Protein AF-A0AA38XQB1-F1 (afdb_monomer_lite)

InterPro domains:
  IPR000358 Ribonucleotide reductase small subunit family [PF00268] (31-305)
  IPR000358 Ribonucleotide reductase small subunit family [PTHR23409] (29-338)
  IPR009078 Ferritin-like superfamily [SSF47240] (22-338)
  IPR012336 Thioredoxin-like fold [PF13098] (471-567)
  IPR012348 Ribonucleotide reductase-like [G3DSA:1.10.620.20] (11-335)
  IPR013766 Thioredoxin domain [PS51352] (447-569)
  IPR029039 Flavoprotein-like superfamily [G3DSA:3.40.50.360] (336-466)
  IPR029039 Flavoprotein-like superfamily [SSF52218] (341-466)
  IPR033909 Ribonucleotide reductase small subunit [cd01049] (31-317)
  IPR036249 Thioredoxin-like superfamily [SSF52833] (456-569)

Organism: NCBI:txid1002370

Foldseek 3Di:
DFAFFDFDDCADPVWDCAWPAFFPTTHRLDDDLVRYPDVVLVVLLVLLVVLDDALVVFDCQQQLVVLVVDDPLLVQLLLQLLLQQLVLLVCLLVLLVLLLRGTRGNSLNSSSVSLSVVSVRSNVNSVVNDVSRDDPVSVVVSNVCCVDPPLNCLLCVQQVVLSVVCVVGVGLLSSLSNLLSLLLCLQFVSVLSLVSLLVQVVVVHSVSVNLSSLSSNSSSVSSNLSSLVSSCRSCVVPVVSVDPVSVVSSLVSLVSNLVSSLVVCCVRVPPPPPDDSVLSSLQSLCSSQVSCVSNVHHRNDPPRPDNSCVSSVVSSPVSSVPPPDPCVVPPPCPFVCPLVVLLVVLCVVQQDDDFDDDLVPPVDDGPDQQQQDQEAEAEFAADDQLDTDPSSVVVVVVSVVVVGAHLAYAYEYEFAPPVHPSRFNSNRVVVCVVNVHPADYHTHHDGDDPPPCSVVSSVRSCVVQAPQEPVSVQVVLQSAQKEKEWEAEPPDPQSVLQSVLSSVLNPDPLCRRHRYHYYYCVRHHPVSCVVVVNPDPGKIFMHGNSHTDDIRHTHDHNVRVSVVSVVVD

Secondary structure (DSSP, 8-state):
---BPPPPPS--TTS-SS-S-SSS----S---TTS-S-HHHHHHHHHHHHT---GGGS--HHHHHHTTT--HHHHHHHHHHHHHHHHHHHHHHHHHHHHHTT---HHHHHHHHHHHHHHHHHHHHHHHHHHHHS-HHHHHHHHHHHHH-HHHHHHHHHHHHHHHHHHH--BHHHHHHHHHHHHHIIIIIHHHHHHHHHHHHHTT--HHHHHHHHHHHHHHHHHHHHHHHHHHHHHHH-GGG--HHHHHHHHHHHHHHHHHHHHHHHHHHTT-TT--HHHHHHHHHHHHHHHHHHTTPPPS-TT--S-S-THHHHHHHHHHS----TTHHHHHHHHTHHHHHHHHHHHHHTT-------TT-TTS--SS-TTT-S-EEEEEEPBTTTBPPHHHHHHHHHHHHTT---S-EEEEEEE-GGG-GGGSSHHHHHHHHHHT--SPPEEEESS--THHHHHHHHHHHHHHHEE-SHHHHHHHHHH-SEEEEEEE-TT-HHHHHHHHHHHHHHTSGGGTT-EEEEEEHHHH-HHHHHHTT--SSSEEEEEETTEEEEEEES---HHHHHHHHHTT-

pLDDT: mean 84.91, std 14.15, range [28.88, 98.25]

Sequence (569 aa):
MATPLDRIKILEPRHPNRSTGIINGRTSGILNWNDIPYPSFYRAYKELSTNFWIPDEVDMKLDARQYGELNAREKNAYDSIIGLLATLDSPQTRFIYNVAEYITDPAAHANAAIIGQQEVIHNESYSYVLASITDLPNQNRIFEIARTHPTIIKRNAPIMGAYDDFMREKTAETLLKSLIQSSILEGINFYSGFAYFYNMVRQNRMNGTGKIISFINRDELAHTKFISELIRAIIGENPELQTNELTAYVHQSFEHAIELETQWSAEVLDGIDGIDVDEMVRYVKYRANKMAGMLGIERLYSDTTDNVMPWIKAYADNFTETKTDFFEMRNASYKKTNLGRHIAERCRAAGHAVHWQEADDLRQGPPLAVDEADLVLLGCWTDNAGRTPSEMKAWVAGIADRGQRPRQVAVFGTGETQWGQEYYCGAVHRLIRYFHSGYPPLEIEQMPHGRRHAAAINRWTDAIIDATTPEQFQQLLADHPRVLVDFHKDQCPGCRMLDMSLQRVASGTAGQGTTLLRVQLEVVGEAFFRELGLRQTPTLSLFLDGDERMRMPGFQSPQQIEAAIAEFL

Structure (mmCIF, N/CA/C/O backbone):
data_AF-A0AA38XQB1-F1
#
_entry.id   AF-A0AA38XQB1-F1
#
loop_
_atom_site.group_PDB
_atom_site.id
_atom_site.type_symbol
_atom_site.label_atom_id
_atom_site.label_alt_id
_atom_site.label_comp_id
_atom_site.label_asym_id
_atom_site.label_entity_id
_atom_site.label_seq_id
_atom_site.pdbx_PDB_ins_code
_atom_site.Cartn_x
_atom_site.Cartn_y
_atom_site.Cartn_z
_atom_site.occupancy
_atom_site.B_iso_or_equiv
_atom_site.auth_seq_id
_atom_site.auth_comp_id
_atom_site.auth_asym_id
_atom_site.auth_atom_id
_atom_site.pdbx_PDB_model_num
ATOM 1 N N . MET A 1 1 ? -5.769 34.178 7.067 1.00 60.72 1 MET A N 1
ATOM 2 C CA . MET A 1 1 ? -4.412 34.111 7.654 1.00 60.72 1 MET A CA 1
ATOM 3 C C . MET A 1 1 ? -4.089 32.641 7.785 1.00 60.72 1 MET A C 1
ATOM 5 O O . MET A 1 1 ? -4.995 31.921 8.177 1.00 60.72 1 MET A O 1
ATOM 9 N N . ALA A 1 2 ? -2.885 32.219 7.401 1.00 81.50 2 ALA A N 1
ATOM 10 C CA . ALA A 1 2 ? -2.498 30.813 7.473 1.00 81.50 2 ALA A CA 1
ATOM 11 C C . ALA A 1 2 ? -2.478 30.325 8.930 1.00 81.50 2 ALA A C 1
ATOM 13 O O . ALA A 1 2 ? -2.102 31.092 9.822 1.00 81.50 2 ALA A O 1
ATOM 14 N N . THR A 1 3 ? -2.895 29.085 9.168 1.00 90.44 3 THR A N 1
ATOM 15 C CA . THR A 1 3 ? -3.033 28.515 10.517 1.00 90.44 3 THR A CA 1
ATOM 16 C C . THR A 1 3 ? -1.708 27.887 10.953 1.00 90.44 3 THR A C 1
ATOM 18 O O . THR A 1 3 ? -1.365 26.829 10.428 1.00 90.44 3 THR A O 1
ATOM 21 N N . PRO A 1 4 ? -0.929 28.491 11.872 1.00 96.06 4 PRO A N 1
ATOM 22 C CA . PRO A 1 4 ? 0.362 27.938 12.281 1.00 96.06 4 PRO A CA 1
ATOM 23 C C . PRO A 1 4 ? 0.192 26.591 12.994 1.00 96.06 4 PRO A C 1
ATOM 25 O O . PRO A 1 4 ? -0.791 26.385 13.707 1.00 96.06 4 PRO A O 1
ATOM 28 N N . LEU A 1 5 ? 1.154 25.687 12.808 1.00 97.56 5 LEU A N 1
ATOM 29 C CA . LEU A 1 5 ? 1.188 24.379 13.457 1.00 97.56 5 LEU A CA 1
ATOM 30 C C . LEU A 1 5 ? 2.198 24.353 14.601 1.00 97.56 5 LEU A C 1
ATOM 32 O O . LEU A 1 5 ? 3.364 24.726 14.436 1.00 97.56 5 LEU A O 1
ATOM 36 N N . ASP A 1 6 ? 1.760 23.828 15.737 1.00 94.12 6 ASP A N 1
ATOM 37 C CA . ASP A 1 6 ? 2.610 23.577 16.887 1.00 94.12 6 ASP A CA 1
ATOM 38 C C . ASP A 1 6 ? 3.325 22.235 16.729 1.00 94.12 6 ASP A C 1
ATOM 40 O O . ASP A 1 6 ? 2.715 21.190 16.497 1.00 94.12 6 ASP A O 1
ATOM 44 N N . ARG A 1 7 ? 4.651 22.258 16.880 1.00 95.31 7 ARG A N 1
ATOM 45 C CA . ARG A 1 7 ? 5.448 21.030 16.905 1.00 95.31 7 ARG A CA 1
ATOM 46 C C . ARG A 1 7 ? 5.117 20.241 18.169 1.00 95.31 7 ARG A C 1
ATOM 48 O O . ARG A 1 7 ? 5.139 20.799 19.270 1.00 95.31 7 ARG A O 1
ATOM 55 N N . ILE A 1 8 ? 4.867 18.944 18.028 1.00 93.50 8 ILE A N 1
ATOM 56 C CA . ILE A 1 8 ? 4.515 18.085 19.158 1.00 93.50 8 ILE A CA 1
ATOM 57 C C . ILE A 1 8 ? 5.676 17.960 20.149 1.00 93.50 8 ILE A C 1
ATOM 59 O O . ILE A 1 8 ? 6.853 17.947 19.778 1.00 93.50 8 ILE A O 1
ATOM 63 N N . LYS A 1 9 ? 5.349 17.813 21.435 1.00 93.00 9 LYS A N 1
ATOM 64 C CA . LYS A 1 9 ? 6.322 17.394 22.450 1.00 93.00 9 LYS A CA 1
ATOM 65 C C . LYS A 1 9 ? 6.319 15.876 22.564 1.00 93.00 9 LYS A C 1
ATOM 67 O O . LYS A 1 9 ? 5.289 15.239 22.384 1.00 93.00 9 LYS A O 1
ATOM 72 N N . ILE A 1 10 ? 7.464 15.312 22.941 1.00 91.19 10 ILE A N 1
ATOM 73 C CA . ILE A 1 10 ? 7.632 13.858 23.089 1.00 91.19 10 ILE A CA 1
ATOM 74 C C . ILE A 1 10 ? 6.641 13.260 24.100 1.00 91.19 10 ILE A C 1
ATOM 76 O O . ILE A 1 10 ? 6.121 12.171 23.882 1.00 91.19 10 ILE A O 1
ATOM 80 N N . LEU A 1 11 ? 6.387 13.955 25.213 1.00 94.12 11 LEU A N 1
ATOM 81 C CA . LEU A 1 11 ? 5.460 13.508 26.250 1.00 94.12 11 LEU A CA 1
ATOM 82 C C . LEU A 1 11 ? 4.880 14.713 27.002 1.00 94.12 11 LEU A C 1
ATOM 84 O O . LEU A 1 11 ? 5.635 15.549 27.502 1.00 94.12 11 LEU A O 1
ATOM 88 N N . GLU A 1 12 ? 3.556 14.771 27.151 1.00 95.56 12 GLU A N 1
ATOM 89 C CA . GLU A 1 12 ? 2.840 15.803 27.921 1.00 95.56 12 GLU A CA 1
ATOM 90 C C . GLU A 1 12 ? 1.880 15.163 28.943 1.00 95.56 12 GLU A C 1
ATOM 92 O O . GLU A 1 12 ? 0.668 15.140 28.742 1.00 95.56 12 GLU A O 1
ATOM 97 N N . PRO A 1 13 ? 2.368 14.666 30.094 1.00 93.94 13 PRO A N 1
ATOM 98 C CA . PRO A 1 13 ? 1.581 13.816 31.003 1.00 93.94 13 PRO A CA 1
ATOM 99 C C . PRO A 1 13 ? 0.296 14.435 31.582 1.00 93.94 13 PRO A C 1
ATOM 101 O O . PRO A 1 13 ? -0.503 13.735 32.195 1.00 93.94 13 PRO A O 1
ATOM 104 N N . ARG A 1 14 ? 0.114 15.755 31.452 1.00 96.88 14 ARG A N 1
ATOM 105 C CA . ARG A 1 14 ? -1.084 16.479 31.912 1.00 96.88 14 ARG A CA 1
ATOM 106 C C . ARG A 1 14 ? -2.189 16.559 30.852 1.00 96.88 14 ARG A C 1
ATOM 108 O O . ARG A 1 14 ? -3.282 17.028 31.161 1.00 96.88 14 ARG A O 1
ATOM 115 N N . HIS A 1 15 ? -1.911 16.161 29.616 1.00 97.12 15 HIS A N 1
ATOM 116 C CA . HIS A 1 15 ? -2.884 16.064 28.530 1.00 97.12 15 HIS A CA 1
ATOM 117 C C . HIS A 1 15 ? -3.531 14.669 28.490 1.00 97.12 15 HIS A C 1
ATOM 119 O O . HIS A 1 15 ? -3.004 13.735 29.094 1.00 97.12 15 HIS A O 1
ATOM 125 N N . PRO A 1 16 ? -4.699 14.506 27.840 1.00 97.06 16 PRO A N 1
ATOM 126 C CA . PRO A 1 16 ? -5.331 13.194 27.692 1.00 97.06 16 PRO A CA 1
ATOM 127 C C . PRO A 1 16 ? -4.526 12.271 26.761 1.00 97.06 16 PRO A C 1
ATOM 129 O O . PRO A 1 16 ? -3.862 12.743 25.845 1.00 97.06 16 PRO A O 1
ATOM 132 N N . ASN A 1 17 ? -4.615 10.949 26.959 1.00 95.50 17 ASN A N 1
ATOM 133 C CA . ASN A 1 17 ? -4.025 9.972 26.025 1.00 95.50 17 ASN A CA 1
ATOM 134 C C . ASN A 1 17 ? -4.752 9.994 24.675 1.00 95.50 17 ASN A C 1
ATOM 136 O O . ASN A 1 17 ? -4.124 10.117 23.624 1.00 95.50 17 ASN A O 1
ATOM 140 N N . ARG A 1 18 ? -6.088 9.934 24.720 1.00 97.19 18 ARG A N 1
ATOM 141 C CA . ARG A 1 18 ? -6.949 10.143 23.558 1.00 97.19 18 ARG A CA 1
ATOM 142 C C . ARG A 1 18 ? -6.749 11.570 23.050 1.00 97.19 18 ARG A C 1
ATOM 144 O O . ARG A 1 18 ? -7.061 12.518 23.772 1.00 97.19 18 ARG A O 1
ATOM 151 N N . SER A 1 19 ? -6.221 11.711 21.834 1.00 97.06 19 SER A N 1
ATOM 152 C CA . SER A 1 19 ? -5.968 13.026 21.245 1.00 97.06 19 SER A CA 1
ATOM 153 C C . SER A 1 19 ? -7.257 13.838 21.093 1.00 97.06 19 SER A C 1
ATOM 155 O O . SER A 1 19 ? -8.337 13.282 20.880 1.00 97.06 19 SER A O 1
ATOM 157 N N . THR A 1 20 ? -7.147 15.161 21.219 1.00 97.44 20 THR A N 1
ATOM 158 C CA . THR A 1 20 ? -8.258 16.087 20.964 1.00 97.44 20 THR A CA 1
ATOM 159 C C . THR A 1 20 ? -8.283 16.640 19.539 1.00 97.44 20 THR A C 1
ATOM 161 O O . THR A 1 20 ? -9.162 17.447 19.258 1.00 97.44 20 THR A O 1
ATOM 164 N N . GLY A 1 21 ? -7.320 16.278 18.686 1.00 96.75 21 GLY A N 1
ATOM 165 C CA . GLY A 1 21 ? -7.259 16.704 17.286 1.00 96.75 21 GLY A CA 1
ATOM 166 C C . GLY A 1 21 ? -6.000 16.212 16.565 1.00 96.75 21 GLY A C 1
ATOM 167 O O . GLY A 1 21 ? -4.973 15.946 17.199 1.00 96.75 21 GLY A O 1
ATOM 168 N N . ILE A 1 22 ? -6.069 16.097 15.241 1.00 97.56 22 ILE A N 1
ATOM 169 C CA . ILE A 1 22 ? -4.967 15.681 14.365 1.00 97.56 22 ILE A CA 1
ATOM 170 C C . ILE A 1 22 ? -3.879 16.746 14.283 1.00 97.56 22 ILE A C 1
ATOM 172 O O . ILE A 1 22 ? -2.702 16.399 14.288 1.00 97.56 22 ILE A O 1
ATOM 176 N N . ILE A 1 23 ? -4.257 18.021 14.225 1.00 97.31 23 ILE A N 1
ATOM 177 C CA . ILE A 1 23 ? -3.338 19.164 14.243 1.00 97.31 23 ILE A CA 1
ATOM 178 C C . ILE A 1 23 ? -3.689 20.095 15.399 1.00 97.31 23 ILE A C 1
ATOM 180 O O . ILE A 1 23 ? -4.864 20.260 15.723 1.00 97.31 23 ILE A O 1
ATOM 184 N N . ASN A 1 24 ? -2.676 20.695 16.035 1.00 96.75 24 ASN A N 1
ATOM 185 C CA . ASN A 1 24 ? -2.829 21.619 17.172 1.00 96.75 24 ASN A CA 1
ATOM 186 C C . ASN A 1 24 ? -3.721 21.090 18.321 1.00 96.75 24 ASN A C 1
ATOM 188 O O . ASN A 1 24 ? -4.270 21.854 19.120 1.00 96.75 24 ASN A O 1
ATOM 192 N N . GLY A 1 25 ? -3.877 19.768 18.415 1.00 96.00 25 GLY A N 1
ATOM 193 C CA . GLY A 1 25 ? -4.601 19.093 19.478 1.00 96.00 25 GLY A CA 1
ATOM 194 C C . GLY A 1 25 ? -3.770 18.961 20.752 1.00 96.00 25 GLY A C 1
ATOM 195 O O . GLY A 1 25 ? -2.577 19.253 20.805 1.00 96.00 25 GLY A O 1
ATOM 196 N N . ARG A 1 26 ? -4.408 18.465 21.813 1.00 96.31 26 ARG A N 1
ATOM 197 C CA . ARG A 1 26 ? -3.747 18.105 23.070 1.00 96.31 26 ARG A CA 1
ATOM 198 C C . ARG A 1 26 ? -3.688 16.591 23.181 1.00 96.31 26 ARG A C 1
ATOM 200 O O . ARG A 1 26 ? -4.723 15.929 23.166 1.00 96.31 26 ARG A O 1
ATOM 207 N N . THR A 1 27 ? -2.489 16.057 23.356 1.00 96.19 27 THR A N 1
ATOM 208 C CA . THR A 1 27 ? -2.255 14.637 23.629 1.00 96.19 27 THR A CA 1
ATOM 209 C C . THR A 1 27 ? -1.131 14.484 24.642 1.00 96.19 27 THR A C 1
ATOM 211 O O . THR A 1 27 ? -0.230 15.319 24.703 1.00 96.19 27 THR A O 1
ATOM 214 N N . SER A 1 28 ? -1.174 13.424 25.446 1.00 96.44 28 SER A N 1
ATOM 215 C CA . SER A 1 28 ? -0.064 13.056 26.321 1.00 96.44 28 SER A CA 1
ATOM 216 C C . SER A 1 28 ? 1.128 12.478 25.564 1.00 96.44 28 SER A C 1
ATOM 218 O O . SER A 1 28 ? 2.218 12.437 26.130 1.00 96.44 28 SER A O 1
ATOM 220 N N . GLY A 1 29 ? 0.926 12.016 24.323 1.00 93.31 29 GLY A N 1
ATOM 221 C CA . GLY A 1 29 ? 1.886 11.217 23.556 1.00 93.31 29 GLY A CA 1
ATOM 222 C C . GLY A 1 29 ? 1.827 9.712 23.861 1.00 93.31 29 GLY A C 1
ATOM 223 O O . GLY A 1 29 ? 2.447 8.918 23.159 1.00 93.31 29 GLY A O 1
ATOM 224 N N . ILE A 1 30 ? 1.063 9.282 24.874 1.00 95.88 30 ILE A N 1
ATOM 225 C CA . ILE A 1 30 ? 0.890 7.860 25.201 1.00 95.88 30 ILE A CA 1
ATOM 226 C C . ILE A 1 30 ? -0.166 7.249 24.276 1.00 95.88 30 ILE A C 1
ATOM 228 O O . ILE A 1 30 ? -1.345 7.599 24.346 1.00 95.88 30 ILE A O 1
ATOM 232 N N . LEU A 1 31 ? 0.241 6.274 23.461 1.00 96.81 31 LEU A N 1
ATOM 233 C CA . LEU A 1 31 ? -0.657 5.553 22.564 1.00 96.81 31 LEU A CA 1
ATOM 234 C C . LEU A 1 31 ? -1.338 4.366 23.259 1.00 96.81 31 LEU A C 1
ATOM 236 O O . LEU A 1 31 ? -0.720 3.329 23.499 1.00 96.81 31 LEU A O 1
ATOM 240 N N . ASN A 1 32 ? -2.641 4.490 23.518 1.00 95.75 32 ASN A N 1
ATOM 241 C CA . ASN A 1 32 ? -3.513 3.361 23.841 1.00 95.75 32 ASN A CA 1
ATOM 242 C C . ASN A 1 32 ? -4.419 3.061 22.641 1.00 95.75 32 ASN A C 1
ATOM 244 O O . ASN A 1 32 ? -5.425 3.735 22.454 1.00 95.75 32 ASN A O 1
ATOM 248 N N . TRP A 1 33 ? -4.100 2.023 21.862 1.00 95.56 33 TRP A N 1
ATOM 249 C CA . TRP A 1 33 ? -4.871 1.632 20.670 1.00 95.56 33 TRP A CA 1
ATOM 250 C C . TRP A 1 33 ? -6.363 1.364 20.929 1.00 95.56 33 TRP A C 1
ATOM 252 O O . TRP A 1 33 ? -7.167 1.486 20.011 1.00 95.56 33 TRP A O 1
ATOM 262 N N . ASN A 1 34 ? -6.749 1.030 22.167 1.00 93.75 34 ASN A N 1
ATOM 263 C CA . ASN A 1 34 ? -8.151 0.800 22.534 1.00 93.75 34 ASN A CA 1
ATOM 264 C C . ASN A 1 34 ? -8.931 2.096 22.818 1.00 93.75 34 ASN A C 1
ATOM 266 O O . ASN A 1 34 ? -10.134 2.036 23.060 1.00 93.75 34 ASN A O 1
ATOM 270 N N . ASP A 1 35 ? -8.263 3.251 22.831 1.00 94.12 35 ASP A N 1
ATOM 271 C CA . ASP A 1 35 ? -8.862 4.556 23.109 1.00 94.12 35 ASP A CA 1
ATOM 272 C C . ASP A 1 35 ? -8.272 5.641 22.193 1.00 94.12 35 ASP A C 1
ATOM 274 O O . ASP A 1 35 ? -7.555 6.544 22.627 1.00 94.12 35 ASP A O 1
ATOM 278 N N . ILE A 1 36 ? -8.573 5.531 20.896 1.00 96.25 36 ILE A N 1
ATOM 279 C CA . ILE A 1 36 ? -8.139 6.481 19.861 1.00 96.25 36 ILE A CA 1
ATOM 280 C C . ILE A 1 36 ? -9.334 7.215 19.226 1.00 96.25 36 ILE A C 1
ATOM 282 O O . ILE A 1 36 ? -10.429 6.638 19.149 1.00 96.25 36 ILE A O 1
ATOM 286 N N . PRO A 1 37 ? -9.168 8.473 18.770 1.00 93.31 37 PRO A N 1
ATOM 287 C CA . PRO A 1 37 ? -10.223 9.238 18.098 1.00 93.31 37 PRO A CA 1
ATOM 288 C C . PRO A 1 37 ? -10.719 8.591 16.806 1.00 93.31 37 PRO A C 1
ATOM 290 O O . PRO A 1 37 ? -11.928 8.526 16.588 1.00 93.31 37 PRO A O 1
ATOM 293 N N . TYR A 1 38 ? -9.790 8.047 16.015 1.00 94.50 38 TYR A N 1
ATOM 294 C CA . TYR A 1 38 ? -10.039 7.479 14.693 1.00 94.50 38 TYR A CA 1
ATOM 295 C C . TYR A 1 38 ? -9.744 5.972 14.677 1.00 94.50 38 TYR A C 1
ATOM 297 O O . TYR A 1 38 ? -8.599 5.572 14.460 1.00 94.50 38 TYR A O 1
ATOM 305 N N . PRO A 1 39 ? -10.754 5.096 14.865 1.00 92.00 39 PRO A N 1
ATOM 306 C CA . PRO A 1 39 ? -10.560 3.643 14.812 1.00 92.00 39 PRO A CA 1
ATOM 307 C C . PRO A 1 39 ? -9.959 3.145 13.491 1.00 92.00 39 PRO A C 1
ATOM 309 O O . PRO A 1 39 ? -9.303 2.103 13.460 1.00 92.00 39 PRO A O 1
ATOM 312 N N . SER A 1 40 ? -10.156 3.886 12.394 1.00 90.69 40 SER A N 1
ATOM 313 C CA . SER A 1 40 ? -9.581 3.551 11.092 1.00 90.69 40 SER A CA 1
ATOM 314 C C . SER A 1 40 ? -8.052 3.589 11.085 1.00 90.69 40 SER A C 1
ATOM 316 O O . SER A 1 40 ? -7.449 2.750 10.422 1.00 90.69 40 SER A O 1
ATOM 318 N N . PHE A 1 41 ? -7.413 4.420 11.914 1.00 96.38 41 PHE A N 1
ATOM 319 C CA . PHE A 1 41 ? -5.953 4.440 12.041 1.00 96.38 41 PHE A CA 1
ATOM 320 C C . PHE A 1 41 ? -5.395 3.161 12.664 1.00 96.38 41 PHE A C 1
ATOM 322 O O . PHE A 1 41 ? -4.273 2.772 12.348 1.00 96.38 41 PHE A O 1
ATOM 329 N N . TYR A 1 42 ? -6.163 2.459 13.506 1.00 94.62 42 TYR A N 1
ATOM 330 C CA . TYR A 1 42 ? -5.756 1.125 13.949 1.00 94.62 42 TYR A CA 1
ATOM 331 C C . TYR A 1 42 ? -5.833 0.112 12.804 1.00 94.62 42 TYR A C 1
ATOM 333 O O . TYR A 1 42 ? -4.960 -0.744 12.688 1.00 94.62 42 TYR A O 1
ATOM 341 N N . ARG A 1 43 ? -6.836 0.222 11.923 1.00 87.44 43 ARG A N 1
ATOM 342 C CA . ARG A 1 43 ? -6.938 -0.637 10.731 1.00 87.44 43 ARG A CA 1
ATOM 343 C C . ARG A 1 43 ? -5.772 -0.396 9.775 1.00 87.44 43 ARG A C 1
ATOM 345 O O . ARG A 1 43 ? -5.124 -1.367 9.401 1.00 87.44 43 ARG A O 1
ATOM 352 N N . ALA A 1 44 ? -5.463 0.866 9.473 1.00 90.56 44 ALA A N 1
ATOM 353 C CA . ALA A 1 44 ? -4.295 1.241 8.677 1.00 90.56 44 ALA A CA 1
ATOM 354 C C . ALA A 1 44 ? -3.003 0.684 9.297 1.00 90.56 44 ALA A C 1
ATOM 356 O O . ALA A 1 44 ? -2.236 0.011 8.617 1.00 90.56 44 ALA A O 1
ATOM 357 N N . TYR A 1 45 ? -2.836 0.818 10.618 1.00 95.12 45 TYR A N 1
ATOM 358 C CA . TYR A 1 45 ? -1.673 0.281 11.326 1.00 95.12 45 TYR A CA 1
ATOM 359 C C . TYR A 1 45 ? -1.548 -1.232 11.136 1.00 95.12 45 TYR A C 1
ATOM 361 O O . TYR A 1 45 ? -0.452 -1.744 10.900 1.00 95.12 45 TYR A O 1
ATOM 369 N N . LYS A 1 46 ? -2.667 -1.962 11.239 1.00 91.69 46 LYS A N 1
ATOM 370 C CA . LYS A 1 46 ? -2.690 -3.409 11.020 1.00 91.69 46 LYS A CA 1
ATOM 371 C C . LYS A 1 46 ? -2.340 -3.759 9.577 1.00 91.69 46 LYS A C 1
ATOM 373 O O . LYS A 1 46 ? -1.512 -4.646 9.419 1.00 91.69 46 LYS A O 1
ATOM 378 N N . GLU A 1 47 ? -2.922 -3.079 8.589 1.00 87.38 47 GLU A N 1
ATOM 379 C CA . GLU A 1 47 ? -2.655 -3.288 7.156 1.00 87.38 47 GLU A CA 1
ATOM 380 C C . GLU A 1 47 ? -1.169 -3.060 6.837 1.00 87.38 47 GLU A C 1
ATOM 382 O O . GLU A 1 47 ? -0.492 -3.995 6.406 1.00 87.38 47 GLU A O 1
ATOM 387 N N . LEU A 1 48 ? -0.632 -1.884 7.178 1.00 90.88 48 LEU A N 1
ATOM 388 C CA . LEU A 1 48 ? 0.776 -1.520 6.975 1.00 90.88 48 LEU A CA 1
ATOM 389 C C . LEU A 1 48 ? 1.724 -2.509 7.671 1.00 90.88 48 LEU A C 1
ATOM 391 O O . LEU A 1 48 ? 2.631 -3.057 7.054 1.00 90.88 48 LEU A O 1
ATOM 395 N N . SER A 1 49 ? 1.467 -2.837 8.944 1.00 88.38 49 SER A N 1
ATOM 396 C CA . SER A 1 49 ? 2.304 -3.792 9.690 1.00 88.38 49 SER A CA 1
ATOM 397 C C . SER A 1 49 ? 2.288 -5.188 9.073 1.00 88.38 49 SER A C 1
ATOM 399 O O . SER A 1 49 ? 3.290 -5.901 9.108 1.00 88.38 49 SER A O 1
ATOM 401 N N . THR A 1 50 ? 1.137 -5.628 8.556 1.00 85.75 50 THR A N 1
ATOM 402 C CA . THR A 1 50 ? 1.035 -6.947 7.927 1.00 85.75 50 THR A CA 1
ATOM 403 C C . THR A 1 50 ? 1.691 -7.002 6.565 1.00 85.75 50 THR A C 1
ATOM 405 O O . THR A 1 50 ? 1.916 -8.104 6.084 1.00 85.75 50 THR A O 1
ATOM 408 N N . ASN A 1 51 ? 2.030 -5.868 5.963 1.00 87.06 51 ASN A N 1
ATOM 409 C CA . ASN A 1 51 ? 2.650 -5.825 4.652 1.00 87.06 51 ASN A CA 1
ATOM 410 C C . ASN A 1 51 ? 4.171 -6.016 4.679 1.00 87.06 51 ASN A C 1
ATOM 412 O O . ASN A 1 51 ? 4.756 -6.161 3.618 1.00 87.06 51 ASN A O 1
ATOM 416 N N . PHE A 1 52 ? 4.812 -6.105 5.847 1.00 89.69 52 PHE A N 1
ATOM 417 C CA . PHE A 1 52 ? 6.267 -6.261 5.949 1.00 89.69 52 PHE A CA 1
ATOM 418 C C . PHE A 1 52 ? 6.858 -7.304 4.976 1.00 89.69 52 PHE A C 1
ATOM 420 O O . PHE A 1 52 ? 6.301 -8.395 4.806 1.00 89.69 52 PHE A O 1
ATOM 427 N N . TRP A 1 53 ? 7.982 -6.944 4.353 1.00 92.38 53 TRP A N 1
ATOM 428 C CA . TRP A 1 53 ? 8.749 -7.751 3.405 1.00 92.38 53 TRP A CA 1
ATOM 429 C C . TRP A 1 53 ? 10.222 -7.316 3.417 1.00 92.38 53 TRP A C 1
ATOM 431 O O . TRP A 1 53 ? 10.539 -6.219 3.879 1.00 92.38 53 TRP A O 1
ATOM 441 N N . ILE A 1 54 ? 11.116 -8.182 2.930 1.00 89.81 54 ILE A N 1
ATOM 442 C CA . ILE A 1 54 ? 12.557 -7.912 2.812 1.00 89.81 54 ILE A CA 1
ATOM 443 C C . ILE A 1 54 ? 12.971 -8.137 1.348 1.00 89.81 54 ILE A C 1
ATOM 445 O O . ILE A 1 54 ? 12.660 -9.205 0.809 1.00 89.81 54 ILE A O 1
ATOM 449 N N . PRO A 1 55 ? 13.657 -7.186 0.685 1.00 91.50 55 PRO A N 1
ATOM 450 C CA . PRO A 1 55 ? 14.001 -7.314 -0.733 1.00 91.50 55 PRO A CA 1
ATOM 451 C C . PRO A 1 55 ? 14.873 -8.529 -1.058 1.00 91.50 55 PRO A C 1
ATOM 453 O O . PRO A 1 55 ? 14.613 -9.205 -2.055 1.00 91.50 55 PRO A O 1
ATOM 456 N N . ASP A 1 56 ? 15.833 -8.866 -0.189 1.00 89.75 56 ASP A N 1
ATOM 457 C CA . ASP A 1 56 ? 16.766 -9.990 -0.361 1.00 89.75 56 ASP A CA 1
ATOM 458 C C . ASP A 1 56 ? 16.096 -11.363 -0.538 1.00 89.75 56 ASP A C 1
ATOM 460 O O . ASP A 1 56 ? 16.731 -12.305 -1.021 1.00 89.75 56 ASP A O 1
ATOM 464 N N . GLU A 1 57 ? 14.828 -11.507 -0.144 1.00 88.69 57 GLU A N 1
ATOM 465 C CA . GLU A 1 57 ? 14.070 -12.758 -0.273 1.00 88.69 57 GLU A CA 1
ATOM 466 C C . GLU A 1 57 ? 13.602 -13.039 -1.712 1.00 88.69 57 GLU A C 1
ATOM 468 O O . GLU A 1 57 ? 13.118 -14.137 -2.012 1.00 88.69 57 GLU A O 1
ATOM 473 N N . VAL A 1 58 ? 13.729 -12.071 -2.623 1.00 90.06 58 VAL A N 1
ATOM 474 C CA . VAL A 1 58 ? 13.329 -12.218 -4.026 1.00 90.06 58 VAL A CA 1
ATOM 475 C C . VAL A 1 58 ? 14.516 -12.673 -4.879 1.00 90.06 58 VAL A C 1
ATOM 477 O O . VAL A 1 58 ? 15.491 -11.954 -5.032 1.00 90.06 58 VAL A O 1
ATOM 480 N N . ASP A 1 59 ? 14.438 -13.859 -5.495 1.00 91.25 59 ASP A N 1
ATOM 481 C CA . ASP A 1 59 ? 15.520 -14.362 -6.358 1.00 91.25 59 ASP A CA 1
ATOM 482 C C . ASP A 1 59 ? 15.646 -13.557 -7.667 1.00 91.25 59 ASP A C 1
ATOM 484 O O . ASP A 1 59 ? 14.778 -13.615 -8.540 1.00 91.25 59 ASP A O 1
ATOM 488 N N . MET A 1 60 ? 16.778 -12.866 -7.822 1.00 96.19 60 MET A N 1
ATOM 489 C CA . MET A 1 60 ? 17.100 -12.027 -8.981 1.00 96.19 60 MET A CA 1
ATOM 490 C C . MET A 1 60 ? 17.957 -12.724 -10.054 1.00 96.19 60 MET A C 1
ATOM 492 O O . MET A 1 60 ? 18.340 -12.097 -11.044 1.00 96.19 60 MET A O 1
ATOM 496 N N . LYS A 1 61 ? 18.288 -14.019 -9.915 1.00 94.12 61 LYS A N 1
ATOM 497 C CA . LYS A 1 61 ? 19.192 -14.721 -10.858 1.00 94.12 61 LYS A CA 1
ATOM 498 C C . LYS A 1 61 ? 18.687 -14.746 -12.297 1.00 94.12 61 LYS A C 1
ATOM 500 O O . LYS A 1 61 ? 19.492 -14.723 -13.232 1.00 94.12 61 LYS A O 1
ATOM 505 N N . LEU A 1 62 ? 17.375 -14.881 -12.490 1.00 94.69 62 LEU A N 1
ATOM 506 C CA . LEU A 1 62 ? 16.786 -14.888 -13.827 1.00 94.69 62 LEU A CA 1
ATOM 507 C C . LEU A 1 62 ? 16.834 -13.485 -14.440 1.00 94.69 62 LEU A C 1
ATOM 509 O O . LEU A 1 62 ? 17.306 -13.333 -15.565 1.00 94.69 62 LEU A O 1
ATOM 513 N N . ASP A 1 63 ? 16.440 -12.477 -13.668 1.00 98.00 63 ASP A N 1
ATOM 514 C CA . ASP A 1 63 ? 16.471 -11.065 -14.045 1.00 98.00 63 ASP A CA 1
ATOM 515 C C . ASP A 1 63 ? 17.878 -10.609 -14.445 1.00 98.00 63 ASP A C 1
ATOM 517 O O . ASP A 1 63 ? 18.039 -9.967 -15.478 1.00 98.00 63 ASP A O 1
ATOM 521 N N . ALA A 1 64 ? 18.915 -11.015 -13.706 1.00 96.62 64 ALA A N 1
ATOM 522 C CA . ALA A 1 64 ? 20.307 -10.696 -14.032 1.00 96.62 64 ALA A CA 1
ATOM 523 C C . ALA A 1 64 ? 20.718 -11.169 -15.437 1.00 96.62 64 ALA A C 1
ATOM 525 O O . ALA A 1 64 ? 21.466 -10.493 -16.143 1.00 96.62 64 ALA A O 1
ATOM 526 N N . ARG A 1 65 ? 20.199 -12.324 -15.873 1.00 96.50 65 ARG A N 1
ATOM 527 C CA . ARG A 1 65 ? 20.412 -12.845 -17.230 1.00 96.50 65 ARG A CA 1
ATOM 528 C C . ARG A 1 65 ? 19.575 -12.080 -18.253 1.00 96.50 65 ARG A C 1
ATOM 530 O O . ARG A 1 65 ? 20.115 -11.594 -19.243 1.00 96.50 65 ARG A O 1
ATOM 537 N N . GLN A 1 66 ? 18.274 -11.953 -17.993 1.00 97.81 66 GLN A N 1
ATOM 538 C CA . GLN A 1 66 ? 17.309 -11.337 -18.908 1.00 97.81 66 GLN A CA 1
ATOM 539 C C . GLN A 1 66 ? 17.579 -9.843 -19.133 1.00 97.81 66 GLN A C 1
ATOM 541 O O . GLN A 1 66 ? 17.325 -9.331 -20.221 1.00 97.81 66 GLN A O 1
ATOM 546 N N . TYR A 1 67 ? 18.166 -9.143 -18.158 1.00 98.06 67 TYR A N 1
ATOM 547 C CA . TYR A 1 67 ? 18.562 -7.739 -18.289 1.00 98.06 67 TYR A CA 1
ATOM 548 C C . TYR A 1 67 ? 19.603 -7.514 -19.402 1.00 98.06 67 TYR A C 1
ATOM 550 O O . TYR A 1 67 ? 19.636 -6.446 -20.024 1.00 98.06 67 TYR A O 1
ATOM 558 N N . GLY A 1 68 ? 20.451 -8.512 -19.680 1.00 95.12 68 GLY A N 1
ATOM 559 C CA . GLY A 1 68 ? 21.394 -8.499 -20.804 1.00 95.12 68 GLY A CA 1
ATOM 560 C C . GLY A 1 68 ? 20.737 -8.735 -22.168 1.00 95.12 68 GLY A C 1
ATOM 561 O O . GLY A 1 68 ? 21.319 -8.385 -23.191 1.00 95.12 68 GLY A O 1
ATOM 562 N N . GLU A 1 69 ? 19.527 -9.292 -22.182 1.00 96.19 69 GLU A N 1
ATOM 563 C CA . GLU A 1 69 ? 18.753 -9.626 -23.384 1.00 96.19 69 GLU A CA 1
ATOM 564 C C . GLU A 1 69 ? 17.771 -8.509 -23.777 1.00 96.19 69 GLU A C 1
ATOM 566 O O . GLU A 1 69 ? 17.152 -8.576 -24.838 1.00 96.19 69 GLU A O 1
ATOM 571 N N . LEU A 1 70 ? 17.613 -7.480 -22.933 1.00 97.00 70 LEU A N 1
ATOM 572 C CA . LEU A 1 70 ? 16.790 -6.309 -23.235 1.00 97.00 70 LEU A CA 1
ATOM 573 C C . LEU A 1 70 ? 17.329 -5.576 -24.463 1.00 97.00 70 LEU A C 1
ATOM 575 O O . LEU A 1 70 ? 18.520 -5.257 -24.545 1.00 97.00 70 LEU A O 1
ATOM 579 N N . ASN A 1 71 ? 16.436 -5.245 -25.395 1.00 96.38 71 ASN A N 1
ATOM 580 C CA . ASN A 1 71 ? 16.803 -4.377 -26.508 1.00 96.38 71 ASN A CA 1
ATOM 581 C C . ASN A 1 71 ? 17.067 -2.941 -26.012 1.00 96.38 71 ASN A C 1
ATOM 583 O O . ASN A 1 71 ? 16.742 -2.584 -24.881 1.00 96.38 71 ASN A O 1
ATOM 587 N N . ALA A 1 72 ? 17.653 -2.087 -26.856 1.00 96.44 72 ALA A N 1
ATOM 588 C CA . ALA A 1 72 ? 18.049 -0.738 -26.444 1.00 96.44 72 ALA A CA 1
ATOM 589 C C . ALA A 1 72 ? 16.883 0.115 -25.904 1.00 96.44 72 ALA A C 1
ATOM 591 O O . ALA A 1 72 ? 17.085 0.893 -24.973 1.00 96.44 72 ALA A O 1
ATOM 592 N N . ARG A 1 73 ? 15.674 -0.040 -26.459 1.00 95.75 73 ARG A N 1
ATOM 593 C CA . ARG A 1 73 ? 14.484 0.712 -26.039 1.00 95.75 73 ARG A CA 1
ATOM 594 C C . ARG A 1 73 ? 13.925 0.181 -24.719 1.00 95.75 73 ARG A C 1
ATOM 596 O O . ARG A 1 73 ? 13.706 0.970 -23.810 1.00 95.75 73 ARG A O 1
ATOM 603 N N . GLU A 1 74 ? 13.807 -1.137 -24.567 1.00 97.00 74 GLU A N 1
ATOM 604 C CA . GLU A 1 74 ? 13.435 -1.777 -23.293 1.00 97.00 74 GLU A CA 1
ATOM 605 C C . GLU A 1 74 ? 14.429 -1.438 -22.180 1.00 97.00 74 GLU A C 1
ATOM 607 O O . GLU A 1 74 ? 14.043 -1.108 -21.063 1.00 97.00 74 GLU A O 1
ATOM 612 N N . LYS A 1 75 ? 15.731 -1.481 -22.474 1.00 96.38 75 LYS A N 1
ATOM 613 C CA . LYS A 1 75 ? 16.765 -1.169 -21.489 1.00 96.38 75 LYS A CA 1
ATOM 614 C C . LYS A 1 75 ? 16.724 0.301 -21.084 1.00 96.38 75 LYS A C 1
ATOM 616 O O . LYS A 1 75 ? 16.835 0.602 -19.902 1.00 96.38 75 LYS A O 1
ATOM 621 N N . ASN A 1 76 ? 16.502 1.207 -22.037 1.00 95.75 76 ASN A N 1
ATOM 622 C CA . ASN A 1 76 ? 16.314 2.621 -21.731 1.00 95.75 76 ASN A CA 1
ATOM 623 C C . ASN A 1 76 ? 15.069 2.862 -20.866 1.00 95.75 76 ASN A C 1
ATOM 625 O O . ASN A 1 76 ? 15.172 3.590 -19.882 1.00 95.75 76 ASN A O 1
ATOM 629 N N . ALA A 1 77 ? 13.938 2.225 -21.179 1.00 96.12 77 ALA A N 1
ATOM 630 C CA . ALA A 1 77 ? 12.728 2.337 -20.372 1.00 96.12 77 ALA A CA 1
ATOM 631 C C . ALA A 1 77 ? 12.936 1.775 -18.959 1.00 96.12 77 ALA A C 1
ATOM 633 O O . ALA A 1 77 ? 12.626 2.441 -17.975 1.00 96.12 77 ALA A O 1
ATOM 634 N N . TYR A 1 78 ? 13.545 0.591 -18.854 1.00 97.00 78 TYR A N 1
ATOM 635 C CA . TYR A 1 78 ? 13.868 -0.044 -17.579 1.00 97.00 78 TYR A CA 1
ATOM 636 C C . TYR A 1 78 ? 14.729 0.867 -16.701 1.00 97.00 78 TYR A C 1
ATOM 638 O O . TYR A 1 78 ? 14.359 1.151 -15.565 1.00 97.00 78 TYR A O 1
ATOM 646 N N . ASP A 1 79 ? 15.856 1.340 -17.235 1.00 96.69 79 ASP A N 1
ATOM 647 C CA . ASP A 1 79 ? 16.824 2.166 -16.512 1.00 96.69 79 ASP A CA 1
ATOM 648 C C . ASP A 1 79 ? 16.212 3.505 -16.080 1.00 96.69 79 ASP A C 1
ATOM 650 O O . ASP A 1 79 ? 16.362 3.929 -14.935 1.00 96.69 79 ASP A O 1
ATOM 654 N N . SER A 1 80 ? 15.484 4.159 -16.984 1.00 95.50 80 SER A N 1
ATOM 655 C CA . SER A 1 80 ? 14.833 5.442 -16.718 1.00 95.50 80 SER A CA 1
ATOM 656 C C . SER A 1 80 ? 13.752 5.327 -15.643 1.00 95.50 80 SER A C 1
ATOM 658 O O . SER A 1 80 ? 13.679 6.169 -14.748 1.00 95.50 80 SER A O 1
ATOM 660 N N . ILE A 1 81 ? 12.925 4.280 -15.700 1.00 95.50 81 ILE A N 1
ATOM 661 C CA . ILE A 1 81 ? 11.811 4.089 -14.768 1.00 95.50 81 ILE A CA 1
ATOM 662 C C . ILE A 1 81 ? 12.318 3.627 -13.401 1.00 95.50 81 ILE A C 1
ATOM 664 O O . ILE A 1 81 ? 11.915 4.204 -12.396 1.00 95.50 81 ILE A O 1
ATOM 668 N N . ILE A 1 82 ? 13.221 2.642 -13.328 1.00 95.44 82 ILE A N 1
ATOM 669 C CA . ILE A 1 82 ? 13.731 2.168 -12.029 1.00 95.44 82 ILE A CA 1
ATOM 670 C C . ILE A 1 82 ? 14.504 3.275 -11.298 1.00 95.44 82 ILE A C 1
ATOM 672 O O . ILE A 1 82 ? 14.356 3.436 -10.088 1.00 95.44 82 ILE A O 1
ATOM 676 N N . GLY A 1 83 ? 15.273 4.089 -12.032 1.00 93.31 83 GLY A N 1
ATOM 677 C CA . GLY A 1 83 ? 15.959 5.246 -11.465 1.00 93.31 83 GLY A CA 1
ATOM 678 C C . GLY A 1 83 ? 14.979 6.311 -10.964 1.00 93.31 83 GLY A C 1
ATOM 679 O O . GLY A 1 83 ? 15.179 6.870 -9.882 1.00 93.31 83 GLY A O 1
ATOM 680 N N . LEU A 1 84 ? 13.915 6.587 -11.731 1.00 92.00 84 LEU A N 1
ATOM 681 C CA . LEU A 1 84 ? 12.855 7.516 -11.332 1.00 92.00 84 LEU A CA 1
ATOM 682 C C . LEU A 1 84 ? 12.208 7.090 -10.012 1.00 92.00 84 LEU A C 1
ATOM 684 O O . LEU A 1 84 ? 12.108 7.915 -9.107 1.00 92.00 84 LEU A O 1
ATOM 688 N N . LEU A 1 85 ? 11.793 5.825 -9.904 1.00 92.25 85 LEU A N 1
ATOM 689 C CA . LEU A 1 85 ? 11.150 5.296 -8.700 1.00 92.25 85 LEU A CA 1
ATOM 690 C C . LEU A 1 85 ? 12.057 5.461 -7.470 1.00 92.25 85 LEU A C 1
ATOM 692 O O . LEU A 1 85 ? 11.643 6.051 -6.475 1.00 92.25 85 LEU A O 1
ATOM 696 N N . ALA A 1 86 ? 13.337 5.096 -7.591 1.00 88.12 86 ALA A N 1
ATOM 697 C CA . ALA A 1 86 ? 14.305 5.272 -6.509 1.00 88.12 86 ALA A CA 1
ATOM 698 C C . ALA A 1 86 ? 14.493 6.738 -6.079 1.00 88.12 86 ALA A C 1
ATOM 700 O O . ALA A 1 86 ? 14.685 7.036 -4.900 1.00 88.12 86 ALA A O 1
ATOM 701 N N . THR A 1 87 ? 14.414 7.671 -7.030 1.00 85.00 87 THR A N 1
ATOM 702 C CA . THR A 1 87 ? 14.530 9.111 -6.748 1.00 85.00 87 THR A CA 1
ATOM 703 C C . THR A 1 87 ? 13.298 9.669 -6.040 1.00 85.00 87 THR A C 1
ATOM 705 O O . THR A 1 87 ? 13.418 10.634 -5.286 1.00 85.00 87 THR A O 1
ATOM 708 N N . LEU A 1 88 ? 12.123 9.087 -6.279 1.00 87.44 88 LEU A N 1
ATOM 709 C CA . LEU A 1 88 ? 10.862 9.513 -5.678 1.00 87.44 88 LEU A CA 1
ATOM 710 C C . LEU A 1 88 ? 10.687 8.985 -4.248 1.00 87.44 88 LEU A C 1
ATOM 712 O O . LEU A 1 88 ? 10.251 9.763 -3.409 1.00 87.44 88 LEU A O 1
ATOM 716 N N . ASP A 1 89 ? 11.093 7.747 -3.944 1.00 89.56 89 ASP A N 1
ATOM 717 C CA . ASP A 1 89 ? 10.979 7.177 -2.583 1.00 89.56 89 ASP A CA 1
ATOM 718 C C . ASP A 1 89 ? 11.988 7.776 -1.588 1.00 89.56 89 ASP A C 1
ATOM 720 O O . ASP A 1 89 ? 11.693 7.980 -0.408 1.00 89.56 89 ASP A O 1
ATOM 724 N N . SER A 1 90 ? 13.182 8.145 -2.065 1.00 86.94 90 SER A N 1
ATOM 725 C CA . SER A 1 90 ? 14.233 8.773 -1.247 1.00 86.94 90 SER A CA 1
ATOM 726 C C . SER A 1 90 ? 13.742 9.951 -0.368 1.00 86.94 90 SER A C 1
ATOM 728 O O . SER A 1 90 ? 14.016 9.958 0.839 1.00 86.94 90 SER A O 1
ATOM 730 N N . PRO A 1 91 ? 13.034 10.972 -0.899 1.00 92.44 91 PRO A N 1
ATOM 731 C CA . PRO A 1 91 ? 12.503 12.068 -0.088 1.00 92.44 91 PRO A CA 1
ATOM 732 C C . PRO A 1 91 ? 11.291 11.689 0.778 1.00 92.44 91 PRO A C 1
ATOM 734 O O . PRO A 1 91 ? 11.085 12.366 1.791 1.00 92.44 91 PRO A O 1
ATOM 737 N N . GLN A 1 92 ? 10.528 10.635 0.452 1.00 94.88 92 GLN A N 1
ATOM 738 C CA . GLN A 1 92 ? 9.299 10.265 1.176 1.00 94.88 92 GLN A CA 1
ATOM 739 C C . GLN A 1 92 ? 9.577 9.938 2.642 1.00 94.88 92 GLN A C 1
ATOM 741 O O . GLN A 1 92 ? 8.901 10.465 3.527 1.00 94.88 92 GLN A O 1
ATOM 746 N N . THR A 1 93 ? 10.656 9.192 2.913 1.00 93.69 93 THR A N 1
ATOM 747 C CA . THR A 1 93 ? 11.108 8.889 4.284 1.00 93.69 93 THR A CA 1
ATOM 748 C C . THR A 1 93 ? 11.261 10.171 5.107 1.00 93.69 93 THR A C 1
ATOM 750 O O . THR A 1 93 ? 10.730 10.306 6.208 1.00 93.69 93 THR A O 1
ATOM 753 N N . ARG A 1 94 ? 11.980 11.164 4.569 1.00 94.19 94 ARG A N 1
ATOM 754 C CA . ARG A 1 94 ? 12.202 12.434 5.268 1.00 94.19 94 ARG A CA 1
ATOM 755 C C . ARG A 1 94 ? 10.907 13.234 5.383 1.00 94.19 94 ARG A C 1
ATOM 757 O O . ARG A 1 94 ? 10.671 13.850 6.421 1.00 94.19 94 ARG A O 1
ATOM 764 N N . PHE A 1 95 ? 10.095 13.267 4.334 1.00 96.44 95 PHE A N 1
ATOM 765 C CA . PHE A 1 95 ? 8.846 14.015 4.308 1.00 96.44 95 PHE A CA 1
ATOM 766 C C . PHE A 1 95 ? 7.871 13.528 5.387 1.00 96.44 95 PHE A C 1
ATOM 768 O O . PHE A 1 95 ? 7.453 14.334 6.223 1.00 96.44 95 PHE A O 1
ATOM 775 N N . ILE A 1 96 ? 7.589 12.222 5.443 1.00 96.81 96 ILE A N 1
ATOM 776 C CA . ILE A 1 96 ? 6.609 11.665 6.384 1.00 96.81 96 ILE A CA 1
ATOM 777 C C . ILE A 1 96 ? 7.037 11.849 7.845 1.00 96.81 96 ILE A C 1
ATOM 779 O O . ILE A 1 96 ? 6.201 12.152 8.698 1.00 96.81 96 ILE A O 1
ATOM 783 N N . TYR A 1 97 ? 8.342 11.786 8.143 1.00 95.19 97 TYR A N 1
ATOM 784 C CA . TYR A 1 97 ? 8.843 12.117 9.479 1.00 95.19 97 TYR A CA 1
ATOM 785 C C . TYR A 1 97 ? 8.623 13.587 9.835 1.00 95.19 97 TYR A C 1
ATOM 787 O O . TYR A 1 97 ? 8.190 13.872 10.949 1.00 95.19 97 TYR A O 1
ATOM 795 N N . ASN A 1 98 ? 8.861 14.523 8.909 1.00 95.81 98 ASN A N 1
ATOM 796 C CA . ASN A 1 98 ? 8.597 15.939 9.178 1.00 95.81 98 ASN A CA 1
ATOM 797 C C . ASN A 1 98 ? 7.102 16.226 9.352 1.00 95.81 98 ASN A C 1
ATOM 799 O O . ASN A 1 98 ? 6.748 17.068 10.172 1.00 95.81 98 ASN A O 1
ATOM 803 N N . VAL A 1 99 ? 6.226 15.535 8.617 1.00 96.94 99 VAL A N 1
ATOM 804 C CA . VAL A 1 99 ? 4.775 15.588 8.847 1.00 96.94 99 VAL A CA 1
ATOM 805 C C . VAL A 1 99 ? 4.449 15.114 10.264 1.00 96.94 99 VAL A C 1
ATOM 807 O O . VAL A 1 99 ? 3.760 15.818 11.000 1.00 96.94 99 VAL A O 1
ATOM 810 N N . ALA A 1 100 ? 4.988 13.963 10.678 1.00 96.12 100 ALA A N 1
ATOM 811 C CA . ALA A 1 100 ? 4.705 13.349 11.975 1.00 96.12 100 ALA A CA 1
ATOM 812 C C . ALA A 1 100 ? 5.063 14.237 13.182 1.00 96.12 100 ALA A C 1
ATOM 814 O O . ALA A 1 100 ? 4.471 14.076 14.250 1.00 96.12 100 ALA A O 1
ATOM 815 N N . GLU A 1 101 ? 5.982 15.198 13.029 1.00 96.12 101 GLU A N 1
ATOM 816 C CA . GLU A 1 101 ? 6.323 16.170 14.078 1.00 96.12 101 GLU A CA 1
ATOM 817 C C . GLU A 1 101 ? 5.218 17.199 14.372 1.00 96.12 101 GLU A C 1
ATOM 819 O O . GLU A 1 101 ? 5.288 17.893 15.388 1.00 96.12 101 GLU A O 1
ATOM 824 N N . TYR A 1 102 ? 4.214 17.318 13.502 1.00 97.25 102 TYR A N 1
ATOM 825 C CA . TYR A 1 102 ? 3.112 18.281 13.620 1.00 97.25 102 TYR A CA 1
ATOM 826 C C . TYR A 1 102 ? 1.735 17.604 13.689 1.00 97.25 102 TYR A C 1
ATOM 828 O O . TYR A 1 102 ? 0.710 18.284 13.706 1.00 97.25 102 TYR A O 1
ATOM 836 N N . ILE A 1 103 ? 1.706 16.269 13.766 1.00 96.00 103 ILE A N 1
ATOM 837 C CA . ILE A 1 103 ? 0.488 15.489 13.984 1.00 96.00 103 ILE A CA 1
ATOM 838 C C . ILE A 1 103 ? 0.335 15.187 15.476 1.00 96.00 103 ILE A C 1
ATOM 840 O O . ILE A 1 103 ? 1.111 14.433 16.062 1.00 96.00 103 ILE A O 1
ATOM 844 N N . THR A 1 104 ? -0.697 15.756 16.095 1.00 96.19 104 THR A N 1
ATOM 845 C CA . THR A 1 104 ? -1.011 15.638 17.527 1.00 96.19 104 THR A CA 1
ATOM 846 C C . THR A 1 104 ? -1.833 14.394 17.876 1.00 96.19 104 THR A C 1
ATOM 848 O O . THR A 1 104 ? -2.331 14.284 18.995 1.00 96.19 104 THR A O 1
ATOM 851 N N . ASP A 1 105 ? -1.981 13.435 16.960 1.00 97.31 105 ASP A N 1
ATOM 852 C CA . ASP A 1 105 ? -2.596 12.133 17.226 1.00 97.31 105 ASP A CA 1
ATOM 853 C C . ASP A 1 105 ? -1.534 11.013 17.252 1.00 97.31 105 ASP A C 1
ATOM 855 O O . ASP A 1 105 ? -0.871 10.762 16.240 1.00 97.31 105 ASP A O 1
ATOM 859 N N . PRO A 1 106 ? -1.356 10.306 18.386 1.00 96.31 106 PRO A N 1
ATOM 860 C CA . PRO A 1 106 ? -0.311 9.294 18.508 1.00 96.31 106 PRO A CA 1
ATOM 861 C C . PRO A 1 106 ? -0.559 8.049 17.637 1.00 96.31 106 PRO A C 1
ATOM 863 O O . PRO A 1 106 ? 0.397 7.356 17.292 1.00 96.31 106 PRO A O 1
ATOM 866 N N . ALA A 1 107 ? -1.806 7.754 17.249 1.00 97.44 107 ALA A N 1
ATOM 867 C CA . ALA A 1 107 ? -2.111 6.652 16.337 1.00 97.44 107 ALA A CA 1
ATOM 868 C C . ALA A 1 107 ? -1.741 7.016 14.894 1.00 97.44 107 ALA A C 1
ATOM 870 O O . ALA A 1 107 ? -1.154 6.194 14.188 1.00 97.44 107 ALA A O 1
ATOM 871 N N . ALA A 1 108 ? -2.018 8.249 14.464 1.00 97.50 108 ALA A N 1
ATOM 872 C CA . ALA A 1 108 ? -1.548 8.757 13.176 1.00 97.50 108 ALA A CA 1
ATOM 873 C C . ALA A 1 108 ? -0.010 8.805 13.116 1.00 97.50 108 ALA A C 1
ATOM 875 O O . ALA A 1 108 ? 0.577 8.365 12.129 1.00 97.50 108 ALA A O 1
ATOM 876 N N . HIS A 1 109 ? 0.648 9.233 14.199 1.00 95.50 109 HIS A N 1
ATOM 877 C CA . HIS A 1 109 ? 2.109 9.199 14.309 1.00 95.50 109 HIS A CA 1
ATOM 878 C C . HIS A 1 109 ? 2.665 7.771 14.170 1.00 95.50 109 HIS A C 1
ATOM 880 O O . HIS A 1 109 ? 3.642 7.549 13.458 1.00 95.50 109 HIS A O 1
ATOM 886 N N . ALA A 1 110 ? 2.038 6.778 14.811 1.00 96.81 110 ALA A N 1
ATOM 887 C CA . ALA A 1 110 ? 2.465 5.382 14.698 1.00 96.81 110 ALA A CA 1
ATOM 888 C C . ALA A 1 110 ? 2.339 4.832 13.266 1.00 96.81 110 ALA A C 1
ATOM 890 O O . ALA A 1 110 ? 3.206 4.080 12.829 1.00 96.81 110 ALA A O 1
ATOM 891 N N . ASN A 1 111 ? 1.299 5.223 12.524 1.00 98.25 111 ASN A N 1
ATOM 892 C CA . ASN A 1 111 ? 1.169 4.886 11.103 1.00 98.25 111 ASN A CA 1
ATOM 893 C C . ASN A 1 111 ? 2.267 5.555 10.265 1.00 98.25 111 ASN A C 1
ATOM 895 O O . ASN A 1 111 ? 2.938 4.874 9.497 1.00 98.25 111 ASN A O 1
ATOM 899 N N . ALA A 1 112 ? 2.514 6.853 10.474 1.00 97.62 112 ALA A N 1
ATOM 900 C CA . ALA A 1 112 ? 3.584 7.592 9.802 1.00 97.62 112 ALA A CA 1
ATOM 901 C C . ALA A 1 112 ? 4.975 6.973 10.042 1.00 97.62 112 ALA A C 1
ATOM 903 O O . ALA A 1 112 ? 5.804 6.944 9.136 1.00 97.62 112 ALA A O 1
ATOM 904 N N . ALA A 1 113 ? 5.223 6.427 11.237 1.00 96.62 113 ALA A N 1
ATOM 905 C CA . ALA A 1 113 ? 6.469 5.730 11.548 1.00 96.62 113 ALA A CA 1
ATOM 906 C C . ALA A 1 113 ? 6.647 4.426 10.749 1.00 96.62 113 ALA A C 1
ATOM 908 O O . ALA A 1 113 ? 7.767 4.127 10.337 1.00 96.62 113 ALA A O 1
ATOM 909 N N . ILE A 1 114 ? 5.567 3.666 10.524 1.00 97.75 114 ILE A N 1
ATOM 910 C CA . ILE A 1 114 ? 5.610 2.449 9.697 1.00 97.75 114 ILE A CA 1
ATOM 911 C C . ILE A 1 114 ? 5.775 2.812 8.227 1.00 97.75 114 ILE A C 1
ATOM 913 O O . ILE A 1 114 ? 6.626 2.222 7.575 1.00 97.75 114 ILE A O 1
ATOM 917 N N . ILE A 1 115 ? 5.041 3.815 7.735 1.00 97.69 115 ILE A N 1
ATOM 918 C CA . ILE A 1 115 ? 5.214 4.320 6.366 1.00 97.69 115 ILE A CA 1
ATOM 919 C C . ILE A 1 115 ? 6.674 4.725 6.161 1.00 97.69 115 ILE A C 1
ATOM 921 O O . ILE A 1 115 ? 7.331 4.204 5.274 1.00 97.69 115 ILE A O 1
ATOM 925 N N . GLY A 1 116 ? 7.247 5.533 7.062 1.00 97.56 116 GLY A N 1
ATOM 926 C CA . GLY A 1 116 ? 8.662 5.907 6.990 1.00 97.56 116 GLY A CA 1
ATOM 927 C C . GLY A 1 116 ? 9.624 4.712 6.979 1.00 97.56 116 GLY A C 1
ATOM 928 O O . GLY A 1 116 ? 10.651 4.772 6.313 1.00 97.56 116 GLY A O 1
ATOM 929 N N . GLN A 1 117 ? 9.299 3.612 7.666 1.00 97.31 117 GLN A N 1
ATOM 930 C CA . GLN A 1 117 ? 10.065 2.366 7.566 1.00 97.31 117 GLN A CA 1
ATOM 931 C C . GLN A 1 117 ? 9.901 1.693 6.194 1.00 97.31 117 GLN A C 1
ATOM 933 O O . GLN A 1 117 ? 10.890 1.217 5.640 1.00 97.31 117 GLN A O 1
ATOM 938 N N . GLN A 1 118 ? 8.682 1.626 5.659 1.00 97.56 118 GLN A N 1
ATOM 939 C CA . GLN A 1 118 ? 8.407 1.025 4.353 1.00 97.56 118 GLN A CA 1
ATOM 940 C C . GLN A 1 118 ? 9.105 1.796 3.232 1.00 97.56 118 GLN A C 1
ATOM 942 O O . GLN A 1 118 ? 9.765 1.169 2.414 1.00 97.56 118 GLN A O 1
ATOM 947 N N . GLU A 1 119 ? 9.123 3.130 3.279 1.00 96.62 119 GLU A N 1
ATOM 948 C CA . GLU A 1 119 ? 9.867 3.947 2.308 1.00 96.62 119 GLU A CA 1
ATOM 949 C C . GLU A 1 119 ? 11.380 3.677 2.329 1.00 96.62 119 GLU A C 1
ATOM 951 O O . GLU A 1 119 ? 12.050 3.690 1.293 1.00 96.62 119 GLU A O 1
ATOM 956 N N . VAL A 1 120 ? 11.945 3.369 3.503 1.00 96.25 120 VAL A N 1
ATOM 957 C CA . VAL A 1 120 ? 13.349 2.940 3.607 1.00 96.25 120 VAL A CA 1
ATOM 958 C C . VAL A 1 120 ? 13.557 1.589 2.919 1.00 96.25 120 VAL A C 1
ATOM 960 O O . VAL A 1 120 ? 14.553 1.421 2.212 1.00 96.25 120 VAL A O 1
ATOM 963 N N . ILE A 1 121 ? 12.626 0.647 3.097 1.00 97.31 121 ILE A N 1
ATOM 964 C CA . ILE A 1 121 ? 12.657 -0.667 2.436 1.00 97.31 121 ILE A CA 1
ATOM 965 C C . ILE A 1 121 ? 12.505 -0.506 0.919 1.00 97.31 121 ILE A C 1
ATOM 967 O O . ILE A 1 121 ? 13.254 -1.124 0.166 1.00 97.31 121 ILE A O 1
ATOM 971 N N . HIS A 1 122 ? 11.604 0.362 0.452 1.00 96.62 122 HIS A N 1
ATOM 972 C CA . HIS A 1 122 ? 11.434 0.668 -0.970 1.00 96.62 122 HIS A CA 1
ATOM 973 C C . HIS A 1 122 ? 12.756 1.158 -1.566 1.00 96.62 122 HIS A C 1
ATOM 975 O O . HIS A 1 122 ? 13.260 0.583 -2.534 1.00 96.62 122 HIS A O 1
ATOM 981 N N . ASN A 1 123 ? 13.382 2.147 -0.926 1.00 93.88 123 ASN A N 1
ATOM 982 C CA . ASN A 1 123 ? 14.645 2.712 -1.385 1.00 93.88 123 ASN A CA 1
ATOM 983 C C . ASN A 1 123 ? 15.798 1.685 -1.413 1.00 93.88 123 ASN A C 1
ATOM 985 O O . ASN A 1 123 ? 16.596 1.652 -2.357 1.00 93.88 123 ASN A O 1
ATOM 989 N N . GLU A 1 124 ? 15.888 0.828 -0.394 1.00 95.88 124 GLU A N 1
ATOM 990 C CA . GLU A 1 124 ? 16.860 -0.270 -0.345 1.00 95.88 124 GLU A CA 1
ATOM 991 C C . GLU A 1 124 ? 16.604 -1.303 -1.453 1.00 95.88 124 GLU A C 1
ATOM 993 O O . GLU A 1 124 ? 17.542 -1.707 -2.146 1.00 95.88 124 GLU A O 1
ATOM 998 N N . SER A 1 125 ? 15.338 -1.616 -1.735 1.00 97.50 125 SER A N 1
ATOM 999 C CA . SER A 1 125 ? 14.957 -2.590 -2.758 1.00 97.50 125 SER A CA 1
ATOM 1000 C C . SER A 1 125 ? 15.414 -2.210 -4.171 1.00 97.50 125 SER A C 1
ATOM 1002 O O . SER A 1 125 ? 15.850 -3.081 -4.926 1.00 97.50 125 SER A O 1
ATOM 1004 N N . TYR A 1 126 ? 15.415 -0.921 -4.539 1.00 96.19 126 TYR A N 1
ATOM 1005 C CA . TYR A 1 126 ? 15.968 -0.498 -5.832 1.00 96.19 126 TYR A CA 1
ATOM 1006 C C . TYR A 1 126 ? 17.479 -0.701 -5.904 1.00 96.19 126 TYR A C 1
ATOM 1008 O O . TYR A 1 126 ? 17.996 -1.113 -6.944 1.00 96.19 126 TYR A O 1
ATOM 1016 N N . SER A 1 127 ? 18.190 -0.455 -4.799 1.00 94.69 127 SER A N 1
ATOM 1017 C CA . SER A 1 127 ? 19.625 -0.743 -4.714 1.00 94.69 127 SER A CA 1
ATOM 1018 C C . SER A 1 127 ? 19.881 -2.242 -4.862 1.00 94.69 127 SER A C 1
ATOM 1020 O O . SER A 1 127 ? 20.759 -2.632 -5.628 1.00 94.69 127 SER A O 1
ATOM 1022 N N . TYR A 1 128 ? 19.076 -3.082 -4.207 1.00 97.12 128 TYR A N 1
ATOM 1023 C CA . TYR A 1 128 ? 19.139 -4.539 -4.321 1.00 97.12 128 TYR A CA 1
ATOM 1024 C C . TYR A 1 128 ? 18.893 -5.034 -5.758 1.00 97.12 128 TYR A C 1
ATOM 1026 O O . TYR A 1 128 ? 19.691 -5.812 -6.296 1.00 97.12 128 TYR A O 1
ATOM 1034 N N . VAL A 1 129 ? 17.838 -4.540 -6.420 1.00 97.69 129 VAL A N 1
ATOM 1035 C CA . VAL A 1 129 ? 17.529 -4.859 -7.826 1.00 97.69 129 VAL A CA 1
ATOM 1036 C C . VAL A 1 129 ? 18.703 -4.493 -8.726 1.00 97.69 129 VAL A C 1
ATOM 1038 O O . VAL A 1 129 ? 19.186 -5.330 -9.489 1.00 97.69 129 VAL A O 1
ATOM 1041 N N . LEU A 1 130 ? 19.189 -3.254 -8.628 1.00 96.75 130 LEU A N 1
ATOM 1042 C CA . LEU A 1 130 ? 20.267 -2.749 -9.472 1.00 96.75 130 LEU A CA 1
ATOM 1043 C C . LEU A 1 130 ? 21.586 -3.495 -9.227 1.00 96.75 130 LEU A C 1
ATOM 1045 O O . LEU A 1 130 ? 22.254 -3.879 -10.188 1.00 96.75 130 LEU A O 1
ATOM 1049 N N . ALA A 1 131 ? 21.928 -3.773 -7.968 1.00 96.50 131 ALA A N 1
ATOM 1050 C CA . ALA A 1 131 ? 23.107 -4.557 -7.605 1.00 96.50 131 ALA A CA 1
ATOM 1051 C C . ALA A 1 131 ? 23.056 -6.000 -8.115 1.00 96.50 131 ALA A C 1
ATOM 1053 O O . ALA A 1 131 ? 24.101 -6.591 -8.393 1.00 96.50 131 ALA A O 1
ATOM 1054 N N . SER A 1 132 ? 21.855 -6.552 -8.277 1.00 97.06 132 SER A N 1
ATOM 1055 C CA . SER A 1 132 ? 21.662 -7.918 -8.757 1.00 97.06 132 SER A CA 1
ATOM 1056 C C . SER A 1 132 ? 21.766 -8.056 -10.277 1.00 97.06 132 SER A C 1
ATOM 1058 O O . SER A 1 132 ? 22.122 -9.129 -10.762 1.00 97.06 132 SER A O 1
ATOM 1060 N N . ILE A 1 133 ? 21.463 -7.000 -11.040 1.00 96.31 133 ILE A N 1
ATOM 1061 C CA . ILE A 1 133 ? 21.364 -7.073 -12.509 1.00 96.31 133 ILE A CA 1
ATOM 1062 C C . ILE A 1 133 ? 22.508 -6.378 -13.254 1.00 96.31 133 ILE A C 1
ATOM 1064 O O . ILE A 1 133 ? 22.684 -6.619 -14.449 1.00 96.31 133 ILE A O 1
ATOM 1068 N N . THR A 1 134 ? 23.272 -5.497 -12.597 1.00 95.88 134 THR A N 1
ATOM 1069 C CA . THR A 1 134 ? 24.333 -4.728 -13.261 1.00 95.88 134 THR A CA 1
ATOM 1070 C C . THR A 1 134 ? 25.457 -4.282 -12.322 1.00 95.88 134 THR A C 1
ATOM 1072 O O . THR A 1 134 ? 25.320 -4.245 -11.102 1.00 95.88 134 THR A O 1
ATOM 1075 N N . ASP A 1 135 ? 26.598 -3.909 -12.901 1.00 95.81 135 ASP A N 1
ATOM 1076 C CA . ASP A 1 135 ? 27.764 -3.400 -12.179 1.00 95.81 135 ASP A CA 1
ATOM 1077 C C . ASP A 1 135 ? 27.595 -1.961 -11.652 1.00 95.81 135 ASP A C 1
ATOM 1079 O O . ASP A 1 135 ? 26.823 -1.157 -12.175 1.00 95.81 135 ASP A O 1
ATOM 1083 N N . LEU A 1 136 ? 28.360 -1.619 -10.610 1.00 95.81 136 LEU A N 1
ATOM 1084 C CA . LEU A 1 136 ? 28.273 -0.332 -9.909 1.00 95.81 136 LEU A CA 1
ATOM 1085 C C . LEU A 1 136 ? 28.370 0.909 -10.828 1.00 95.81 136 LEU A C 1
ATOM 1087 O O . LEU A 1 136 ? 27.597 1.847 -10.621 1.00 95.81 136 LEU A O 1
ATOM 1091 N N . PRO A 1 137 ? 29.252 0.965 -11.850 1.00 97.38 137 PRO A N 1
ATOM 1092 C CA . PRO A 1 137 ? 29.268 2.089 -12.785 1.00 97.38 137 PRO A CA 1
ATOM 1093 C C . PRO A 1 137 ? 27.927 2.299 -13.497 1.00 97.38 137 PRO A C 1
ATOM 1095 O O . PRO A 1 137 ? 27.477 3.440 -13.626 1.00 97.38 137 PRO A O 1
ATOM 1098 N N . ASN A 1 138 ? 27.264 1.220 -13.923 1.00 95.75 138 ASN A N 1
ATOM 1099 C CA . ASN A 1 138 ? 25.960 1.324 -14.563 1.00 95.75 138 ASN A CA 1
ATOM 1100 C C . ASN A 1 138 ? 24.851 1.672 -13.558 1.00 95.75 138 ASN A C 1
ATOM 1102 O O . ASN A 1 138 ? 23.982 2.472 -13.893 1.00 95.75 138 ASN A O 1
ATOM 1106 N N . GLN A 1 139 ? 24.913 1.165 -12.321 1.00 95.69 139 GLN A N 1
ATOM 1107 C CA . GLN A 1 139 ? 23.993 1.577 -11.248 1.00 95.69 139 GLN A CA 1
ATOM 1108 C C . GLN A 1 139 ? 24.058 3.097 -11.028 1.00 95.69 139 GLN A C 1
ATOM 1110 O O . GLN A 1 139 ? 23.038 3.781 -11.063 1.00 95.69 139 GLN A O 1
ATOM 1115 N N . ASN A 1 140 ? 25.268 3.653 -10.902 1.00 96.00 140 ASN A N 1
ATOM 1116 C CA . ASN A 1 140 ? 25.471 5.095 -10.733 1.00 96.00 140 ASN A CA 1
ATOM 1117 C C . ASN A 1 140 ? 24.951 5.900 -11.929 1.00 96.00 140 ASN A C 1
ATOM 1119 O O . ASN A 1 140 ? 24.367 6.964 -11.744 1.00 96.00 140 ASN A O 1
ATOM 1123 N N . ARG A 1 141 ? 25.122 5.393 -13.157 1.00 96.19 141 ARG A N 1
ATOM 1124 C CA . ARG A 1 141 ? 24.548 6.017 -14.358 1.00 96.19 141 ARG A CA 1
ATOM 1125 C C . ARG A 1 141 ? 23.018 6.055 -14.299 1.00 96.19 141 ARG A C 1
ATOM 1127 O O . ARG A 1 141 ? 22.433 7.060 -14.688 1.00 96.19 141 ARG A O 1
ATOM 1134 N N . ILE A 1 142 ? 22.380 4.983 -13.831 1.00 96.00 142 ILE A N 1
ATOM 1135 C CA . ILE A 1 142 ? 20.919 4.893 -13.696 1.00 96.00 142 ILE A CA 1
ATOM 1136 C C . ILE A 1 142 ? 20.400 5.913 -12.673 1.00 96.00 142 ILE A C 1
ATOM 1138 O O . ILE A 1 142 ? 19.485 6.675 -12.984 1.00 96.00 142 ILE A O 1
ATOM 1142 N N . PHE A 1 143 ? 21.031 6.008 -11.499 1.00 93.38 143 PHE A N 1
ATOM 1143 C CA . PHE A 1 143 ? 20.695 7.047 -10.518 1.00 93.38 143 PHE A CA 1
ATOM 1144 C C . PHE A 1 143 ? 20.927 8.464 -11.064 1.00 93.38 143 PHE A C 1
ATOM 1146 O O . PHE A 1 143 ? 20.131 9.370 -10.819 1.00 93.38 143 PHE A O 1
ATOM 1153 N N . GLU A 1 144 ? 21.983 8.664 -11.854 1.00 93.62 144 GLU A N 1
ATOM 1154 C CA . GLU A 1 144 ? 22.284 9.966 -12.452 1.00 93.62 144 GLU A CA 1
ATOM 1155 C C . GLU A 1 144 ? 21.252 10.388 -13.508 1.00 93.62 144 GLU A C 1
ATOM 1157 O O . GLU A 1 144 ? 20.909 11.572 -13.568 1.00 93.62 144 GLU A O 1
ATOM 1162 N N . ILE A 1 145 ? 20.706 9.448 -14.296 1.00 91.06 145 ILE A N 1
ATOM 1163 C CA . ILE A 1 145 ? 19.583 9.726 -15.209 1.00 91.06 145 ILE A CA 1
ATOM 1164 C C . ILE A 1 145 ? 18.437 10.334 -14.414 1.00 91.06 145 ILE A C 1
ATOM 1166 O O . ILE A 1 145 ? 17.988 11.436 -14.719 1.00 91.06 145 ILE A O 1
ATOM 1170 N N . ALA A 1 146 ? 18.008 9.657 -13.356 1.00 85.06 146 ALA A N 1
ATOM 1171 C CA . ALA A 1 146 ? 16.864 10.099 -12.577 1.00 85.06 146 ALA A CA 1
ATOM 1172 C C . ALA A 1 146 ? 17.081 11.469 -11.914 1.00 85.06 146 ALA A C 1
ATOM 1174 O O . ALA A 1 146 ? 16.159 12.281 -11.840 1.00 85.06 146 ALA A O 1
ATOM 1175 N N . ARG A 1 147 ? 18.324 11.765 -11.516 1.00 88.62 147 ARG A N 1
ATOM 1176 C CA . ARG A 1 147 ? 18.712 13.043 -10.906 1.00 88.62 147 ARG A CA 1
ATOM 1177 C C . ARG A 1 147 ? 18.789 14.210 -11.896 1.00 88.62 147 ARG A C 1
ATOM 1179 O O . ARG A 1 147 ? 18.628 15.357 -11.485 1.00 88.62 147 ARG A O 1
ATOM 1186 N N . THR A 1 148 ? 19.097 13.953 -13.168 1.00 92.88 148 THR A N 1
ATOM 1187 C CA . THR A 1 148 ? 19.447 15.009 -14.144 1.00 92.88 148 THR A CA 1
ATOM 1188 C C . THR A 1 148 ? 18.501 15.126 -15.334 1.00 92.88 148 THR A C 1
ATOM 1190 O O . THR A 1 148 ? 18.572 16.114 -16.067 1.00 92.88 148 THR A O 1
ATOM 1193 N N . HIS A 1 149 ? 17.597 14.166 -15.528 1.00 93.12 149 HIS A N 1
ATOM 1194 C CA . HIS A 1 149 ? 16.701 14.159 -16.676 1.00 93.12 149 HIS A CA 1
ATOM 1195 C C . HIS A 1 149 ? 15.707 15.338 -16.623 1.00 93.12 149 HIS A C 1
ATOM 1197 O O . HIS A 1 149 ? 14.922 15.431 -15.673 1.00 93.12 149 HIS A O 1
ATOM 1203 N N . PRO A 1 150 ? 15.656 16.215 -17.647 1.00 93.94 150 PRO A N 1
ATOM 1204 C CA . PRO A 1 150 ? 14.826 17.423 -17.619 1.00 93.94 150 PRO A CA 1
ATOM 1205 C C . PRO A 1 150 ? 13.337 17.147 -17.380 1.00 93.94 150 PRO A C 1
ATOM 1207 O O . PRO A 1 150 ? 12.710 17.823 -16.564 1.00 93.94 150 PRO A O 1
ATOM 1210 N N . THR A 1 151 ? 12.781 16.128 -18.044 1.00 92.19 151 THR A N 1
ATOM 1211 C CA . THR A 1 151 ? 11.372 15.734 -17.876 1.00 92.19 151 THR A CA 1
ATOM 1212 C C . THR A 1 151 ? 11.077 15.236 -16.462 1.00 92.19 151 THR A C 1
ATOM 1214 O O . THR A 1 151 ? 10.071 15.645 -15.890 1.00 92.19 151 THR A O 1
ATOM 1217 N N . ILE A 1 152 ? 11.968 14.439 -15.852 1.00 90.88 152 ILE A N 1
ATOM 1218 C CA . ILE A 1 152 ? 11.813 13.958 -14.468 1.00 90.88 152 ILE A CA 1
ATOM 1219 C C . ILE A 1 152 ? 11.860 15.132 -13.486 1.00 90.88 152 ILE A C 1
ATOM 1221 O O . ILE A 1 152 ? 11.001 15.243 -12.615 1.00 90.88 152 ILE A O 1
ATOM 1225 N N . ILE A 1 153 ? 12.818 16.048 -13.652 1.00 92.44 153 ILE A N 1
ATOM 1226 C CA . ILE A 1 153 ? 12.936 17.235 -12.794 1.00 92.44 153 ILE A CA 1
ATOM 1227 C C . ILE A 1 153 ? 11.667 18.086 -12.881 1.00 92.44 153 ILE A C 1
ATOM 1229 O O . ILE A 1 153 ? 11.100 18.453 -11.853 1.00 92.44 153 ILE A O 1
ATOM 1233 N N . LYS A 1 154 ? 11.195 18.374 -14.102 1.00 93.12 154 LYS A N 1
ATOM 1234 C CA . LYS A 1 154 ? 9.961 19.139 -14.327 1.00 93.12 154 LYS A CA 1
ATOM 1235 C C . LYS A 1 154 ? 8.758 18.441 -13.688 1.00 93.12 154 LYS A C 1
ATOM 1237 O O . LYS A 1 154 ? 7.977 19.098 -13.009 1.00 93.12 154 LYS A O 1
ATOM 1242 N N . ARG A 1 155 ? 8.645 17.122 -13.876 1.00 90.50 155 ARG A N 1
ATOM 1243 C CA . ARG A 1 155 ? 7.599 16.262 -13.305 1.00 90.50 155 ARG A CA 1
ATOM 1244 C C . ARG A 1 155 ? 7.558 16.300 -11.783 1.00 90.50 155 ARG A C 1
ATOM 1246 O O . ARG A 1 155 ? 6.478 16.384 -11.212 1.00 90.50 155 ARG A O 1
ATOM 1253 N N . ASN A 1 156 ? 8.719 16.272 -11.139 1.00 90.75 156 ASN A N 1
ATOM 1254 C CA . ASN A 1 156 ? 8.813 16.176 -9.684 1.00 90.75 156 ASN A CA 1
ATOM 1255 C C . ASN A 1 156 ? 8.762 17.549 -8.987 1.00 90.75 156 ASN A C 1
ATOM 1257 O O . ASN A 1 156 ? 8.518 17.617 -7.783 1.00 90.75 156 ASN A O 1
ATOM 1261 N N . ALA A 1 157 ? 8.974 18.647 -9.721 1.00 93.75 157 ALA A N 1
ATOM 1262 C CA . ALA A 1 157 ? 9.048 19.998 -9.165 1.00 93.75 157 ALA A CA 1
ATOM 1263 C C . ALA A 1 157 ? 7.809 20.438 -8.353 1.00 93.75 157 ALA A C 1
ATOM 1265 O O . ALA A 1 157 ? 8.015 21.022 -7.289 1.00 93.75 157 ALA A O 1
ATOM 1266 N N . PRO A 1 158 ? 6.550 20.160 -8.760 1.00 94.75 158 PRO A N 1
ATOM 1267 C CA . PRO A 1 158 ? 5.379 20.528 -7.956 1.00 94.75 158 PRO A CA 1
ATOM 1268 C C . PRO A 1 158 ? 5.351 19.844 -6.583 1.00 94.75 158 PRO A C 1
ATOM 1270 O O . PRO A 1 158 ? 4.997 20.472 -5.585 1.00 94.75 158 PRO A O 1
ATOM 1273 N N . ILE A 1 159 ? 5.777 18.579 -6.528 1.00 94.38 159 ILE A N 1
ATOM 1274 C CA . ILE A 1 159 ? 5.800 17.773 -5.303 1.00 94.38 159 ILE A CA 1
ATOM 1275 C C . ILE A 1 159 ? 6.884 18.300 -4.366 1.00 94.38 159 ILE A C 1
ATOM 1277 O O . ILE A 1 159 ? 6.600 18.662 -3.224 1.00 94.38 159 ILE A O 1
ATOM 1281 N N . MET A 1 160 ? 8.113 18.430 -4.878 1.00 94.88 160 MET A N 1
ATOM 1282 C CA . MET A 1 160 ? 9.238 18.955 -4.101 1.00 94.88 160 MET A CA 1
ATOM 1283 C C . MET A 1 160 ? 8.968 20.385 -3.621 1.00 94.88 160 MET A C 1
ATOM 1285 O O . MET A 1 160 ? 9.260 20.706 -2.475 1.00 94.88 160 MET A O 1
ATOM 1289 N N . GLY A 1 161 ? 8.338 21.220 -4.454 1.00 96.94 161 GLY A N 1
ATOM 1290 C CA . GLY A 1 161 ? 7.940 22.577 -4.085 1.00 96.94 161 GLY A CA 1
ATOM 1291 C C . GLY A 1 161 ? 6.973 22.608 -2.901 1.00 96.94 161 GLY A C 1
ATOM 1292 O O . GLY A 1 161 ? 7.208 23.344 -1.948 1.00 96.94 161 GLY A O 1
ATOM 1293 N N . ALA A 1 162 ? 5.932 21.768 -2.902 1.00 97.62 162 ALA A N 1
ATOM 1294 C CA . ALA A 1 162 ? 4.997 21.701 -1.777 1.00 97.62 162 ALA A CA 1
ATOM 1295 C C . ALA A 1 162 ? 5.652 21.165 -0.494 1.00 97.62 162 ALA A C 1
ATOM 1297 O O . ALA A 1 162 ? 5.324 21.619 0.605 1.00 97.62 162 ALA A O 1
ATOM 1298 N N . TYR A 1 163 ? 6.591 20.224 -0.621 1.00 97.50 163 TYR A N 1
ATOM 1299 C CA . TYR A 1 163 ? 7.356 19.719 0.519 1.00 97.50 163 TYR A CA 1
ATOM 1300 C C . TYR A 1 163 ? 8.260 20.811 1.091 1.00 97.50 163 TYR A C 1
ATOM 1302 O O . TYR A 1 163 ? 8.257 21.032 2.301 1.00 97.50 163 TYR A O 1
ATOM 1310 N N . ASP A 1 164 ? 8.985 21.531 0.235 1.00 97.56 164 ASP A N 1
ATOM 1311 C CA . ASP A 1 164 ? 9.856 22.641 0.622 1.00 97.56 164 ASP A CA 1
ATOM 1312 C C . ASP A 1 164 ? 9.073 23.802 1.244 1.00 97.56 164 ASP A C 1
ATOM 1314 O O . ASP A 1 164 ? 9.530 24.403 2.221 1.00 97.56 164 ASP A O 1
ATOM 1318 N N . ASP A 1 165 ? 7.879 24.099 0.732 1.00 97.81 165 ASP A N 1
ATOM 1319 C CA . ASP A 1 165 ? 6.996 25.113 1.302 1.00 97.81 165 ASP A CA 1
ATOM 1320 C C . ASP A 1 165 ? 6.519 24.708 2.702 1.00 97.81 165 ASP A C 1
ATOM 1322 O O . ASP A 1 165 ? 6.616 25.518 3.625 1.00 97.81 165 ASP A O 1
ATOM 1326 N N . PHE A 1 166 ? 6.125 23.446 2.919 1.00 97.94 166 PHE A N 1
ATOM 1327 C CA . PHE A 1 166 ? 5.862 22.941 4.272 1.00 97.94 166 PHE A CA 1
ATOM 1328 C C . PHE A 1 166 ? 7.129 22.950 5.141 1.00 97.94 166 PHE A C 1
ATOM 1330 O O . PHE A 1 166 ? 7.068 23.230 6.340 1.00 97.94 166 PHE A O 1
ATOM 1337 N N . MET A 1 167 ? 8.314 22.700 4.572 1.00 96.00 167 MET A N 1
ATOM 1338 C CA . MET A 1 167 ? 9.578 22.786 5.311 1.00 96.00 167 MET A CA 1
ATOM 1339 C C . MET A 1 167 ? 9.888 24.215 5.773 1.00 96.00 167 MET A C 1
ATOM 1341 O O . MET A 1 167 ? 10.390 24.390 6.888 1.00 96.00 167 MET A O 1
ATOM 1345 N N . ARG A 1 168 ? 9.542 25.222 4.970 1.00 96.81 168 ARG A N 1
ATOM 1346 C CA . ARG A 1 168 ? 9.751 26.643 5.268 1.00 96.81 168 ARG A CA 1
ATOM 1347 C C . ARG A 1 168 ? 8.702 27.200 6.225 1.00 96.81 168 ARG A C 1
ATOM 1349 O O . ARG A 1 168 ? 9.052 27.893 7.177 1.00 96.81 168 ARG A O 1
ATOM 1356 N N . GLU A 1 169 ? 7.437 26.880 5.986 1.00 97.00 169 GLU A N 1
ATOM 1357 C CA . GLU A 1 169 ? 6.291 27.433 6.699 1.00 97.00 169 GLU A CA 1
ATOM 1358 C C . GLU A 1 169 ? 5.419 26.299 7.231 1.00 97.00 169 GLU A C 1
ATOM 1360 O O . GLU A 1 169 ? 4.805 25.549 6.478 1.00 97.00 169 GLU A O 1
ATOM 1365 N N . LYS A 1 170 ? 5.369 26.163 8.556 1.00 97.25 170 LYS A N 1
ATOM 1366 C CA . LYS A 1 170 ? 4.628 25.102 9.243 1.00 97.25 170 LYS A CA 1
ATOM 1367 C C . LYS A 1 170 ? 3.204 25.562 9.512 1.00 97.25 170 LYS A C 1
ATOM 1369 O O . LYS A 1 170 ? 2.906 26.027 10.610 1.00 97.25 170 LYS A O 1
ATOM 1374 N N . THR A 1 171 ? 2.347 25.479 8.500 1.00 97.81 171 THR A N 1
ATOM 1375 C CA . THR A 1 171 ? 0.927 25.825 8.614 1.00 97.81 171 THR A CA 1
ATOM 1376 C C . THR A 1 171 ? 0.043 24.668 8.166 1.00 97.81 171 THR A C 1
ATOM 1378 O O . THR A 1 171 ? 0.493 23.751 7.478 1.00 97.81 171 THR A O 1
ATOM 1381 N N . ALA A 1 172 ? -1.224 24.686 8.571 1.00 97.38 172 ALA A N 1
ATOM 1382 C CA . ALA A 1 172 ? -2.190 23.670 8.171 1.00 97.38 172 ALA A CA 1
ATOM 1383 C C . ALA A 1 172 ? -2.373 23.637 6.642 1.00 97.38 172 ALA A C 1
ATOM 1385 O O . ALA A 1 172 ? -2.514 22.569 6.052 1.00 97.38 172 ALA A O 1
ATOM 1386 N N . GLU A 1 173 ? -2.310 24.795 5.983 1.00 96.25 173 GLU A N 1
ATOM 1387 C CA . GLU A 1 173 ? -2.439 24.924 4.532 1.00 96.25 173 GLU A CA 1
ATOM 1388 C C . GLU A 1 173 ? -1.241 24.325 3.786 1.00 96.25 173 GLU A C 1
ATOM 1390 O O . GLU A 1 173 ? -1.440 23.595 2.814 1.00 96.25 173 GLU A O 1
ATOM 1395 N N . THR A 1 174 ? -0.005 24.596 4.222 1.00 97.75 174 THR A N 1
ATOM 1396 C CA . THR A 1 174 ? 1.190 23.999 3.600 1.00 97.75 174 THR A CA 1
ATOM 1397 C C . THR A 1 174 ? 1.273 22.502 3.881 1.00 97.75 174 THR A C 1
ATOM 1399 O O . THR A 1 174 ? 1.610 21.739 2.975 1.00 97.75 174 THR A O 1
ATOM 1402 N N . LEU A 1 175 ? 0.868 22.056 5.078 1.00 98.06 175 LEU A N 1
ATOM 1403 C CA . LEU A 1 175 ? 0.721 20.636 5.395 1.00 98.06 175 LEU A CA 1
ATOM 1404 C C . LEU A 1 175 ? -0.266 19.964 4.433 1.00 98.06 175 LEU A C 1
ATOM 1406 O O . LEU A 1 175 ? 0.104 18.997 3.773 1.00 98.06 175 LEU A O 1
ATOM 1410 N N . LEU A 1 176 ? -1.486 20.490 4.294 1.00 97.12 176 LEU A N 1
ATOM 1411 C CA . LEU A 1 176 ? -2.495 19.920 3.396 1.00 97.12 176 LEU A CA 1
ATOM 1412 C C . LEU A 1 176 ? -2.009 19.875 1.946 1.00 97.12 176 LEU A C 1
ATOM 1414 O O . LEU A 1 176 ? -2.095 18.821 1.317 1.00 97.12 176 LEU A O 1
ATOM 1418 N N . LYS A 1 177 ? -1.451 20.978 1.427 1.00 97.25 177 LYS A N 1
ATOM 1419 C CA . LYS A 1 177 ? -0.886 21.026 0.067 1.00 97.25 177 LYS A CA 1
ATOM 1420 C C . LYS A 1 177 ? 0.204 19.963 -0.121 1.00 97.25 177 LYS A C 1
ATOM 1422 O O . LYS A 1 177 ? 0.196 19.267 -1.133 1.00 97.25 177 LYS A O 1
ATOM 1427 N N . SER A 1 178 ? 1.080 19.773 0.868 1.00 97.81 178 SER A N 1
ATOM 1428 C CA . SER A 1 178 ? 2.123 18.741 0.821 1.00 97.81 178 SER A CA 1
ATOM 1429 C C . SER A 1 178 ? 1.561 17.310 0.862 1.00 97.81 178 SER A C 1
ATOM 1431 O O . SER A 1 178 ? 1.969 16.479 0.058 1.00 97.81 178 SER A O 1
ATOM 1433 N N . LEU A 1 179 ? 0.557 17.024 1.700 1.00 97.38 179 LEU A N 1
ATOM 1434 C CA . LEU A 1 179 ? -0.099 15.709 1.760 1.00 97.38 179 LEU A CA 1
ATOM 1435 C C . LEU A 1 179 ? -0.874 15.379 0.473 1.00 97.38 179 LEU A C 1
ATOM 1437 O O . LEU A 1 179 ? -0.892 14.226 0.037 1.00 97.38 179 LEU A O 1
ATOM 1441 N N . ILE A 1 180 ? -1.487 16.385 -0.161 1.00 95.62 180 ILE A N 1
ATOM 1442 C CA . ILE A 1 180 ? -2.135 16.245 -1.473 1.00 95.62 180 ILE A CA 1
ATOM 1443 C C . ILE A 1 180 ? -1.098 15.872 -2.539 1.00 95.62 180 ILE A C 1
ATOM 1445 O O . ILE A 1 180 ? -1.337 14.948 -3.314 1.00 95.62 180 ILE A O 1
ATOM 1449 N N . GLN A 1 181 ? 0.060 16.540 -2.562 1.00 96.19 181 GLN A N 1
ATOM 1450 C CA . GLN A 1 181 ? 1.139 16.194 -3.493 1.00 96.19 181 GLN A CA 1
ATOM 1451 C C . GLN A 1 181 ? 1.726 14.802 -3.217 1.00 96.19 181 GLN A C 1
ATOM 1453 O O . GLN A 1 181 ? 1.960 14.066 -4.171 1.00 96.19 181 GLN A O 1
ATOM 1458 N N . SER A 1 182 ? 1.873 14.392 -1.950 1.00 94.75 182 SER A N 1
ATOM 1459 C CA . SER A 1 182 ? 2.259 13.010 -1.599 1.00 94.75 182 SER A CA 1
ATOM 1460 C C . SER A 1 182 ? 1.245 12.006 -2.137 1.00 94.75 182 SER A C 1
ATOM 1462 O O . SER A 1 182 ? 1.611 11.037 -2.786 1.00 94.75 182 SER A O 1
ATOM 1464 N N . SER A 1 183 ? -0.053 12.284 -1.980 1.00 91.50 183 SER A N 1
ATOM 1465 C CA . SER A 1 183 ? -1.110 11.413 -2.512 1.00 91.50 183 SER A CA 1
ATOM 1466 C C . SER A 1 183 ? -1.045 11.289 -4.042 1.00 91.50 183 SER A C 1
ATOM 1468 O O . SER A 1 183 ? -1.314 10.225 -4.594 1.00 91.50 183 SER A O 1
ATOM 1470 N N . ILE A 1 184 ? -0.696 12.367 -4.750 1.00 91.44 184 ILE A N 1
ATOM 1471 C CA . ILE A 1 184 ? -0.496 12.347 -6.207 1.00 91.44 184 ILE A CA 1
ATOM 1472 C C . ILE A 1 184 ? 0.740 11.514 -6.574 1.00 91.44 184 ILE A C 1
ATOM 1474 O O . ILE A 1 184 ? 0.659 10.681 -7.482 1.00 91.44 184 ILE A O 1
ATOM 1478 N N . LEU A 1 185 ? 1.847 11.696 -5.848 1.00 91.44 185 LEU A N 1
ATOM 1479 C CA . LEU A 1 185 ? 3.077 10.929 -6.031 1.00 91.44 185 LEU A CA 1
ATOM 1480 C C . LEU A 1 185 ? 2.796 9.421 -5.910 1.00 91.44 185 LEU A C 1
ATOM 1482 O O . LEU A 1 185 ? 3.033 8.658 -6.850 1.00 91.44 185 LEU A O 1
ATOM 1486 N N . GLU A 1 186 ? 2.191 9.016 -4.799 1.00 86.81 186 GLU A N 1
ATOM 1487 C CA . GLU A 1 186 ? 1.960 7.609 -4.461 1.00 86.81 186 GLU A CA 1
ATOM 1488 C C . GLU A 1 186 ? 0.860 6.978 -5.333 1.00 86.81 186 GLU A C 1
ATOM 1490 O O . GLU A 1 186 ? 0.966 5.851 -5.821 1.00 86.81 186 GLU A O 1
ATOM 1495 N N . GLY A 1 187 ? -0.211 7.732 -5.591 1.00 82.75 187 GLY A N 1
ATOM 1496 C CA . GLY A 1 187 ? -1.422 7.228 -6.235 1.00 82.75 187 GLY A CA 1
ATOM 1497 C C . GLY A 1 187 ? -1.444 7.282 -7.764 1.00 82.75 187 GLY A C 1
ATOM 1498 O O . GLY A 1 187 ? -2.252 6.567 -8.382 1.00 82.75 187 GLY A O 1
ATOM 1499 N N . ILE A 1 188 ? -0.603 8.133 -8.368 1.00 86.06 188 ILE A N 1
ATOM 1500 C CA . ILE A 1 188 ? -0.529 8.377 -9.819 1.00 86.06 188 ILE A CA 1
ATOM 1501 C C . ILE A 1 188 ? 0.893 8.169 -10.338 1.00 86.06 188 ILE A C 1
ATOM 1503 O O . ILE A 1 188 ? 1.092 7.354 -11.240 1.00 86.06 188 ILE A O 1
ATOM 1507 N N . ASN A 1 189 ? 1.873 8.891 -9.790 1.00 85.81 189 ASN A N 1
ATOM 1508 C CA . ASN A 1 189 ? 3.209 8.960 -10.379 1.00 85.81 189 ASN A CA 1
ATOM 1509 C C . ASN A 1 189 ? 3.977 7.633 -10.311 1.00 85.81 189 ASN A C 1
ATOM 1511 O O . ASN A 1 189 ? 4.759 7.341 -11.214 1.00 85.81 189 ASN A O 1
ATOM 1515 N N . PHE A 1 190 ? 3.760 6.809 -9.290 1.00 82.38 190 PHE A N 1
ATOM 1516 C CA . PHE A 1 190 ? 4.363 5.477 -9.246 1.00 82.38 190 PHE A CA 1
ATOM 1517 C C . PHE A 1 190 ? 3.692 4.460 -10.174 1.00 82.38 190 PHE A C 1
ATOM 1519 O O . PHE A 1 190 ? 4.353 3.602 -10.763 1.00 82.38 190 PHE A O 1
ATOM 1526 N N . TYR A 1 191 ? 2.381 4.584 -10.376 1.00 81.62 191 TYR A N 1
ATOM 1527 C CA . TYR A 1 191 ? 1.580 3.585 -11.083 1.00 81.62 191 TYR A CA 1
ATOM 1528 C C . TYR A 1 191 ? 1.900 3.476 -12.579 1.00 81.62 191 TYR A C 1
ATOM 1530 O O . TYR A 1 191 ? 1.710 2.405 -13.162 1.00 81.62 191 TYR A O 1
ATOM 1538 N N . SER A 1 192 ? 2.400 4.544 -13.203 1.00 78.50 192 SER A N 1
ATOM 1539 C CA . SER A 1 192 ? 2.918 4.488 -14.574 1.00 78.50 192 SER A CA 1
ATOM 1540 C C . SER A 1 192 ? 4.204 3.673 -14.678 1.00 78.50 192 SER A C 1
ATOM 1542 O O . SER A 1 192 ? 4.332 2.835 -15.570 1.00 78.50 192 SER A O 1
ATOM 1544 N N . GLY A 1 193 ? 5.119 3.841 -13.721 1.00 84.06 193 GLY A N 1
ATOM 1545 C CA . GLY A 1 193 ? 6.329 3.033 -13.620 1.00 84.06 193 GLY A CA 1
ATOM 1546 C C . GLY A 1 193 ? 6.014 1.562 -13.355 1.00 84.06 193 GLY A C 1
ATOM 1547 O O . GLY A 1 193 ? 6.592 0.676 -13.985 1.00 84.06 193 GLY A O 1
ATOM 1548 N N . PHE A 1 194 ? 5.031 1.286 -12.494 1.00 89.81 194 PHE A N 1
ATOM 1549 C CA . PHE A 1 194 ? 4.596 -0.082 -12.199 1.00 89.81 194 PHE A CA 1
ATOM 1550 C C . PHE A 1 194 ? 4.039 -0.801 -13.432 1.00 89.81 194 PHE A C 1
ATOM 1552 O O . PHE A 1 194 ? 4.347 -1.975 -13.655 1.00 89.81 194 PHE A O 1
ATOM 1559 N N . ALA A 1 195 ? 3.263 -0.099 -14.266 1.00 89.44 195 ALA A N 1
ATOM 1560 C CA . ALA A 1 195 ? 2.685 -0.663 -15.484 1.00 89.44 195 ALA A CA 1
ATOM 1561 C C . ALA A 1 195 ? 3.757 -1.232 -16.430 1.00 89.44 195 ALA A C 1
ATOM 1563 O O . ALA A 1 195 ? 3.555 -2.303 -17.008 1.00 89.44 195 ALA A O 1
ATOM 1564 N N . TYR A 1 196 ? 4.915 -0.573 -16.539 1.00 94.00 196 TYR A N 1
ATOM 1565 C CA . TYR A 1 196 ? 6.033 -1.069 -17.341 1.00 94.00 196 TYR A CA 1
ATOM 1566 C C . TYR A 1 196 ? 6.577 -2.406 -16.826 1.00 94.00 196 TYR A C 1
ATOM 1568 O O . TYR A 1 196 ? 6.700 -3.362 -17.592 1.00 94.00 196 TYR A O 1
ATOM 1576 N N . PHE A 1 197 ? 6.855 -2.525 -15.527 1.00 95.00 197 PHE A N 1
ATOM 1577 C CA . PHE A 1 197 ? 7.381 -3.778 -14.979 1.00 95.00 197 PHE A CA 1
ATOM 1578 C C . PHE A 1 197 ? 6.356 -4.911 -15.044 1.00 95.00 197 PHE A C 1
ATOM 1580 O O . PHE A 1 197 ? 6.713 -6.038 -15.379 1.00 95.00 197 PH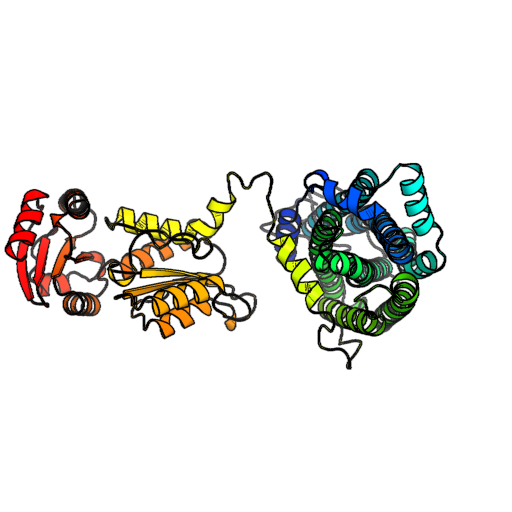E A O 1
ATOM 1587 N N . TYR A 1 198 ? 5.068 -4.631 -14.838 1.00 93.00 198 TYR A N 1
ATOM 1588 C CA . TYR A 1 198 ? 4.023 -5.639 -15.040 1.00 93.00 198 TYR A CA 1
ATOM 1589 C C . TYR A 1 198 ? 3.875 -6.057 -16.509 1.00 93.00 198 TYR A C 1
ATOM 1591 O O . TYR A 1 198 ? 3.576 -7.221 -16.782 1.00 93.00 198 TYR A O 1
ATOM 1599 N N . ASN A 1 199 ? 4.129 -5.152 -17.464 1.00 93.12 199 ASN A N 1
ATOM 1600 C CA . ASN A 1 199 ? 4.210 -5.512 -18.880 1.00 93.12 199 ASN A CA 1
ATOM 1601 C C . ASN A 1 199 ? 5.351 -6.513 -19.142 1.00 93.12 199 ASN A C 1
ATOM 1603 O O . ASN A 1 199 ? 5.169 -7.481 -19.877 1.00 93.12 199 ASN A O 1
ATOM 1607 N N . MET A 1 200 ? 6.506 -6.330 -18.504 1.00 93.94 200 MET A N 1
ATOM 1608 C CA . MET A 1 200 ? 7.613 -7.287 -18.609 1.00 93.94 200 MET A CA 1
ATOM 1609 C C . MET A 1 200 ? 7.223 -8.653 -18.024 1.00 93.94 200 MET A C 1
ATOM 1611 O O . MET A 1 200 ? 7.429 -9.686 -18.665 1.00 93.94 200 MET A O 1
ATOM 1615 N N . VAL A 1 201 ? 6.560 -8.664 -16.862 1.00 93.00 201 VAL A N 1
ATOM 1616 C CA . VAL A 1 201 ? 6.110 -9.902 -16.203 1.00 93.00 201 VAL A CA 1
ATOM 1617 C C . VAL A 1 201 ? 5.122 -10.690 -17.060 1.00 93.00 201 VAL A C 1
ATOM 1619 O O . VAL A 1 201 ? 5.244 -11.909 -17.168 1.00 93.00 201 VAL A O 1
ATOM 1622 N N . ARG A 1 202 ? 4.147 -10.040 -17.711 1.00 89.56 202 ARG A N 1
ATOM 1623 C CA . ARG A 1 202 ? 3.202 -10.763 -18.591 1.00 89.56 202 ARG A CA 1
ATOM 1624 C C . ARG A 1 202 ? 3.869 -11.368 -19.827 1.00 89.56 202 ARG A C 1
ATOM 1626 O O . ARG A 1 202 ? 3.315 -12.280 -20.431 1.00 89.56 202 ARG A O 1
ATOM 1633 N N . GLN A 1 203 ? 5.061 -10.889 -20.173 1.00 91.19 203 GLN A N 1
ATOM 1634 C CA . GLN A 1 203 ? 5.934 -11.468 -21.193 1.00 91.19 203 GLN A CA 1
ATOM 1635 C C . GLN A 1 203 ? 6.932 -12.484 -20.601 1.00 91.19 203 GLN A C 1
ATOM 1637 O O . GLN A 1 203 ? 7.833 -12.946 -21.297 1.00 91.19 203 GLN A O 1
ATOM 1642 N N . ASN A 1 204 ? 6.769 -12.850 -19.324 1.00 91.81 204 ASN A N 1
ATOM 1643 C CA . ASN A 1 204 ? 7.623 -13.755 -18.555 1.00 91.81 204 ASN A CA 1
ATOM 1644 C C . ASN A 1 204 ? 9.089 -13.284 -18.448 1.00 91.81 204 ASN A C 1
ATOM 1646 O O . ASN A 1 204 ? 10.032 -14.081 -18.523 1.00 91.81 204 ASN A O 1
ATOM 1650 N N . ARG A 1 205 ? 9.283 -11.969 -18.300 1.00 94.88 205 ARG A N 1
ATOM 1651 C CA . ARG A 1 205 ? 10.590 -11.314 -18.183 1.00 94.88 205 ARG A CA 1
ATOM 1652 C C . ARG A 1 205 ? 10.648 -10.451 -16.932 1.00 94.88 205 ARG A C 1
ATOM 1654 O O . ARG A 1 205 ? 9.664 -9.822 -16.564 1.00 94.88 205 ARG A O 1
ATOM 1661 N N . MET A 1 206 ? 11.834 -10.369 -16.336 1.00 96.31 206 MET A N 1
ATOM 1662 C CA . MET A 1 206 ? 12.114 -9.517 -15.178 1.00 96.31 206 MET A CA 1
ATOM 1663 C C . MET A 1 206 ? 11.158 -9.788 -13.999 1.00 96.31 206 MET A C 1
ATOM 1665 O O . MET A 1 206 ? 10.621 -8.867 -13.379 1.00 96.31 206 MET A O 1
ATOM 1669 N N . ASN A 1 207 ? 10.872 -11.069 -13.742 1.00 94.00 207 ASN A N 1
ATOM 1670 C CA . ASN A 1 207 ? 9.881 -11.488 -12.750 1.00 94.00 207 ASN A CA 1
ATOM 1671 C C . ASN A 1 207 ? 10.311 -11.142 -11.315 1.00 94.00 207 ASN A C 1
ATOM 1673 O O . ASN A 1 207 ? 9.445 -10.888 -10.478 1.00 94.00 207 ASN A O 1
ATOM 1677 N N . GLY A 1 208 ? 11.618 -11.116 -11.030 1.00 95.31 208 GLY A N 1
ATOM 1678 C CA . GLY A 1 208 ? 12.155 -10.695 -9.736 1.00 95.31 208 GLY A CA 1
ATOM 1679 C C . GLY A 1 208 ? 11.852 -9.222 -9.463 1.00 95.31 208 GLY A C 1
ATOM 1680 O O . GLY A 1 208 ? 11.195 -8.894 -8.472 1.00 95.31 208 GLY A O 1
ATOM 1681 N N . THR A 1 209 ? 12.208 -8.341 -10.400 1.00 96.50 209 THR A N 1
ATOM 1682 C CA . THR A 1 209 ? 11.872 -6.912 -10.335 1.00 96.50 209 THR A CA 1
ATOM 1683 C C . THR A 1 209 ? 10.363 -6.706 -10.272 1.00 96.50 209 THR A C 1
ATOM 1685 O O . THR A 1 209 ? 9.882 -5.948 -9.435 1.00 96.50 209 THR A O 1
ATOM 1688 N N . GLY A 1 210 ? 9.588 -7.409 -11.102 1.00 94.19 210 GLY A N 1
ATOM 1689 C CA . GLY A 1 210 ? 8.126 -7.331 -11.083 1.00 94.19 210 GLY A CA 1
ATOM 1690 C C . GLY A 1 210 ? 7.509 -7.704 -9.731 1.00 94.19 210 GLY A C 1
ATOM 1691 O O . GLY A 1 210 ? 6.563 -7.049 -9.287 1.00 94.19 210 GLY A O 1
ATOM 1692 N N . LYS A 1 211 ? 8.075 -8.703 -9.041 1.00 91.94 211 LYS A N 1
ATOM 1693 C CA . LYS A 1 211 ? 7.658 -9.091 -7.688 1.00 91.94 211 LYS A CA 1
ATOM 1694 C C . LYS A 1 211 ? 7.986 -8.003 -6.662 1.00 91.94 211 LYS A C 1
ATOM 1696 O O . LYS A 1 211 ? 7.102 -7.641 -5.890 1.00 91.94 211 LYS A O 1
ATOM 1701 N N . ILE A 1 212 ? 9.188 -7.426 -6.688 1.00 95.19 212 ILE A N 1
ATOM 1702 C CA . ILE A 1 212 ? 9.558 -6.299 -5.807 1.00 95.19 212 ILE A CA 1
ATOM 1703 C C . ILE A 1 212 ? 8.614 -5.109 -6.023 1.00 95.19 212 ILE A C 1
ATOM 1705 O O . ILE A 1 212 ? 8.021 -4.604 -5.073 1.00 95.19 212 ILE A O 1
ATOM 1709 N N . ILE A 1 213 ? 8.372 -4.736 -7.280 1.00 94.62 213 ILE A N 1
ATOM 1710 C CA . ILE A 1 213 ? 7.447 -3.654 -7.647 1.00 94.62 213 ILE A CA 1
ATOM 1711 C C . ILE A 1 213 ? 6.016 -3.932 -7.167 1.00 94.62 213 ILE A C 1
ATOM 1713 O O . ILE A 1 213 ? 5.290 -3.009 -6.806 1.00 94.62 213 ILE A O 1
ATOM 1717 N N . SER A 1 214 ? 5.580 -5.193 -7.126 1.00 91.44 214 SER A N 1
ATOM 1718 C CA . SER A 1 214 ? 4.270 -5.547 -6.566 1.00 91.44 214 SER A CA 1
ATOM 1719 C C . SER A 1 214 ? 4.166 -5.330 -5.055 1.00 91.44 214 SER A C 1
ATOM 1721 O O . SER A 1 214 ? 3.109 -4.914 -4.583 1.00 91.44 214 SER A O 1
ATOM 1723 N N . PHE A 1 215 ? 5.249 -5.565 -4.307 1.00 93.62 215 PHE A N 1
ATOM 1724 C CA . PHE A 1 215 ? 5.280 -5.305 -2.870 1.00 93.62 215 PHE A CA 1
ATOM 1725 C C . PHE A 1 215 ? 5.237 -3.808 -2.583 1.00 93.62 215 PHE A C 1
ATOM 1727 O O . PHE A 1 215 ? 4.413 -3.388 -1.777 1.00 93.62 215 PHE A O 1
ATOM 1734 N N . ILE A 1 216 ? 6.019 -3.020 -3.326 1.00 93.94 216 ILE A N 1
ATOM 1735 C CA . ILE A 1 216 ? 5.982 -1.554 -3.263 1.00 93.94 216 ILE A CA 1
ATOM 1736 C C . ILE A 1 216 ? 4.567 -1.058 -3.582 1.00 93.94 216 ILE A C 1
ATOM 1738 O O . ILE A 1 216 ? 3.953 -0.385 -2.770 1.00 93.94 216 ILE A O 1
ATOM 1742 N N . ASN A 1 217 ? 3.967 -1.477 -4.701 1.00 90.69 217 ASN A N 1
ATOM 1743 C CA . ASN A 1 217 ? 2.620 -1.038 -5.089 1.00 90.69 217 ASN A CA 1
ATOM 1744 C C . ASN A 1 217 ? 1.536 -1.355 -4.034 1.00 90.69 217 ASN A C 1
ATOM 1746 O O . ASN A 1 217 ? 0.625 -0.555 -3.801 1.00 90.69 217 ASN A O 1
ATOM 1750 N N . ARG A 1 218 ? 1.622 -2.517 -3.371 1.00 89.69 218 ARG A N 1
ATOM 1751 C CA . ARG A 1 218 ? 0.722 -2.865 -2.258 1.00 89.69 218 ARG A CA 1
ATOM 1752 C C . ARG A 1 218 ? 0.882 -1.888 -1.092 1.00 89.69 218 ARG A C 1
ATOM 1754 O O . ARG A 1 218 ? -0.120 -1.495 -0.492 1.00 89.69 218 ARG A O 1
ATOM 1761 N N . ASP A 1 219 ? 2.116 -1.527 -0.773 1.00 93.44 219 ASP A N 1
ATOM 1762 C CA . ASP A 1 219 ? 2.440 -0.616 0.320 1.00 93.44 219 ASP A CA 1
ATOM 1763 C C . ASP A 1 219 ? 1.967 0.806 -0.033 1.00 93.44 219 ASP A C 1
ATOM 1765 O O . ASP A 1 219 ? 1.184 1.377 0.725 1.00 93.44 219 ASP A O 1
ATOM 1769 N N . GLU A 1 220 ? 2.231 1.283 -1.255 1.00 91.19 220 GLU A N 1
ATOM 1770 C CA . GLU A 1 220 ? 1.737 2.564 -1.790 1.00 91.19 220 GLU A CA 1
ATOM 1771 C C . GLU A 1 220 ? 0.208 2.693 -1.759 1.00 91.19 220 GLU A C 1
ATOM 1773 O O . GLU A 1 220 ? -0.351 3.755 -1.469 1.00 91.19 220 GLU A O 1
ATOM 1778 N N . LEU A 1 221 ? -0.519 1.599 -2.018 1.00 87.75 221 LEU A N 1
ATOM 1779 C CA . LEU A 1 221 ? -1.976 1.594 -1.889 1.00 87.75 221 LEU A CA 1
ATOM 1780 C C . LEU A 1 221 ? -2.416 1.831 -0.435 1.00 87.75 221 LEU A C 1
ATOM 1782 O O . LEU A 1 221 ? -3.407 2.530 -0.202 1.00 87.75 221 LEU A O 1
ATOM 1786 N N . ALA A 1 222 ? -1.714 1.247 0.537 1.00 90.38 222 ALA A N 1
ATOM 1787 C CA . ALA A 1 222 ? -1.992 1.445 1.955 1.00 90.38 222 ALA A CA 1
ATOM 1788 C C . ALA A 1 222 ? -1.575 2.851 2.427 1.00 90.38 222 ALA A C 1
ATOM 1790 O O . ALA A 1 222 ? -2.341 3.483 3.163 1.00 90.38 222 ALA A O 1
ATOM 1791 N N . HIS A 1 223 ? -0.439 3.373 1.947 1.00 94.00 223 HIS A N 1
ATOM 1792 C CA . HIS A 1 223 ? 0.024 4.741 2.208 1.00 94.00 223 HIS A CA 1
ATOM 1793 C C . HIS A 1 223 ? -1.030 5.753 1.743 1.00 94.00 223 HIS A C 1
ATOM 1795 O O . HIS A 1 223 ? -1.587 6.506 2.546 1.00 94.00 223 HIS A O 1
ATOM 1801 N N . THR A 1 224 ? -1.444 5.642 0.480 1.00 89.81 224 THR A N 1
ATOM 1802 C CA . THR A 1 224 ? -2.475 6.479 -0.138 1.00 89.81 224 THR A CA 1
ATOM 1803 C C . THR A 1 224 ? -3.801 6.462 0.636 1.00 89.81 224 THR A C 1
ATOM 1805 O O . THR A 1 224 ? -4.424 7.513 0.833 1.00 89.81 224 THR A O 1
ATOM 1808 N N . LYS A 1 225 ? -4.265 5.286 1.091 1.00 88.38 225 LYS A N 1
ATOM 1809 C CA . LYS A 1 225 ? -5.484 5.169 1.918 1.00 88.38 225 LYS A CA 1
ATOM 1810 C C . LYS A 1 225 ? -5.338 5.932 3.227 1.00 88.38 225 LYS A C 1
ATOM 1812 O O . LYS A 1 225 ? -6.219 6.724 3.564 1.00 88.38 225 LYS A O 1
ATOM 1817 N N . PHE A 1 226 ? -4.243 5.701 3.946 1.00 94.88 226 PHE A N 1
ATOM 1818 C CA . PHE A 1 226 ? -3.994 6.346 5.227 1.00 94.88 226 PHE A CA 1
ATOM 1819 C C . PHE A 1 226 ? -3.847 7.865 5.080 1.00 94.88 226 PHE A C 1
ATOM 1821 O O . PHE A 1 226 ? -4.513 8.605 5.801 1.00 94.88 226 PHE A O 1
ATOM 1828 N N . ILE A 1 227 ? -3.057 8.346 4.116 1.00 95.94 227 ILE A N 1
ATOM 1829 C CA . ILE A 1 227 ? -2.874 9.783 3.868 1.00 95.94 227 ILE A CA 1
ATOM 1830 C C . ILE A 1 227 ? -4.206 10.439 3.484 1.00 95.94 227 ILE A C 1
ATOM 1832 O O . ILE A 1 227 ? -4.535 11.509 3.996 1.00 95.94 227 ILE A O 1
ATOM 1836 N N . SER A 1 228 ? -5.033 9.779 2.668 1.00 92.69 228 SER A N 1
ATOM 1837 C CA . SER A 1 228 ? -6.375 10.279 2.334 1.00 92.69 228 SER A CA 1
ATOM 1838 C C . SER A 1 228 ? -7.301 10.341 3.557 1.00 92.69 228 SER A C 1
ATOM 1840 O O . SER A 1 228 ? -8.102 11.267 3.692 1.00 92.69 228 SER A O 1
ATOM 1842 N N . GLU A 1 229 ? -7.228 9.365 4.468 1.00 94.00 229 GLU A N 1
ATOM 1843 C CA . GLU A 1 229 ? -7.934 9.424 5.754 1.00 94.00 229 GLU A CA 1
ATOM 1844 C C . GLU A 1 229 ? -7.419 10.561 6.640 1.00 94.00 229 GLU A C 1
ATOM 1846 O O . GLU A 1 229 ? -8.229 11.288 7.215 1.00 94.00 229 GLU A O 1
ATOM 1851 N N . LEU A 1 230 ? -6.102 10.759 6.701 1.00 97.44 230 LEU A N 1
ATOM 1852 C CA . LEU A 1 230 ? -5.466 11.824 7.469 1.00 97.44 230 LEU A CA 1
ATOM 1853 C C . LEU A 1 230 ? -5.893 13.209 6.966 1.00 97.44 230 LEU A C 1
ATOM 1855 O O . LEU A 1 230 ? -6.315 14.041 7.764 1.00 97.44 230 LEU A O 1
ATOM 1859 N N . ILE A 1 231 ? -5.862 13.440 5.649 1.00 96.38 231 ILE A N 1
ATOM 1860 C CA . ILE A 1 231 ? -6.325 14.688 5.021 1.00 96.38 231 ILE A CA 1
ATOM 1861 C C . ILE A 1 231 ? -7.789 14.960 5.381 1.00 96.38 231 ILE A C 1
ATOM 1863 O O . ILE A 1 231 ? -8.129 16.065 5.807 1.00 96.38 231 ILE A O 1
ATOM 1867 N N . ARG A 1 232 ? -8.665 13.954 5.249 1.00 93.19 232 ARG A N 1
ATOM 1868 C CA . ARG A 1 232 ? -10.092 14.102 5.573 1.00 93.19 232 ARG A CA 1
ATOM 1869 C C . ARG A 1 232 ? -10.328 14.365 7.058 1.00 93.19 232 ARG A C 1
ATOM 1871 O O . ARG A 1 232 ? -11.218 15.145 7.380 1.00 93.19 232 ARG A O 1
ATOM 1878 N N . ALA A 1 233 ? -9.545 13.756 7.946 1.00 95.88 233 ALA A N 1
ATOM 1879 C CA . ALA A 1 233 ? -9.611 14.026 9.379 1.00 95.88 233 ALA A CA 1
ATOM 1880 C C . ALA A 1 233 ? -9.182 15.469 9.699 1.00 95.88 233 ALA A C 1
ATOM 1882 O O . ALA A 1 233 ? -9.901 16.168 10.408 1.00 95.88 233 ALA A O 1
ATOM 1883 N N . ILE A 1 234 ? -8.083 15.953 9.101 1.00 96.81 234 ILE A N 1
ATOM 1884 C CA . ILE A 1 234 ? -7.629 17.347 9.248 1.00 96.81 234 ILE A CA 1
ATOM 1885 C C . ILE A 1 234 ? -8.719 18.319 8.787 1.00 96.81 234 ILE A C 1
ATOM 1887 O O . ILE A 1 234 ? -9.085 19.219 9.537 1.00 96.81 234 ILE A O 1
ATOM 1891 N N . ILE A 1 235 ? -9.270 18.134 7.584 1.00 93.25 235 ILE A N 1
ATOM 1892 C CA . ILE A 1 235 ? -10.321 19.016 7.050 1.00 93.25 235 ILE A CA 1
ATOM 1893 C C . ILE A 1 235 ? -11.606 18.919 7.885 1.00 93.25 235 ILE A C 1
ATOM 1895 O O . ILE A 1 235 ? -12.243 19.933 8.155 1.00 93.25 235 ILE A O 1
ATOM 1899 N N . GLY A 1 236 ? -11.986 17.716 8.320 1.00 94.56 236 GLY A N 1
ATOM 1900 C CA . GLY A 1 236 ? -13.193 17.494 9.118 1.00 94.56 236 GLY A CA 1
ATOM 1901 C C . GLY A 1 236 ? -13.147 18.165 10.493 1.00 94.56 236 GLY A C 1
ATOM 1902 O O . GLY A 1 236 ? -14.170 18.654 10.967 1.00 94.56 236 GLY A O 1
ATOM 1903 N N . GLU A 1 237 ? -11.969 18.220 11.117 1.00 95.44 237 GLU A N 1
ATOM 1904 C CA . GLU A 1 237 ? -11.751 18.938 12.379 1.00 95.44 237 GLU A CA 1
ATOM 1905 C C . GLU A 1 237 ? -11.584 20.452 12.199 1.00 95.44 237 GLU A C 1
ATOM 1907 O O . GLU A 1 237 ? -11.827 21.199 13.145 1.00 95.44 237 GLU A O 1
ATOM 1912 N N . ASN A 1 238 ? -11.201 20.901 10.999 1.00 94.94 238 ASN A N 1
ATOM 1913 C CA . ASN A 1 238 ? -10.873 22.295 10.684 1.00 94.94 238 ASN A CA 1
ATOM 1914 C C . ASN A 1 238 ? -11.608 22.747 9.399 1.00 94.94 238 ASN A C 1
ATOM 1916 O O . ASN A 1 238 ? -10.975 22.926 8.349 1.00 94.94 238 ASN A O 1
ATOM 1920 N N . PRO A 1 239 ? -12.951 22.906 9.428 1.00 92.06 239 PRO A N 1
ATOM 1921 C CA . PRO A 1 239 ? -13.750 23.185 8.229 1.00 92.06 239 PRO A CA 1
ATOM 1922 C C . PRO A 1 239 ? -13.368 24.479 7.500 1.00 92.06 239 PRO A C 1
ATOM 1924 O O . PRO A 1 239 ? -13.607 24.615 6.302 1.00 92.06 239 PRO A O 1
ATOM 1927 N N . GLU A 1 240 ? -12.754 25.437 8.192 1.00 91.56 240 GLU A N 1
ATOM 1928 C CA . GLU A 1 240 ? -12.236 26.678 7.617 1.00 91.56 240 GLU A CA 1
ATOM 1929 C C . GLU A 1 240 ? -11.098 26.464 6.610 1.00 91.56 240 GLU A C 1
ATOM 1931 O O . GLU A 1 240 ? -10.871 27.330 5.763 1.00 91.56 240 GLU A O 1
ATOM 1936 N N . LEU A 1 241 ? -10.409 25.316 6.660 1.00 91.94 241 LEU A N 1
ATOM 1937 C CA . LEU A 1 241 ? -9.390 24.943 5.676 1.00 91.94 241 LEU A CA 1
ATOM 1938 C C . LEU A 1 241 ? -10.013 24.544 4.332 1.00 91.94 241 LEU A C 1
ATOM 1940 O O . LEU A 1 241 ? -9.341 24.609 3.299 1.00 91.94 241 LEU A O 1
ATOM 1944 N N . GLN A 1 242 ? -11.300 24.177 4.314 1.00 89.88 242 GLN A N 1
ATOM 1945 C CA . GLN A 1 242 ? -12.038 23.840 3.099 1.00 89.88 242 GLN A CA 1
ATOM 1946 C C . GLN A 1 242 ? -12.420 25.104 2.319 1.00 89.88 242 GLN A C 1
ATOM 1948 O O . GLN A 1 242 ? -13.568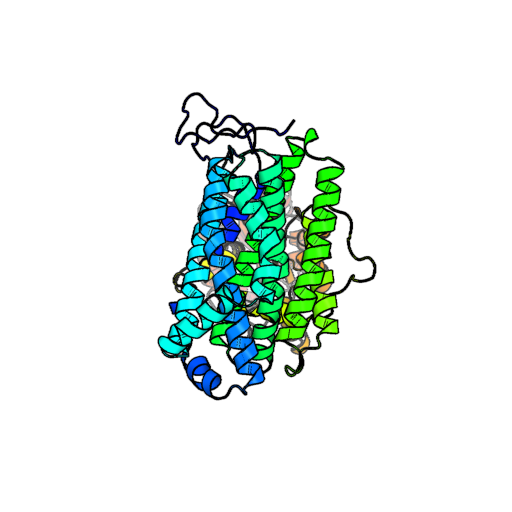 25.544 2.276 1.00 89.88 242 GLN A O 1
ATOM 1953 N N . THR A 1 243 ? -11.422 25.706 1.683 1.00 88.06 243 THR A N 1
ATOM 1954 C CA . THR A 1 243 ? -11.578 26.931 0.902 1.00 88.06 243 THR A CA 1
ATOM 1955 C C . THR A 1 243 ? -11.710 26.643 -0.594 1.00 88.06 243 THR A C 1
ATOM 1957 O O . THR A 1 243 ? -11.276 25.606 -1.107 1.00 88.06 243 THR A O 1
ATOM 1960 N N . ASN A 1 244 ? -12.255 27.613 -1.335 1.00 88.25 244 ASN A N 1
ATOM 1961 C CA . ASN A 1 244 ? -12.237 27.583 -2.801 1.00 88.25 244 ASN A CA 1
ATOM 1962 C C . ASN A 1 244 ? -10.801 27.556 -3.351 1.00 88.25 244 ASN A C 1
ATOM 1964 O O . ASN A 1 244 ? -10.564 26.954 -4.393 1.00 88.25 244 ASN A O 1
ATOM 1968 N N . GLU A 1 245 ? -9.844 28.172 -2.647 1.00 90.25 245 GLU A N 1
ATOM 1969 C CA . GLU A 1 245 ? -8.428 28.147 -3.024 1.00 90.25 245 GLU A CA 1
ATOM 1970 C C . GLU A 1 245 ? -7.844 26.737 -2.896 1.00 90.25 245 GLU A C 1
ATOM 1972 O O . GLU A 1 245 ? -7.205 26.262 -3.831 1.00 90.25 245 GLU A O 1
ATOM 1977 N N . LEU A 1 246 ? -8.100 26.041 -1.781 1.00 88.50 246 LEU A N 1
ATOM 1978 C CA . LEU A 1 246 ? -7.655 24.658 -1.606 1.00 88.50 246 LEU A CA 1
ATOM 1979 C C . LEU A 1 246 ? -8.291 23.742 -2.657 1.00 88.50 246 LEU A C 1
ATOM 1981 O O . LEU A 1 246 ? -7.602 22.921 -3.254 1.00 88.50 246 LEU A O 1
ATOM 1985 N N . THR A 1 247 ? -9.583 23.925 -2.929 1.00 88.00 247 THR A N 1
ATOM 1986 C CA . THR A 1 247 ? -10.293 23.170 -3.971 1.00 88.00 247 THR A CA 1
ATOM 1987 C C . THR A 1 247 ? -9.638 23.387 -5.338 1.00 88.00 247 THR A C 1
ATOM 1989 O O . THR A 1 247 ? -9.258 22.422 -6.000 1.00 88.00 247 THR A O 1
ATOM 1992 N N . ALA A 1 248 ? -9.422 24.645 -5.737 1.00 89.06 248 ALA A N 1
ATOM 1993 C CA . ALA A 1 248 ? -8.749 24.980 -6.990 1.00 89.06 248 ALA A CA 1
ATOM 1994 C C . ALA A 1 248 ? -7.324 24.407 -7.055 1.00 89.06 248 ALA A C 1
ATOM 1996 O O . ALA A 1 248 ? -6.941 23.844 -8.079 1.00 89.06 248 ALA A O 1
ATOM 1997 N N . TYR A 1 249 ? -6.569 24.484 -5.953 1.00 93.50 249 TYR A N 1
ATOM 1998 C CA . TYR A 1 249 ? -5.234 23.901 -5.850 1.00 93.50 249 TYR A CA 1
ATOM 1999 C C . TYR A 1 249 ? -5.253 22.392 -6.094 1.00 93.50 249 TYR A C 1
ATOM 2001 O O . TYR A 1 249 ? -4.412 21.892 -6.840 1.00 93.50 249 TYR A O 1
ATOM 2009 N N . VAL A 1 250 ? -6.205 21.660 -5.507 1.00 91.38 250 VAL A N 1
ATOM 2010 C CA . VAL A 1 250 ? -6.308 20.212 -5.714 1.00 91.38 250 VAL A CA 1
ATOM 2011 C C . VAL A 1 250 ? -6.590 19.895 -7.182 1.00 91.38 250 VAL A C 1
ATOM 2013 O O . VAL A 1 250 ? -5.852 19.114 -7.779 1.00 91.38 250 VAL A O 1
ATOM 2016 N N . HIS A 1 251 ? -7.601 20.530 -7.786 1.00 89.69 251 HIS A N 1
ATOM 2017 C CA . HIS A 1 251 ? -7.934 20.317 -9.200 1.00 89.69 251 HIS A CA 1
ATOM 2018 C C . HIS A 1 251 ? -6.743 20.608 -10.120 1.00 89.69 251 HIS A C 1
ATOM 2020 O O . HIS A 1 251 ? -6.400 19.773 -10.956 1.00 89.69 251 HIS A O 1
ATOM 2026 N N . GLN A 1 252 ? -6.074 21.746 -9.916 1.00 93.50 252 GLN A N 1
ATOM 2027 C CA . GLN A 1 252 ? -4.895 22.123 -10.692 1.00 93.50 252 GLN A CA 1
ATOM 2028 C C . GLN A 1 252 ? -3.734 21.142 -10.486 1.00 93.50 252 GLN A C 1
ATOM 2030 O O . GLN A 1 252 ? -3.033 20.811 -11.437 1.00 93.50 252 GLN A O 1
ATOM 2035 N N . SER A 1 253 ? -3.532 20.654 -9.260 1.00 94.44 253 SER A N 1
ATOM 2036 C CA . SER A 1 253 ? -2.460 19.701 -8.952 1.00 94.44 253 SER A CA 1
ATOM 2037 C C . SER A 1 253 ? -2.667 18.373 -9.675 1.00 94.44 253 SER A C 1
ATOM 2039 O O . SER A 1 253 ? -1.728 17.859 -10.278 1.00 94.44 253 SER A O 1
ATOM 2041 N N . PHE A 1 254 ? -3.896 17.845 -9.683 1.00 92.06 254 PHE A N 1
ATOM 2042 C CA . PHE A 1 254 ? -4.212 16.647 -10.457 1.00 92.06 254 PHE A CA 1
ATOM 2043 C C . PHE A 1 254 ? -4.043 16.883 -11.957 1.00 92.06 254 PHE A C 1
ATOM 2045 O O . PHE A 1 254 ? -3.370 16.092 -12.608 1.00 92.06 254 PHE A O 1
ATOM 2052 N N . GLU A 1 255 ? -4.597 17.967 -12.505 1.00 91.62 255 GLU A N 1
ATOM 2053 C CA . GLU A 1 255 ? -4.479 18.281 -13.934 1.00 91.62 255 GLU A CA 1
ATOM 2054 C C . GLU A 1 255 ? -3.013 18.354 -14.382 1.00 91.62 255 GLU A C 1
ATOM 2056 O O . GLU A 1 255 ? -2.621 17.694 -15.348 1.00 91.62 255 GLU A O 1
ATOM 2061 N N . HIS A 1 256 ? -2.190 19.079 -13.625 1.00 93.50 256 HIS A N 1
ATOM 2062 C CA . HIS A 1 256 ? -0.766 19.223 -13.899 1.00 93.50 256 HIS A CA 1
ATOM 2063 C C . HIS A 1 256 ? -0.022 17.886 -13.786 1.00 93.50 256 HIS A C 1
ATOM 2065 O O . HIS A 1 256 ? 0.827 17.573 -14.620 1.00 93.50 256 HIS A O 1
ATOM 2071 N N . ALA A 1 257 ? -0.362 17.063 -12.790 1.00 92.75 257 ALA A N 1
ATOM 2072 C CA . ALA A 1 257 ? 0.222 15.737 -12.638 1.00 92.75 257 ALA A CA 1
ATOM 2073 C C . ALA A 1 257 ? -0.093 14.834 -13.838 1.00 92.75 257 ALA A C 1
ATOM 2075 O O . ALA A 1 257 ? 0.814 14.186 -14.350 1.00 92.75 257 ALA A O 1
ATOM 2076 N N . ILE A 1 258 ? -1.335 14.830 -14.340 1.00 90.88 258 ILE A N 1
ATOM 2077 C CA . ILE A 1 258 ? -1.705 14.058 -15.539 1.00 90.88 258 ILE A CA 1
ATOM 2078 C C . ILE A 1 258 ? -0.971 14.563 -16.780 1.00 90.88 258 ILE A C 1
ATOM 2080 O O . ILE A 1 258 ? -0.514 13.750 -17.585 1.00 90.88 258 ILE A O 1
ATOM 2084 N N . GLU A 1 259 ? -0.835 15.880 -16.947 1.00 93.00 259 GLU A N 1
ATOM 2085 C CA . GLU A 1 259 ? -0.103 16.461 -18.075 1.00 93.00 259 GLU A CA 1
ATOM 2086 C C . GLU A 1 259 ? 1.365 16.004 -18.084 1.00 93.00 259 GLU A C 1
ATOM 2088 O O . GLU A 1 259 ? 1.860 15.503 -19.099 1.00 93.00 259 GLU A O 1
ATOM 2093 N N . LEU A 1 260 ? 2.055 16.127 -16.947 1.00 93.44 260 LEU A N 1
ATOM 2094 C CA . LEU A 1 260 ? 3.460 15.736 -16.828 1.00 93.44 260 LEU A CA 1
ATOM 2095 C C . LEU A 1 260 ? 3.645 14.217 -16.902 1.00 93.44 260 LEU A C 1
ATOM 2097 O O . LEU A 1 260 ? 4.618 13.753 -17.497 1.00 93.44 260 LEU A O 1
ATOM 2101 N N . GLU A 1 261 ? 2.704 13.436 -16.369 1.00 91.69 261 GLU A N 1
ATOM 2102 C CA . GLU A 1 261 ? 2.723 11.977 -16.487 1.00 91.69 261 GLU A CA 1
ATOM 2103 C C . GLU A 1 261 ? 2.531 11.514 -17.929 1.00 91.69 261 GLU A C 1
ATOM 2105 O O . GLU A 1 261 ? 3.171 10.560 -18.365 1.00 91.69 261 GLU A O 1
ATOM 2110 N N . THR A 1 262 ? 1.683 12.213 -18.683 1.00 90.81 262 THR A N 1
ATOM 2111 C CA . THR A 1 262 ? 1.467 11.958 -20.110 1.00 90.81 262 THR A CA 1
ATOM 2112 C C . THR A 1 262 ? 2.740 12.231 -20.906 1.00 90.81 262 THR A C 1
ATOM 2114 O O . THR A 1 262 ? 3.142 11.398 -21.715 1.00 90.81 262 THR A O 1
ATOM 2117 N N . GLN A 1 263 ? 3.406 13.364 -20.644 1.00 93.38 263 GLN A N 1
ATOM 2118 C CA . GLN A 1 263 ? 4.685 13.715 -21.277 1.00 93.38 263 GLN A CA 1
ATOM 2119 C C . GLN A 1 263 ? 5.752 12.653 -20.986 1.00 93.38 263 GLN A C 1
ATOM 2121 O O . GLN A 1 263 ? 6.392 12.155 -21.910 1.00 93.38 263 GLN A O 1
ATOM 2126 N N . TRP A 1 264 ? 5.898 12.265 -19.717 1.00 93.12 264 TRP A N 1
ATOM 2127 C CA . TRP A 1 264 ? 6.860 11.248 -19.303 1.00 93.12 264 TRP A CA 1
ATOM 2128 C C . TRP A 1 264 ? 6.563 9.871 -19.905 1.00 93.12 264 TRP A C 1
ATOM 2130 O O . TRP A 1 264 ? 7.455 9.240 -20.466 1.00 93.12 264 TRP A O 1
ATOM 2140 N N . SER A 1 265 ? 5.307 9.424 -19.839 1.00 92.19 265 SER A N 1
ATOM 2141 C CA . SER A 1 265 ? 4.889 8.125 -20.375 1.00 92.19 265 SER A CA 1
ATOM 2142 C C . SER A 1 265 ? 5.123 8.043 -21.881 1.00 92.19 265 SER A C 1
ATOM 2144 O O . SER A 1 265 ? 5.626 7.032 -22.360 1.00 92.19 265 SER A O 1
ATOM 2146 N N . ALA A 1 266 ? 4.819 9.107 -22.629 1.00 92.62 266 ALA A N 1
ATOM 2147 C CA . ALA A 1 266 ? 5.096 9.160 -24.061 1.00 92.62 266 ALA A CA 1
ATOM 2148 C C . ALA A 1 266 ? 6.601 9.105 -24.360 1.00 92.62 266 ALA A C 1
ATOM 2150 O O . ALA A 1 266 ? 7.017 8.430 -25.294 1.00 92.62 266 ALA A O 1
ATOM 2151 N N . GLU A 1 267 ? 7.428 9.780 -23.563 1.00 93.88 267 GLU A N 1
ATOM 2152 C CA . GLU A 1 267 ? 8.878 9.791 -23.760 1.00 93.88 267 GLU A CA 1
ATOM 2153 C C . GLU A 1 267 ? 9.523 8.421 -23.494 1.00 93.88 267 GLU A C 1
ATOM 2155 O O . GLU A 1 267 ? 10.383 7.989 -24.262 1.00 93.88 267 GLU A O 1
ATOM 2160 N N . VAL A 1 268 ? 9.102 7.726 -22.430 1.00 93.88 268 VAL A N 1
ATOM 2161 C CA . VAL A 1 268 ? 9.772 6.50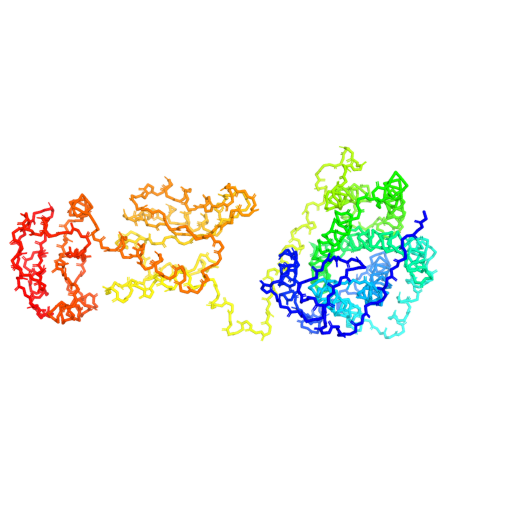1 -21.960 1.00 93.88 268 VAL A CA 1
ATOM 2162 C C . VAL A 1 268 ? 9.111 5.198 -22.427 1.00 93.88 268 VAL A C 1
ATOM 2164 O O . VAL A 1 268 ? 9.788 4.173 -22.508 1.00 93.88 268 VAL A O 1
ATOM 2167 N N . LEU A 1 269 ? 7.808 5.207 -22.739 1.00 93.94 269 LEU A N 1
ATOM 2168 C CA . LEU A 1 269 ? 7.046 4.000 -23.099 1.00 93.94 269 LEU A CA 1
ATOM 2169 C C . LEU A 1 269 ? 6.678 3.911 -24.583 1.00 93.94 269 LEU A C 1
ATOM 2171 O O . LEU A 1 269 ? 6.258 2.838 -25.019 1.00 93.94 269 LEU A O 1
ATOM 2175 N N . ASP A 1 270 ? 6.826 4.983 -25.368 1.00 93.19 270 ASP A N 1
ATOM 2176 C CA . ASP A 1 270 ? 6.526 4.924 -26.801 1.00 93.19 270 ASP A CA 1
ATOM 2177 C C . ASP A 1 270 ? 7.333 3.810 -27.489 1.00 93.19 270 ASP A C 1
ATOM 2179 O O . ASP A 1 270 ? 8.546 3.668 -27.307 1.00 93.19 270 ASP A O 1
ATOM 2183 N N . GLY A 1 271 ? 6.656 2.989 -28.291 1.00 91.81 271 GLY A N 1
ATOM 2184 C CA . GLY A 1 271 ? 7.240 1.838 -28.984 1.00 91.81 271 GLY A CA 1
ATOM 2185 C C . GLY A 1 271 ? 7.701 0.678 -28.089 1.00 91.81 271 GLY A C 1
ATOM 2186 O O . GLY A 1 271 ? 8.453 -0.171 -28.572 1.00 91.81 271 GLY A O 1
ATOM 2187 N N . ILE A 1 272 ? 7.293 0.620 -26.815 1.00 95.50 272 ILE A N 1
ATOM 2188 C CA . ILE A 1 272 ? 7.427 -0.587 -25.985 1.00 95.50 272 ILE A CA 1
ATOM 2189 C C . ILE A 1 272 ? 6.325 -1.580 -26.354 1.00 95.50 272 ILE A C 1
ATOM 2191 O O . ILE A 1 272 ? 5.141 -1.248 -26.337 1.00 95.50 272 ILE A O 1
ATOM 2195 N N . ASP A 1 273 ? 6.707 -2.824 -26.652 1.00 93.50 273 ASP A N 1
ATOM 2196 C CA . ASP A 1 273 ? 5.740 -3.838 -27.064 1.00 93.50 273 ASP A CA 1
ATOM 2197 C C . ASP A 1 273 ? 4.685 -4.099 -25.978 1.00 93.50 273 ASP A C 1
ATOM 2199 O O . ASP A 1 273 ? 4.984 -4.296 -24.792 1.00 93.50 273 ASP A O 1
ATOM 2203 N N . GLY A 1 274 ? 3.428 -4.074 -26.415 1.00 90.69 274 GLY A N 1
ATOM 2204 C CA . GLY A 1 274 ? 2.241 -4.234 -25.594 1.00 90.69 274 GLY A CA 1
ATOM 2205 C C . GLY A 1 274 ? 1.825 -3.016 -24.749 1.00 90.69 274 GLY A C 1
ATOM 2206 O O . GLY A 1 274 ? 0.793 -3.101 -24.076 1.00 90.69 274 GLY A O 1
ATOM 2207 N N . ILE A 1 275 ? 2.556 -1.900 -24.755 1.00 91.81 275 ILE A N 1
ATOM 2208 C CA . ILE A 1 275 ? 2.097 -0.662 -24.107 1.00 91.81 275 ILE A CA 1
ATOM 2209 C C . ILE A 1 275 ? 1.650 0.325 -25.179 1.00 91.81 275 ILE A C 1
ATOM 2211 O O . ILE A 1 275 ? 2.447 0.784 -25.989 1.00 91.81 275 ILE A O 1
ATOM 2215 N N . ASP A 1 276 ? 0.367 0.674 -25.149 1.00 93.06 276 ASP A N 1
ATOM 2216 C CA . ASP A 1 276 ? -0.180 1.795 -25.903 1.00 93.06 276 ASP A CA 1
ATOM 2217 C C . ASP A 1 276 ? -0.174 3.048 -25.009 1.00 93.06 276 ASP A C 1
ATOM 2219 O O . ASP A 1 276 ? -0.683 3.036 -23.883 1.00 93.06 276 ASP A O 1
ATOM 2223 N N . VAL A 1 277 ? 0.450 4.128 -25.485 1.00 91.12 277 VAL A N 1
ATOM 2224 C CA . VAL A 1 277 ? 0.605 5.368 -24.706 1.00 91.12 277 VAL A CA 1
ATOM 2225 C C . VAL A 1 277 ? -0.749 6.045 -24.464 1.00 91.12 277 VAL A C 1
ATOM 2227 O O . VAL A 1 277 ? -0.977 6.575 -23.376 1.00 91.12 277 VAL A O 1
ATOM 2230 N N . ASP A 1 278 ? -1.685 5.979 -25.410 1.00 91.06 278 ASP A N 1
ATOM 2231 C CA . ASP A 1 278 ? -3.018 6.558 -25.233 1.00 91.06 278 ASP A CA 1
ATOM 2232 C C . ASP A 1 278 ? -3.839 5.762 -24.203 1.00 91.06 278 ASP A C 1
ATOM 2234 O O . ASP A 1 278 ? -4.595 6.345 -23.416 1.00 91.06 278 ASP A O 1
ATOM 2238 N N . GLU A 1 279 ? -3.688 4.433 -24.163 1.00 91.75 279 GLU A N 1
ATOM 2239 C CA . GLU A 1 279 ? -4.216 3.586 -23.084 1.00 91.75 279 GLU A CA 1
ATOM 2240 C C . GLU A 1 279 ? -3.603 3.944 -21.731 1.00 91.75 279 GLU A C 1
ATOM 2242 O O . GLU A 1 279 ? -4.342 4.096 -20.754 1.00 91.75 279 GLU A O 1
ATOM 2247 N N . MET A 1 280 ? -2.286 4.149 -21.676 1.00 90.12 280 MET A N 1
ATOM 2248 C CA . MET A 1 280 ? -1.567 4.544 -20.463 1.00 90.12 280 MET A CA 1
ATOM 2249 C C . MET A 1 280 ? -2.091 5.876 -19.902 1.00 90.12 280 MET A C 1
ATOM 2251 O O . MET A 1 280 ? -2.363 5.990 -18.704 1.00 90.12 280 MET A O 1
ATOM 2255 N N . VAL A 1 281 ? -2.332 6.869 -20.763 1.00 90.06 281 VAL A N 1
ATOM 2256 C CA . VAL A 1 281 ? -2.913 8.166 -20.371 1.00 90.06 281 VAL A CA 1
ATOM 2257 C C . VAL A 1 281 ? -4.336 8.005 -19.831 1.00 90.06 281 VAL A C 1
ATOM 2259 O O . VAL A 1 281 ? -4.685 8.590 -18.800 1.00 90.06 281 VAL A O 1
ATOM 2262 N N . ARG A 1 282 ? -5.175 7.191 -20.485 1.00 90.94 282 ARG A N 1
ATOM 2263 C CA . ARG A 1 282 ? -6.528 6.882 -19.985 1.00 90.94 282 ARG A CA 1
ATOM 2264 C C . ARG A 1 282 ? -6.480 6.154 -18.639 1.00 90.94 282 ARG A C 1
ATOM 2266 O O . ARG A 1 282 ? -7.276 6.461 -17.753 1.00 90.94 282 ARG A O 1
ATOM 2273 N N . TYR A 1 283 ? -5.530 5.243 -18.447 1.00 88.88 283 TYR A N 1
ATOM 2274 C CA . TYR A 1 283 ? -5.317 4.565 -17.169 1.00 88.88 283 TYR A CA 1
ATOM 2275 C C . TYR A 1 283 ? -4.900 5.538 -16.055 1.00 88.88 283 TYR A C 1
ATOM 2277 O O . TYR A 1 283 ? -5.450 5.491 -14.953 1.00 88.88 283 TYR A O 1
ATOM 2285 N N . VAL A 1 284 ? -4.002 6.479 -16.347 1.00 89.50 284 VAL A N 1
ATOM 2286 C CA . VAL A 1 284 ? -3.585 7.539 -15.414 1.00 89.50 284 VAL A CA 1
ATOM 2287 C C . VAL A 1 284 ? -4.770 8.429 -15.009 1.00 89.50 284 VAL A C 1
ATOM 2289 O O . VAL A 1 284 ? -4.969 8.683 -13.820 1.00 89.50 284 VAL A O 1
ATOM 2292 N N . LYS A 1 285 ? -5.643 8.811 -15.951 1.00 90.81 285 LYS A N 1
ATOM 2293 C CA . LYS A 1 285 ? -6.898 9.532 -15.645 1.00 90.81 285 LYS A CA 1
ATOM 2294 C C . LYS A 1 285 ? -7.872 8.704 -14.798 1.00 90.81 285 LYS A C 1
ATOM 2296 O O . LYS A 1 285 ? -8.486 9.229 -13.868 1.00 90.81 285 LYS A O 1
ATOM 2301 N N . TYR A 1 286 ? -7.994 7.402 -15.071 1.00 88.38 286 TYR A N 1
ATOM 2302 C CA . TYR A 1 286 ? -8.785 6.481 -14.246 1.00 88.38 286 TYR A CA 1
ATOM 2303 C C . TYR A 1 286 ? -8.264 6.442 -12.799 1.00 88.38 286 TYR A C 1
ATOM 2305 O O . TYR A 1 286 ? -9.052 6.520 -11.851 1.00 88.38 286 TYR A O 1
ATOM 2313 N N . ARG A 1 287 ? -6.939 6.384 -12.613 1.00 87.31 287 ARG A N 1
ATOM 2314 C CA . ARG A 1 287 ? -6.295 6.455 -11.293 1.00 87.31 287 ARG A CA 1
ATOM 2315 C C . ARG A 1 287 ? -6.557 7.790 -10.603 1.00 87.31 287 ARG A C 1
ATOM 2317 O O . ARG A 1 287 ? -6.961 7.783 -9.444 1.00 87.31 287 ARG A O 1
ATOM 2324 N N . ALA A 1 288 ? -6.444 8.908 -11.316 1.00 88.94 288 ALA A N 1
ATOM 2325 C CA . ALA A 1 288 ? -6.764 10.230 -10.779 1.00 88.94 288 ALA A CA 1
ATOM 2326 C C . ALA A 1 288 ? -8.199 10.313 -10.239 1.00 88.94 288 ALA A C 1
ATOM 2328 O O . ALA A 1 288 ? -8.421 10.821 -9.144 1.00 88.94 288 ALA A O 1
ATOM 2329 N N . ASN A 1 289 ? -9.170 9.728 -10.946 1.00 87.06 289 ASN A N 1
ATOM 2330 C CA . ASN A 1 289 ? -10.552 9.644 -10.470 1.00 87.06 289 ASN A CA 1
ATOM 2331 C C . ASN A 1 289 ? -10.700 8.805 -9.191 1.00 87.06 289 ASN A C 1
ATOM 2333 O O . ASN A 1 289 ? -11.502 9.149 -8.322 1.00 87.06 289 ASN A O 1
ATOM 2337 N N . LYS A 1 290 ? -9.949 7.705 -9.060 1.00 85.56 290 LYS A N 1
ATOM 2338 C CA . LYS A 1 290 ? -9.934 6.903 -7.825 1.00 85.56 290 LYS A CA 1
ATOM 2339 C C . LYS A 1 290 ? -9.352 7.695 -6.657 1.00 85.56 290 LYS A C 1
ATOM 2341 O O . LYS A 1 290 ? -9.966 7.714 -5.594 1.00 85.56 290 LYS A O 1
ATOM 2346 N N . MET A 1 291 ? -8.239 8.386 -6.883 1.00 85.25 291 MET A N 1
ATOM 2347 C CA . MET A 1 291 ? -7.591 9.246 -5.891 1.00 85.25 291 MET A CA 1
ATOM 2348 C C . MET A 1 291 ? -8.501 10.388 -5.438 1.00 85.25 291 MET A C 1
ATOM 2350 O O . MET A 1 291 ? -8.707 10.571 -4.241 1.00 85.25 291 MET A O 1
ATOM 2354 N N . ALA A 1 292 ? -9.122 11.096 -6.384 1.00 84.25 292 ALA A N 1
ATOM 2355 C CA . ALA A 1 292 ? -10.098 12.142 -6.090 1.00 84.25 292 ALA A CA 1
ATOM 2356 C C . ALA A 1 292 ? -11.240 11.611 -5.207 1.00 84.25 292 ALA A C 1
ATOM 2358 O O . ALA A 1 292 ? -11.571 12.220 -4.193 1.00 84.25 292 ALA A O 1
ATOM 2359 N N . GLY A 1 293 ? -11.767 10.421 -5.516 1.00 83.94 293 GLY A N 1
ATOM 2360 C CA . GLY A 1 293 ? -12.793 9.774 -4.698 1.00 83.94 293 GLY A CA 1
ATOM 2361 C C . GLY A 1 293 ? -12.340 9.460 -3.266 1.00 83.94 293 GLY A C 1
ATOM 2362 O O . GLY A 1 293 ? -13.117 9.643 -2.331 1.00 83.94 293 GLY A O 1
ATOM 2363 N N . MET A 1 294 ? -11.087 9.037 -3.064 1.00 81.75 294 MET A N 1
ATOM 2364 C CA . MET A 1 294 ? -10.529 8.777 -1.724 1.00 81.75 294 MET A CA 1
ATOM 2365 C C . MET A 1 294 ? -10.384 10.056 -0.890 1.00 81.75 294 MET A C 1
ATOM 2367 O O . MET A 1 294 ? -10.580 10.021 0.327 1.00 81.75 294 MET A O 1
ATOM 2371 N N . LEU A 1 295 ? -10.121 11.185 -1.551 1.00 80.69 295 LEU A N 1
ATOM 2372 C CA . LEU A 1 295 ? -10.098 12.517 -0.945 1.00 80.69 295 LEU A CA 1
ATOM 2373 C C . LEU A 1 295 ? -11.503 13.115 -0.740 1.00 80.69 295 LEU A C 1
ATOM 2375 O O . LEU A 1 295 ? -11.631 14.161 -0.110 1.00 80.69 295 LEU A O 1
ATOM 2379 N N . GLY A 1 296 ? -12.560 12.458 -1.231 1.00 78.62 296 GLY A N 1
ATOM 2380 C CA . GLY A 1 296 ? -13.937 12.959 -1.157 1.00 78.62 296 GLY A CA 1
ATOM 2381 C C . GLY A 1 296 ? -14.258 14.055 -2.178 1.00 78.62 296 GLY A C 1
ATOM 2382 O O . GLY A 1 296 ? -15.167 14.849 -1.955 1.00 78.62 296 GLY A O 1
ATOM 2383 N N . ILE A 1 297 ? -13.512 14.109 -3.279 1.00 80.25 297 ILE A N 1
ATOM 2384 C CA . ILE A 1 297 ? -13.656 15.097 -4.352 1.00 80.25 297 ILE A CA 1
ATOM 2385 C C . ILE A 1 297 ? -14.469 14.484 -5.492 1.00 80.25 297 ILE A C 1
ATOM 2387 O O . ILE A 1 297 ? -14.382 13.283 -5.769 1.00 80.25 297 ILE A O 1
ATOM 2391 N N . GLU A 1 298 ? -15.275 15.313 -6.156 1.00 79.44 298 GLU A N 1
ATOM 2392 C CA . GLU A 1 298 ? -15.999 14.897 -7.352 1.00 79.44 298 GLU A CA 1
ATOM 2393 C C . GLU A 1 298 ? -15.046 14.404 -8.447 1.00 79.44 298 GLU A C 1
ATOM 2395 O O . GLU A 1 298 ? -13.868 14.760 -8.523 1.00 79.44 298 GLU A O 1
ATOM 2400 N N . ARG A 1 299 ? -15.575 13.540 -9.313 1.00 82.12 299 ARG A N 1
ATOM 2401 C CA . ARG A 1 299 ? -14.801 12.929 -10.391 1.00 82.12 299 ARG A CA 1
ATOM 2402 C C . ARG A 1 299 ? -14.197 14.009 -11.298 1.00 82.12 299 ARG A C 1
ATOM 2404 O O . ARG A 1 299 ? -14.926 14.841 -11.827 1.00 82.12 299 ARG A O 1
ATOM 2411 N N . LEU A 1 300 ? -12.888 13.925 -11.536 1.00 85.50 300 LEU A N 1
ATOM 2412 C CA . LEU A 1 300 ? -12.134 14.890 -12.344 1.00 85.50 300 LEU A CA 1
ATOM 2413 C C . LEU A 1 300 ? -12.361 14.700 -13.850 1.00 85.50 300 LEU A C 1
ATOM 2415 O O . LEU A 1 300 ? -12.480 15.672 -14.589 1.00 85.50 300 LEU A O 1
ATOM 2419 N N . TYR A 1 301 ? -12.445 13.445 -14.302 1.00 85.44 301 TYR A N 1
ATOM 2420 C CA . TYR A 1 301 ? -12.578 13.082 -15.717 1.00 85.44 301 TYR A CA 1
ATOM 2421 C C . TYR A 1 301 ? -13.840 12.243 -15.932 1.00 85.44 301 TYR A C 1
ATOM 2423 O O . TYR A 1 301 ? -13.891 11.071 -15.556 1.00 85.44 301 TYR A O 1
ATOM 2431 N N . SER A 1 302 ? -14.890 12.837 -16.497 1.00 81.75 302 SER A N 1
ATOM 2432 C CA . SER A 1 302 ? -16.204 12.191 -16.656 1.00 81.75 302 SER A CA 1
ATOM 2433 C C . SER A 1 302 ? -16.231 11.091 -17.723 1.00 81.75 302 SER A C 1
ATOM 2435 O O . SER A 1 302 ? -17.005 10.143 -17.598 1.00 81.75 302 SER A O 1
ATOM 2437 N N . ASP A 1 303 ? -15.360 11.191 -18.725 1.00 78.75 303 ASP A N 1
ATOM 2438 C CA . ASP A 1 303 ? -15.185 10.256 -19.842 1.00 78.75 303 ASP A CA 1
ATOM 2439 C C . ASP A 1 303 ? -14.453 8.958 -19.456 1.00 78.75 303 ASP A C 1
ATOM 2441 O O . ASP A 1 303 ? -14.465 7.988 -20.211 1.00 78.75 303 ASP A O 1
ATOM 2445 N N . THR A 1 304 ? -13.842 8.917 -18.270 1.00 74.50 304 THR A N 1
ATOM 2446 C CA . THR A 1 304 ? -12.950 7.833 -17.852 1.00 74.50 304 THR A CA 1
ATOM 2447 C C . THR A 1 304 ? -13.500 7.126 -16.612 1.00 74.50 304 THR A C 1
ATOM 2449 O O . THR A 1 304 ? -13.308 7.573 -15.478 1.00 74.50 304 THR A O 1
ATOM 2452 N N . THR A 1 305 ? -14.210 6.013 -16.815 1.00 66.00 305 THR A N 1
ATOM 2453 C CA . THR A 1 305 ? -14.887 5.278 -15.725 1.00 66.00 305 THR A CA 1
ATOM 2454 C C . THR A 1 305 ? -14.301 3.896 -15.449 1.00 66.00 305 THR A C 1
ATOM 2456 O O . THR A 1 305 ? -14.188 3.513 -14.282 1.00 66.00 305 THR A O 1
ATOM 2459 N N . ASP A 1 306 ? -13.852 3.203 -16.492 1.00 78.44 306 ASP A N 1
ATOM 2460 C CA . ASP A 1 306 ? -13.338 1.840 -16.412 1.00 78.44 306 ASP A CA 1
ATOM 2461 C C . ASP A 1 306 ? -11.807 1.784 -16.450 1.00 78.44 306 ASP A C 1
ATOM 2463 O O . ASP A 1 306 ? -11.134 2.656 -17.005 1.00 78.44 306 ASP A O 1
ATOM 2467 N N . ASN A 1 307 ? -11.246 0.719 -15.870 1.00 83.56 307 ASN A N 1
ATOM 2468 C CA . ASN A 1 307 ? -9.824 0.424 -16.007 1.00 83.56 307 ASN A CA 1
ATOM 2469 C C . ASN A 1 307 ? -9.541 -0.118 -17.418 1.00 83.56 307 ASN A C 1
ATOM 2471 O O . ASN A 1 307 ? -9.822 -1.282 -17.698 1.00 83.56 307 ASN A O 1
ATOM 2475 N N . VAL A 1 308 ? -8.942 0.713 -18.271 1.00 84.88 308 VAL A N 1
ATOM 2476 C CA . VAL A 1 308 ? -8.556 0.356 -19.649 1.00 84.88 308 VAL A CA 1
ATOM 2477 C C . VAL A 1 308 ? -7.367 -0.611 -19.731 1.00 84.88 308 VAL A C 1
ATOM 2479 O O . VAL A 1 308 ? -7.155 -1.222 -20.769 1.00 84.88 308 VAL A O 1
ATOM 2482 N N . MET A 1 309 ? -6.629 -0.809 -18.633 1.00 85.50 309 MET A N 1
ATOM 2483 C CA . MET A 1 309 ? -5.498 -1.741 -18.531 1.00 85.50 309 MET A CA 1
ATOM 2484 C C . MET A 1 309 ? -5.765 -2.778 -17.420 1.00 85.50 309 MET A C 1
ATOM 2486 O O . MET A 1 309 ? -5.075 -2.809 -16.396 1.00 85.50 309 MET A O 1
ATOM 2490 N N . PRO A 1 310 ? -6.785 -3.650 -17.571 1.00 82.12 310 PRO A N 1
ATOM 2491 C CA . PRO A 1 310 ? -7.223 -4.569 -16.513 1.00 82.12 310 PRO A CA 1
ATOM 2492 C C . PRO A 1 310 ? -6.152 -5.592 -16.115 1.00 82.12 310 PRO A C 1
ATOM 2494 O O . PRO A 1 310 ? -6.146 -6.066 -14.980 1.00 82.12 310 PRO A O 1
ATOM 2497 N N . TRP A 1 311 ? -5.214 -5.889 -17.016 1.00 77.94 311 TRP A N 1
ATOM 2498 C CA . TRP A 1 311 ? -4.101 -6.803 -16.771 1.00 77.94 311 TRP A CA 1
ATOM 2499 C C . TRP A 1 311 ? -3.153 -6.315 -15.667 1.00 77.94 311 TRP A C 1
ATOM 2501 O O . TRP A 1 311 ? -2.558 -7.149 -14.996 1.00 77.94 311 TRP A O 1
ATOM 2511 N N . ILE A 1 312 ? -3.062 -5.004 -15.404 1.00 77.38 312 ILE A N 1
ATOM 2512 C CA . ILE A 1 312 ? -2.259 -4.462 -14.291 1.00 77.38 312 ILE A CA 1
ATOM 2513 C C . ILE A 1 312 ? -2.758 -5.006 -12.945 1.00 77.38 312 ILE A C 1
ATOM 2515 O O . ILE A 1 312 ? -1.959 -5.374 -12.084 1.00 77.38 312 ILE A O 1
ATOM 2519 N N . LYS A 1 313 ? -4.085 -5.108 -12.773 1.00 62.44 313 LYS A N 1
ATOM 2520 C CA . LYS A 1 313 ? -4.697 -5.571 -11.521 1.00 62.44 313 LYS A CA 1
ATOM 2521 C C . LYS A 1 313 ? -4.353 -7.032 -11.224 1.00 62.44 313 LYS A C 1
ATOM 2523 O O . LYS A 1 313 ? -4.078 -7.364 -10.080 1.00 62.44 313 LYS A O 1
ATOM 2528 N N . ALA A 1 314 ? -4.305 -7.879 -12.253 1.00 50.94 314 ALA A N 1
ATOM 2529 C CA . ALA A 1 314 ? -3.959 -9.288 -12.088 1.00 50.94 314 ALA A CA 1
ATOM 2530 C C . ALA A 1 314 ? -2.567 -9.472 -11.464 1.00 50.94 314 ALA A C 1
ATOM 2532 O O . ALA A 1 314 ? -2.379 -10.382 -10.672 1.00 50.94 314 ALA A O 1
ATOM 2533 N N . TYR A 1 315 ? -1.602 -8.599 -11.760 1.00 53.09 315 TYR A N 1
ATOM 2534 C CA . TYR A 1 315 ? -0.259 -8.704 -11.183 1.00 53.09 315 TYR A CA 1
ATOM 2535 C C . TYR A 1 315 ? -0.138 -8.010 -9.823 1.00 53.09 315 TYR A C 1
ATOM 2537 O O . TYR A 1 315 ? 0.533 -8.540 -8.943 1.00 53.09 315 TYR A O 1
ATOM 2545 N N . ALA A 1 316 ? -0.836 -6.892 -9.603 1.00 54.81 316 ALA A N 1
ATOM 2546 C CA . ALA A 1 316 ? -0.916 -6.277 -8.275 1.00 54.81 316 ALA A CA 1
ATOM 2547 C C . ALA A 1 316 ? -1.544 -7.229 -7.228 1.00 54.81 316 ALA A C 1
ATOM 2549 O O . ALA A 1 316 ? -1.069 -7.300 -6.096 1.00 54.81 316 ALA A O 1
ATOM 2550 N N . ASP A 1 317 ? -2.552 -8.013 -7.622 1.00 43.41 317 ASP A N 1
ATOM 2551 C CA . ASP A 1 317 ? -3.266 -8.933 -6.727 1.00 43.41 317 ASP A CA 1
ATOM 2552 C C . ASP A 1 317 ? -2.602 -10.336 -6.655 1.00 43.41 317 ASP A C 1
ATOM 2554 O O . ASP A 1 317 ? -2.523 -10.927 -5.584 1.00 43.41 317 ASP A O 1
ATOM 2558 N N . ASN A 1 318 ? -2.035 -10.878 -7.745 1.00 40.97 318 ASN A N 1
ATOM 2559 C CA . ASN A 1 318 ? -1.466 -12.243 -7.722 1.00 40.97 318 ASN A CA 1
ATOM 2560 C C . ASN A 1 318 ? -0.129 -12.356 -6.967 1.00 40.97 318 ASN A C 1
ATOM 2562 O O . ASN A 1 318 ? 0.173 -13.407 -6.404 1.00 40.97 318 ASN A O 1
ATOM 2566 N N . PHE A 1 319 ? 0.706 -11.310 -6.957 1.00 41.50 319 PHE A N 1
ATOM 2567 C CA . PHE A 1 319 ? 1.980 -11.361 -6.225 1.00 41.50 319 PHE A CA 1
ATOM 2568 C C . PHE A 1 319 ? 1.822 -11.071 -4.729 1.00 41.50 319 PHE A C 1
ATOM 2570 O O . PHE A 1 319 ? 2.643 -11.525 -3.925 1.00 41.50 319 PHE A O 1
ATOM 2577 N N . THR A 1 320 ? 0.746 -10.379 -4.344 1.00 40.34 320 THR A N 1
ATOM 2578 C CA . THR A 1 320 ? 0.409 -10.123 -2.939 1.00 40.34 320 THR A CA 1
ATOM 2579 C C . THR A 1 320 ? -0.083 -11.380 -2.215 1.00 40.34 320 THR A C 1
ATOM 2581 O O . THR A 1 320 ? 0.103 -11.479 -1.002 1.00 40.34 320 THR A O 1
ATOM 2584 N N . GLU A 1 321 ? -0.581 -12.385 -2.946 1.00 36.97 321 GLU A N 1
ATOM 2585 C CA . GLU A 1 321 ? -0.900 -13.722 -2.420 1.00 36.97 321 GLU A CA 1
ATOM 2586 C C . GLU A 1 321 ? 0.336 -14.627 -2.233 1.00 36.97 321 GLU A C 1
ATOM 2588 O O . GLU A 1 321 ? 0.299 -15.556 -1.429 1.00 36.97 321 GLU A O 1
ATOM 2593 N N . THR A 1 322 ? 1.466 -14.339 -2.895 1.00 34.62 322 THR A N 1
ATOM 2594 C CA . THR A 1 322 ? 2.734 -15.095 -2.751 1.00 34.62 322 THR A CA 1
ATOM 2595 C C . THR A 1 322 ? 3.626 -14.620 -1.603 1.00 34.62 322 THR A C 1
ATOM 2597 O O . THR A 1 322 ? 4.858 -14.582 -1.726 1.00 34.62 322 THR A O 1
ATOM 2600 N N . LYS A 1 323 ? 3.026 -14.297 -0.454 1.00 37.12 323 LYS A N 1
ATOM 2601 C CA . LYS A 1 323 ? 3.781 -14.313 0.798 1.00 37.12 323 LYS A CA 1
ATOM 2602 C C . LYS A 1 323 ? 4.243 -15.748 1.048 1.00 37.12 323 LYS A C 1
ATOM 2604 O O . LYS A 1 323 ? 3.455 -16.633 1.341 1.00 37.12 323 LYS A O 1
ATOM 2609 N N . THR A 1 324 ? 5.531 -15.985 0.854 1.00 34.88 324 THR A N 1
ATOM 2610 C CA . THR A 1 324 ? 6.282 -16.936 1.673 1.00 34.88 324 THR A CA 1
ATOM 2611 C C . THR A 1 324 ? 6.838 -16.113 2.820 1.00 34.88 324 THR A C 1
ATOM 2613 O O . THR A 1 324 ? 7.972 -15.654 2.748 1.00 34.88 324 THR A O 1
ATOM 2616 N N . ASP A 1 325 ? 6.005 -15.821 3.818 1.00 31.95 325 ASP A N 1
ATOM 2617 C CA . ASP A 1 325 ? 6.410 -14.996 4.956 1.00 31.95 325 ASP A CA 1
ATOM 2618 C C . ASP A 1 325 ? 7.348 -15.821 5.858 1.00 31.95 325 ASP A C 1
ATOM 2620 O O . ASP A 1 325 ? 7.087 -16.984 6.172 1.00 31.95 325 ASP A O 1
ATOM 2624 N N . PHE A 1 326 ? 8.443 -15.226 6.322 1.00 29.39 326 PHE A N 1
ATOM 2625 C CA . PHE A 1 326 ? 9.513 -15.863 7.110 1.00 29.39 326 PHE A CA 1
ATOM 2626 C C . PHE A 1 326 ? 9.027 -16.465 8.460 1.00 29.39 326 PHE A C 1
ATOM 2628 O O . PHE A 1 326 ? 9.730 -17.233 9.118 1.00 29.39 326 PHE A O 1
ATOM 2635 N N . PHE A 1 327 ? 7.781 -16.176 8.863 1.00 28.88 327 PHE A N 1
ATOM 2636 C CA . PHE A 1 327 ? 7.071 -16.772 10.009 1.00 28.88 327 PHE A CA 1
ATOM 2637 C C . PHE A 1 327 ? 6.029 -17.850 9.630 1.00 28.88 327 PHE A C 1
ATOM 2639 O O . PHE A 1 327 ? 5.456 -18.509 10.510 1.00 28.88 327 PHE A O 1
ATOM 2646 N N . GLU A 1 328 ? 5.744 -18.045 8.343 1.00 30.05 328 GLU A N 1
ATOM 2647 C CA . GLU A 1 328 ? 4.630 -18.865 7.853 1.00 30.05 328 GLU A CA 1
ATOM 2648 C C . GLU A 1 328 ? 4.870 -20.363 7.880 1.00 30.05 328 GLU A C 1
ATOM 2650 O O . GLU A 1 328 ? 3.892 -21.111 7.895 1.00 30.05 328 GLU A O 1
ATOM 2655 N N . MET A 1 329 ? 6.108 -20.825 8.071 1.00 29.95 329 MET A N 1
ATOM 2656 C CA . MET A 1 329 ? 6.314 -22.231 8.427 1.00 29.95 329 MET A CA 1
ATOM 2657 C C . MET A 1 329 ? 5.671 -22.609 9.776 1.00 29.95 329 MET A C 1
ATOM 2659 O O . MET A 1 329 ? 5.564 -23.797 10.075 1.00 29.95 329 MET A O 1
ATOM 2663 N N . ARG A 1 330 ? 5.200 -21.646 10.592 1.00 32.12 330 ARG A N 1
ATOM 2664 C CA . ARG A 1 330 ? 4.499 -21.951 11.852 1.00 32.12 330 ARG A CA 1
ATOM 2665 C C . ARG A 1 330 ? 3.076 -21.410 12.020 1.00 32.12 330 ARG A C 1
ATOM 2667 O O . ARG A 1 330 ? 2.367 -21.990 12.833 1.00 32.12 330 ARG A O 1
ATOM 2674 N N . ASN A 1 331 ? 2.623 -20.373 11.300 1.00 33.44 331 ASN A N 1
ATOM 2675 C CA . ASN A 1 331 ? 1.399 -19.650 11.711 1.00 33.44 331 ASN A CA 1
ATOM 2676 C C . ASN A 1 331 ? 0.298 -19.391 10.656 1.00 33.44 331 ASN A C 1
ATOM 2678 O O . ASN A 1 331 ? -0.817 -19.056 11.068 1.00 33.44 331 ASN A O 1
ATOM 2682 N N . ALA A 1 332 ? 0.522 -19.538 9.342 1.00 31.25 332 ALA A N 1
ATOM 2683 C CA . ALA A 1 332 ? -0.553 -19.323 8.350 1.00 31.25 332 ALA A CA 1
ATOM 2684 C C . ALA A 1 332 ? -1.678 -20.365 8.481 1.00 31.25 332 ALA A C 1
ATOM 2686 O O . ALA A 1 332 ? -2.862 -20.025 8.444 1.00 31.25 332 ALA A O 1
ATOM 2687 N N . SER A 1 333 ? -1.318 -21.607 8.802 1.00 34.56 333 SER A N 1
ATOM 2688 C CA . SER A 1 333 ? -2.262 -22.675 9.138 1.00 34.56 333 SER A CA 1
ATOM 2689 C C . SER A 1 333 ? -2.948 -22.497 10.500 1.00 34.56 333 SER A C 1
ATOM 2691 O O . SER A 1 333 ? -3.635 -23.409 10.939 1.00 34.56 333 SER A O 1
ATOM 2693 N N . TYR A 1 334 ? -2.755 -21.389 11.224 1.00 33.81 334 TYR A N 1
ATOM 2694 C CA . TYR A 1 334 ? -3.295 -21.203 12.580 1.00 33.81 334 TYR A CA 1
ATOM 2695 C C . TYR A 1 334 ? -4.432 -20.167 12.657 1.00 33.81 334 TYR A C 1
ATOM 2697 O O . TYR A 1 334 ? -5.180 -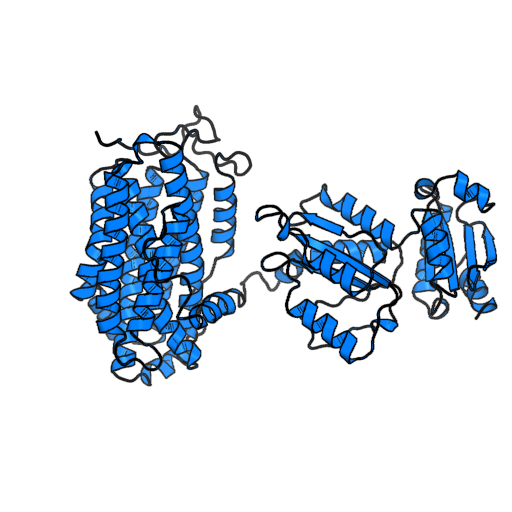20.161 13.630 1.00 33.81 334 TYR A O 1
ATOM 2705 N N . LYS A 1 335 ? -4.598 -19.288 11.652 1.00 38.44 335 LYS A N 1
ATOM 2706 C CA . LYS A 1 335 ? -5.534 -18.139 11.725 1.00 38.44 335 LYS A CA 1
ATOM 2707 C C . LYS A 1 335 ? -6.885 -18.364 11.031 1.00 38.44 335 LYS A C 1
ATOM 2709 O O . LYS A 1 335 ? -7.912 -18.047 11.623 1.00 38.44 335 LYS A O 1
ATOM 2714 N N . LYS A 1 336 ? -6.906 -18.944 9.823 1.00 47.03 336 LYS A N 1
ATOM 2715 C CA . LYS A 1 336 ? -8.142 -19.273 9.068 1.00 47.03 336 LYS A CA 1
ATOM 2716 C C . LYS A 1 336 ? -8.859 -20.498 9.639 1.00 47.03 336 LYS A C 1
ATOM 2718 O O . LYS A 1 336 ? -10.081 -20.600 9.637 1.00 47.03 336 LYS A O 1
ATOM 2723 N N . THR A 1 337 ? -8.073 -21.394 10.216 1.00 49.47 337 THR A N 1
ATOM 2724 C CA . THR A 1 337 ? -8.529 -22.666 10.748 1.00 49.47 337 THR A CA 1
ATOM 2725 C C . THR A 1 337 ? -9.188 -22.535 12.119 1.00 49.47 337 THR A C 1
ATOM 2727 O O . THR A 1 337 ? -9.733 -23.516 12.576 1.00 49.47 337 THR A O 1
ATOM 2730 N N . ASN A 1 338 ? -9.227 -21.372 12.784 1.00 64.88 338 ASN A N 1
ATOM 2731 C CA . ASN A 1 338 ? -9.785 -21.286 14.144 1.00 64.88 338 ASN A CA 1
ATOM 2732 C C . ASN A 1 338 ? -11.309 -21.487 14.223 1.00 64.88 338 ASN A C 1
ATOM 2734 O O . ASN A 1 338 ? -11.745 -22.188 15.122 1.00 64.88 338 ASN A O 1
ATOM 2738 N N . LEU A 1 339 ? -12.132 -20.941 13.312 1.00 78.00 339 LEU A N 1
ATOM 2739 C CA . LEU A 1 339 ? -13.591 -21.175 13.362 1.00 78.00 339 LEU A CA 1
ATOM 2740 C C . LEU A 1 339 ? -13.929 -22.628 13.003 1.00 78.00 339 LEU A C 1
ATOM 2742 O O . LEU A 1 339 ? -14.589 -23.321 13.770 1.00 78.00 339 LEU A O 1
ATOM 2746 N N . GLY A 1 340 ? -13.428 -23.106 11.862 1.00 83.50 340 GLY A N 1
ATOM 2747 C CA . GLY A 1 340 ? -13.664 -24.481 11.429 1.00 83.50 340 GLY A CA 1
ATOM 2748 C C . GLY A 1 340 ? -12.984 -25.531 12.318 1.00 83.50 340 GLY A C 1
ATOM 2749 O O . GLY A 1 340 ? -13.592 -26.567 12.563 1.00 83.50 340 GLY A O 1
ATOM 2750 N N . ARG A 1 341 ? -11.789 -25.272 12.884 1.00 81.94 341 ARG A N 1
ATOM 2751 C CA . ARG A 1 341 ? -11.186 -26.150 13.910 1.00 81.94 341 ARG A CA 1
ATOM 2752 C C . ARG A 1 341 ? -11.966 -26.110 15.201 1.00 81.94 341 ARG A C 1
ATOM 2754 O O . ARG A 1 341 ? -12.135 -27.173 15.764 1.00 81.94 341 ARG A O 1
ATOM 2761 N N . HIS A 1 342 ? -12.469 -24.961 15.650 1.00 84.88 342 HIS A N 1
ATOM 2762 C CA . HIS A 1 342 ? -13.314 -24.905 16.847 1.00 84.88 342 HIS A CA 1
ATOM 2763 C C . HIS A 1 342 ? -14.551 -25.791 16.667 1.00 84.88 342 HIS A C 1
ATOM 2765 O O . HIS A 1 342 ? -14.850 -26.609 17.534 1.00 84.88 342 HIS A O 1
ATOM 2771 N N . ILE A 1 343 ? -15.233 -25.684 15.523 1.00 87.88 343 ILE A N 1
ATOM 2772 C CA . ILE A 1 343 ? -16.376 -26.543 15.182 1.00 87.88 343 ILE A CA 1
ATOM 2773 C C . ILE A 1 343 ? -15.934 -28.013 15.119 1.00 87.88 343 ILE A C 1
ATOM 2775 O O . ILE A 1 343 ? -16.522 -28.861 15.780 1.00 87.88 343 ILE A O 1
ATOM 2779 N N . ALA A 1 344 ? -14.848 -28.323 14.404 1.00 87.31 344 ALA A N 1
ATOM 2780 C CA . ALA A 1 344 ? -14.335 -29.686 14.276 1.00 87.31 344 ALA A CA 1
ATOM 2781 C C . ALA A 1 344 ? -13.904 -30.296 15.623 1.00 87.31 344 ALA A C 1
ATOM 2783 O O . ALA A 1 344 ? -14.154 -31.469 15.880 1.00 87.31 344 ALA A O 1
ATOM 2784 N N . GLU A 1 345 ? -13.254 -29.524 16.491 1.00 83.06 345 GLU A N 1
ATOM 2785 C CA . GLU A 1 345 ? -12.876 -29.910 17.852 1.00 83.06 345 GLU A CA 1
ATOM 2786 C C . GLU A 1 345 ? -14.113 -30.165 18.705 1.00 83.06 345 GLU A C 1
ATOM 2788 O O . GLU A 1 345 ? -14.146 -31.158 19.430 1.00 83.06 345 GLU A O 1
ATOM 2793 N N . ARG A 1 346 ? -15.154 -29.333 18.577 1.00 83.31 346 ARG A N 1
ATOM 2794 C CA . ARG A 1 346 ? -16.424 -29.535 19.277 1.00 83.31 346 ARG A CA 1
ATOM 2795 C C . ARG A 1 346 ? -17.151 -30.791 18.792 1.00 83.31 346 ARG A C 1
ATOM 2797 O O . ARG A 1 346 ? -17.548 -31.592 19.633 1.00 83.31 346 ARG A O 1
ATOM 2804 N N . CYS A 1 347 ? -17.237 -31.029 17.483 1.00 82.06 347 CYS A N 1
ATOM 2805 C CA . CYS A 1 347 ? -17.804 -32.259 16.916 1.00 82.06 347 CYS A CA 1
ATOM 2806 C C . CYS A 1 347 ? -17.034 -33.510 17.374 1.00 82.06 347 CYS A C 1
ATOM 2808 O O . CYS A 1 347 ? -17.643 -34.496 17.788 1.00 82.06 347 CYS A O 1
ATOM 2810 N N . ARG A 1 348 ? -15.691 -33.465 17.379 1.00 81.50 348 ARG A N 1
ATOM 2811 C CA . ARG A 1 348 ? -14.862 -34.561 17.915 1.00 81.50 348 ARG A CA 1
ATOM 2812 C C . ARG A 1 348 ? -15.090 -34.768 19.410 1.00 81.50 348 ARG A C 1
ATOM 2814 O O . ARG A 1 348 ? -15.196 -35.906 19.855 1.00 81.50 348 ARG A O 1
ATOM 2821 N N . ALA A 1 349 ? -15.194 -33.687 20.182 1.00 68.94 349 ALA A N 1
ATOM 2822 C CA . ALA A 1 349 ? -15.482 -33.756 21.613 1.00 68.94 349 ALA A CA 1
ATOM 2823 C C . ALA A 1 349 ? -16.869 -34.357 21.902 1.00 68.94 349 ALA A C 1
ATOM 2825 O O . ALA A 1 349 ? -17.023 -35.054 22.901 1.00 68.94 349 ALA A O 1
ATOM 2826 N N . ALA A 1 350 ? -17.846 -34.134 21.018 1.00 67.38 350 ALA A N 1
ATOM 2827 C CA . ALA A 1 350 ? -19.175 -34.745 21.076 1.00 67.38 350 ALA A CA 1
ATOM 2828 C C . ALA A 1 350 ? -19.203 -36.222 20.619 1.00 67.38 350 ALA A C 1
ATOM 2830 O O . ALA A 1 350 ? -20.208 -36.898 20.823 1.00 67.38 350 ALA A O 1
ATOM 2831 N N . GLY A 1 351 ? -18.090 -36.748 20.084 1.00 66.88 351 GLY A N 1
ATOM 2832 C CA . GLY A 1 351 ? -17.919 -38.159 19.720 1.00 66.88 351 GLY A CA 1
ATOM 2833 C C . GLY A 1 351 ? -18.037 -38.472 18.226 1.00 66.88 351 GLY A C 1
ATOM 2834 O O . GLY A 1 351 ? -17.991 -39.643 17.860 1.00 66.88 351 GLY A O 1
ATOM 2835 N N . HIS A 1 352 ? -18.155 -37.462 17.358 1.00 76.88 352 HIS A N 1
ATOM 2836 C CA . HIS A 1 352 ? -18.280 -37.664 15.912 1.00 76.88 352 HIS A CA 1
ATOM 2837 C C . HIS A 1 352 ? -16.914 -37.826 15.228 1.00 76.88 352 HIS A C 1
ATOM 2839 O O . HIS A 1 352 ? -15.938 -37.142 15.557 1.00 76.88 352 HIS A O 1
ATOM 2845 N N . ALA A 1 353 ? -16.854 -38.692 14.213 1.00 78.75 353 ALA A N 1
ATOM 2846 C CA . ALA A 1 353 ? -15.716 -38.766 13.304 1.00 78.75 353 ALA A CA 1
ATOM 2847 C C . ALA A 1 353 ? -15.724 -37.547 12.366 1.00 78.75 353 ALA A C 1
ATOM 2849 O O . ALA A 1 353 ? -16.690 -37.313 11.647 1.00 78.75 353 ALA A O 1
ATOM 2850 N N . VAL A 1 354 ? -14.645 -36.754 12.376 1.00 84.94 354 VAL A N 1
ATOM 2851 C CA . VAL A 1 354 ? -14.549 -35.525 11.568 1.00 84.94 354 VAL A CA 1
ATOM 2852 C C . VAL A 1 354 ? -13.456 -35.653 10.518 1.00 84.94 354 VAL A C 1
ATOM 2854 O O . VAL A 1 354 ? -12.262 -35.602 10.840 1.00 84.94 354 VAL A O 1
ATOM 2857 N N . HIS A 1 355 ? -13.890 -35.734 9.263 1.00 84.12 355 HIS A N 1
ATOM 2858 C CA . HIS A 1 355 ? -13.058 -35.671 8.068 1.00 84.12 355 HIS A CA 1
ATOM 2859 C C . HIS A 1 355 ? -12.937 -34.212 7.610 1.00 84.12 355 HIS A C 1
ATOM 2861 O O . HIS A 1 355 ? -13.940 -33.527 7.435 1.00 84.12 355 HIS A O 1
ATOM 2867 N N . TRP A 1 356 ? -11.707 -33.715 7.461 1.00 84.06 356 TRP A N 1
ATOM 2868 C CA . TRP A 1 356 ? -11.429 -32.307 7.161 1.00 84.06 356 TRP A CA 1
ATOM 2869 C C . TRP A 1 356 ? -10.781 -32.158 5.785 1.00 84.06 356 TRP A C 1
ATOM 2871 O O . TRP A 1 356 ? -9.840 -32.886 5.471 1.00 84.06 356 TRP A O 1
ATOM 2881 N N . GLN A 1 357 ? -11.249 -31.184 5.004 1.00 77.44 357 GLN A N 1
ATOM 2882 C CA . GLN A 1 357 ? -10.658 -30.782 3.729 1.00 77.44 357 GLN A CA 1
ATOM 2883 C C . GLN A 1 357 ? -10.683 -29.254 3.619 1.00 77.44 357 GLN A C 1
ATOM 2885 O O . GLN A 1 357 ? -11.703 -28.630 3.908 1.00 77.44 357 GLN A O 1
ATOM 2890 N N . GLU A 1 358 ? -9.573 -28.652 3.189 1.00 75.75 358 GLU A N 1
ATOM 2891 C CA . GLU A 1 358 ? -9.526 -27.227 2.847 1.00 75.75 358 GLU A CA 1
ATOM 2892 C C . GLU A 1 358 ? -9.820 -27.048 1.354 1.00 75.75 358 GLU A C 1
ATOM 2894 O O . GLU A 1 358 ? -9.290 -27.782 0.520 1.00 75.75 358 GLU A O 1
ATOM 2899 N N . ALA A 1 359 ? -10.672 -26.077 1.012 1.00 64.50 359 ALA A N 1
ATOM 2900 C CA . ALA A 1 359 ? -11.089 -25.832 -0.371 1.00 64.50 359 ALA A CA 1
ATOM 2901 C C . ALA A 1 359 ? -9.935 -25.379 -1.287 1.00 64.50 359 ALA A C 1
ATOM 2903 O O . ALA A 1 359 ? -10.045 -25.514 -2.500 1.00 64.50 359 ALA A O 1
ATOM 2904 N N . ASP A 1 360 ? -8.826 -24.902 -0.715 1.00 59.41 360 ASP A N 1
ATOM 2905 C CA . ASP A 1 360 ? -7.642 -24.436 -1.445 1.00 59.41 360 ASP A CA 1
ATOM 2906 C C . ASP A 1 360 ? -6.693 -25.604 -1.825 1.00 59.41 360 ASP A C 1
ATOM 2908 O O . ASP A 1 360 ? -5.768 -25.427 -2.619 1.00 59.41 360 ASP A O 1
ATOM 2912 N N . ASP A 1 361 ? -6.928 -26.821 -1.305 1.00 58.41 361 ASP A N 1
ATOM 2913 C CA . ASP A 1 361 ? -6.142 -28.033 -1.595 1.00 58.41 361 ASP A CA 1
ATOM 2914 C C . ASP A 1 361 ? -6.965 -29.102 -2.341 1.00 58.41 361 ASP A C 1
ATOM 2916 O O . ASP A 1 361 ? -7.177 -30.225 -1.881 1.00 58.41 361 ASP A O 1
ATOM 2920 N N . LEU A 1 362 ? -7.440 -28.752 -3.542 1.00 54.75 362 LEU A N 1
ATOM 2921 C CA . LEU A 1 362 ? -8.220 -29.653 -4.412 1.00 54.75 362 LEU A CA 1
ATOM 2922 C C . LEU A 1 362 ? -7.369 -30.675 -5.184 1.00 54.75 362 LEU A C 1
ATOM 2924 O O . LEU A 1 362 ? -7.899 -31.432 -5.998 1.00 54.75 362 LEU A O 1
ATOM 2928 N N . ARG A 1 363 ? -6.047 -30.703 -4.972 1.00 52.88 363 ARG A N 1
ATOM 2929 C CA . ARG A 1 363 ? -5.146 -31.652 -5.653 1.00 52.88 363 ARG A CA 1
ATOM 2930 C C . ARG A 1 363 ? -5.302 -33.080 -5.130 1.00 52.88 363 ARG A C 1
ATOM 2932 O O . ARG A 1 363 ? -4.922 -34.019 -5.827 1.00 52.88 363 ARG A O 1
ATOM 2939 N N . GLN A 1 364 ? -5.861 -33.243 -3.931 1.00 53.34 364 GLN A N 1
ATOM 2940 C CA . GLN A 1 364 ? -6.181 -34.534 -3.332 1.00 53.34 364 GLN A CA 1
ATOM 2941 C C . GLN A 1 364 ? -7.703 -34.700 -3.230 1.00 53.34 364 GLN A C 1
ATOM 2943 O O . GLN A 1 364 ? -8.426 -33.760 -2.898 1.00 53.34 364 GLN A O 1
ATOM 2948 N N . GLY A 1 365 ? -8.202 -35.900 -3.542 1.00 56.84 365 GLY A N 1
ATOM 2949 C CA . GLY A 1 365 ? -9.614 -36.234 -3.347 1.00 56.84 365 GLY A CA 1
ATOM 2950 C C . GLY A 1 365 ? -10.007 -36.135 -1.866 1.00 56.84 365 GLY A C 1
ATOM 2951 O O . GLY A 1 365 ? -9.141 -36.290 -1.002 1.00 56.84 365 GLY A O 1
ATOM 2952 N N . PRO A 1 366 ? -11.288 -35.869 -1.549 1.00 60.88 366 PRO A N 1
ATOM 2953 C CA . PRO A 1 366 ? -11.727 -35.799 -0.163 1.00 60.88 366 PRO A CA 1
ATOM 2954 C C . PRO A 1 366 ? -11.463 -37.141 0.548 1.00 60.88 366 PRO A C 1
ATOM 2956 O O . PRO A 1 366 ? -11.619 -38.197 -0.069 1.00 60.88 366 PRO A O 1
ATOM 2959 N N . PRO A 1 367 ? -11.086 -37.129 1.839 1.00 62.06 367 PRO A N 1
ATOM 2960 C CA . PRO A 1 367 ? -10.802 -38.349 2.603 1.00 62.06 367 PRO A CA 1
ATOM 2961 C C . PRO A 1 367 ? -12.036 -39.235 2.849 1.00 62.06 367 PRO A C 1
ATOM 2963 O O . PRO A 1 367 ? -11.884 -40.355 3.327 1.00 62.06 367 PRO A O 1
ATOM 2966 N N . LEU A 1 368 ? -13.235 -38.729 2.551 1.00 71.94 368 LEU A N 1
ATOM 2967 C CA . LEU A 1 368 ? -14.516 -39.430 2.583 1.00 71.94 368 LEU A CA 1
ATOM 2968 C C . LEU A 1 368 ? -15.368 -38.909 1.417 1.00 71.94 368 LEU A C 1
ATOM 2970 O O . LEU A 1 368 ? -15.338 -37.704 1.139 1.00 71.94 368 LEU A O 1
ATOM 2974 N N . ALA A 1 369 ? -16.111 -39.775 0.727 1.00 74.06 369 ALA A N 1
ATOM 2975 C CA . ALA A 1 369 ? -17.027 -39.307 -0.305 1.00 74.06 369 ALA A CA 1
ATOM 2976 C C . ALA A 1 369 ? -18.184 -38.509 0.329 1.00 74.06 369 ALA A C 1
ATOM 2978 O O . ALA A 1 369 ? -18.625 -38.779 1.441 1.00 74.06 369 ALA A O 1
ATOM 2979 N N . VAL A 1 370 ? -18.670 -37.474 -0.356 1.00 69.75 370 VAL A N 1
ATOM 2980 C CA . VAL A 1 370 ? -19.656 -36.535 0.216 1.00 69.75 370 VAL A CA 1
ATOM 2981 C C . VAL A 1 370 ? -21.013 -37.198 0.504 1.00 69.75 370 VAL A C 1
ATOM 2983 O O . VAL A 1 370 ? -21.732 -36.776 1.403 1.00 69.75 370 VAL A O 1
ATOM 2986 N N . ASP A 1 371 ? -21.353 -38.238 -0.245 1.00 76.62 371 ASP A N 1
ATOM 2987 C CA . ASP A 1 371 ? -22.533 -39.088 -0.078 1.00 76.62 371 ASP A CA 1
ATOM 2988 C C . ASP A 1 371 ? -22.385 -40.146 1.031 1.00 76.62 371 ASP A C 1
ATOM 2990 O O . ASP A 1 371 ? -23.390 -40.688 1.495 1.00 76.62 371 ASP A O 1
ATOM 2994 N N . GLU A 1 372 ? -21.156 -40.405 1.486 1.00 75.56 372 GLU A N 1
ATOM 2995 C CA . GLU A 1 372 ? -20.855 -41.268 2.637 1.00 75.56 372 GLU A CA 1
ATOM 2996 C C . GLU A 1 372 ? -20.913 -40.507 3.974 1.00 75.56 372 GLU A C 1
ATOM 2998 O O . GLU A 1 372 ? -20.969 -41.132 5.030 1.00 75.56 372 GLU A O 1
ATOM 3003 N N . ALA A 1 373 ? -20.906 -39.169 3.954 1.00 78.38 373 ALA A N 1
ATOM 3004 C CA . ALA A 1 373 ? -20.988 -38.344 5.157 1.00 78.38 373 ALA A CA 1
ATOM 3005 C C . ALA A 1 373 ? -22.440 -38.176 5.646 1.00 78.38 373 ALA A C 1
ATOM 3007 O O . ALA A 1 373 ? -23.324 -37.802 4.872 1.00 78.38 373 ALA A O 1
ATOM 3008 N N . ASP A 1 374 ? -22.670 -38.364 6.952 1.00 76.12 374 ASP A N 1
ATOM 3009 C CA . ASP A 1 374 ? -23.974 -38.107 7.583 1.00 76.12 374 ASP A CA 1
ATOM 3010 C C . ASP A 1 374 ? -24.346 -36.615 7.553 1.00 76.12 374 ASP A C 1
ATOM 3012 O O . ASP A 1 374 ? -25.488 -36.267 7.267 1.00 76.12 374 ASP A O 1
ATOM 3016 N N . LEU A 1 375 ? -23.365 -35.735 7.792 1.00 82.38 375 LEU A N 1
ATOM 3017 C CA . LEU A 1 375 ? -23.513 -34.280 7.787 1.00 82.38 375 LEU A CA 1
ATOM 3018 C C . LEU A 1 375 ? -22.270 -33.620 7.185 1.00 82.38 375 LEU A C 1
ATOM 3020 O O . LEU A 1 375 ? -21.142 -33.877 7.611 1.00 82.38 375 LEU A O 1
ATOM 3024 N N . VAL A 1 376 ? -22.478 -32.718 6.226 1.00 88.19 376 VAL A N 1
ATOM 3025 C CA . VAL A 1 376 ? -21.408 -31.921 5.617 1.00 88.19 376 VAL A CA 1
ATOM 3026 C C . VAL A 1 376 ? -21.453 -30.491 6.139 1.00 88.19 376 VAL A C 1
ATOM 3028 O O . VAL A 1 376 ? -22.438 -29.774 5.962 1.00 88.19 376 VAL A O 1
ATOM 3031 N N . LEU A 1 377 ? -20.358 -30.063 6.766 1.00 90.12 377 LEU A N 1
ATOM 3032 C CA . LEU A 1 377 ? -20.196 -28.708 7.289 1.00 90.12 377 LEU A CA 1
ATOM 3033 C C . LEU A 1 377 ? -19.434 -27.850 6.281 1.00 90.12 377 LEU A C 1
ATOM 3035 O O . LEU A 1 377 ? -18.240 -28.047 6.061 1.00 90.12 377 LEU A O 1
ATOM 3039 N N . LEU A 1 378 ? -20.121 -26.885 5.677 1.00 90.00 378 LEU A N 1
ATOM 3040 C CA . LEU A 1 378 ? -19.542 -25.989 4.681 1.00 90.00 378 LEU A CA 1
ATOM 3041 C C . LEU A 1 378 ? -19.150 -24.660 5.322 1.00 90.00 378 LEU A C 1
ATOM 3043 O O . LEU A 1 378 ? -20.009 -23.851 5.668 1.00 90.00 378 LEU A O 1
ATOM 3047 N N . GLY A 1 379 ? -17.842 -24.445 5.456 1.00 88.88 379 GLY A N 1
ATOM 3048 C CA . GLY A 1 379 ? -17.256 -23.199 5.938 1.00 88.88 379 GLY A CA 1
ATOM 3049 C C . GLY A 1 379 ? -16.859 -22.288 4.787 1.00 88.88 379 GLY A C 1
ATOM 3050 O O . GLY A 1 379 ? -16.100 -22.704 3.914 1.00 88.88 379 GLY A O 1
ATOM 3051 N N . CYS A 1 380 ? -17.341 -21.046 4.774 1.00 84.31 380 CYS A N 1
ATOM 3052 C CA . CYS A 1 380 ? -17.046 -20.121 3.683 1.00 84.31 380 CYS A CA 1
ATOM 3053 C C . CYS A 1 380 ? -16.926 -18.667 4.157 1.00 84.31 380 CYS A C 1
ATOM 3055 O O . CYS A 1 380 ? -17.639 -18.239 5.062 1.00 84.31 380 CYS A O 1
ATOM 3057 N N . TRP A 1 381 ? -16.051 -17.883 3.527 1.00 79.19 381 TRP A N 1
ATOM 3058 C CA . TRP A 1 381 ? -16.072 -16.425 3.651 1.00 79.19 381 TRP A CA 1
ATOM 3059 C C . TRP A 1 381 ? -16.811 -15.805 2.467 1.00 79.19 381 TRP A C 1
ATOM 3061 O O . TRP A 1 381 ? -17.089 -16.454 1.460 1.00 79.19 381 TRP A O 1
ATOM 3071 N N . THR A 1 382 ? -17.147 -14.529 2.597 1.00 72.88 382 THR A N 1
ATOM 3072 C CA . THR A 1 382 ? -17.846 -13.787 1.550 1.00 72.88 382 THR A CA 1
ATOM 3073 C C . THR A 1 382 ? -16.863 -12.913 0.774 1.00 72.88 382 THR A C 1
ATOM 3075 O O . THR A 1 382 ? -16.129 -12.140 1.378 1.00 72.88 382 THR A O 1
ATOM 3078 N N . ASP A 1 383 ? -16.861 -13.026 -0.555 1.00 58.56 383 ASP A N 1
ATOM 3079 C CA . ASP A 1 383 ? -16.096 -12.174 -1.476 1.00 58.56 383 ASP A CA 1
ATOM 3080 C C . ASP A 1 383 ? -16.999 -11.084 -2.098 1.00 58.56 383 ASP A C 1
ATOM 3082 O O . ASP A 1 383 ? -18.220 -11.243 -2.132 1.00 58.56 383 ASP A O 1
ATOM 3086 N N . ASN A 1 384 ? -16.415 -9.988 -2.600 1.00 57.59 384 ASN A N 1
ATOM 3087 C CA . ASN A 1 384 ? -17.003 -9.000 -3.524 1.00 57.59 384 ASN A CA 1
ATOM 3088 C C . ASN A 1 384 ? -18.549 -8.932 -3.550 1.00 57.59 384 ASN A C 1
ATOM 3090 O O . ASN A 1 384 ? -19.189 -9.513 -4.433 1.00 57.59 384 ASN A O 1
ATOM 3094 N N . ALA A 1 385 ? -19.155 -8.184 -2.622 1.00 66.00 385 ALA A N 1
ATOM 3095 C CA . ALA A 1 385 ? -20.606 -7.969 -2.536 1.00 66.00 385 ALA A CA 1
ATOM 3096 C C . ALA A 1 385 ? -21.414 -9.274 -2.374 1.00 66.00 385 ALA A C 1
ATOM 3098 O O . ALA A 1 385 ? -22.315 -9.588 -3.161 1.00 66.00 385 ALA A O 1
ATOM 3099 N N . GLY A 1 386 ? -21.075 -10.080 -1.367 1.00 66.06 386 GLY A N 1
ATOM 3100 C CA . GLY A 1 386 ? -21.918 -11.219 -0.999 1.00 66.06 386 GLY A CA 1
ATOM 3101 C C . GLY A 1 386 ? -21.667 -12.501 -1.799 1.00 66.06 386 GLY A C 1
ATOM 3102 O O . GLY A 1 386 ? -22.507 -13.403 -1.765 1.00 66.06 386 GLY A O 1
ATOM 3103 N N . ARG A 1 387 ? -20.599 -12.580 -2.603 1.00 78.75 387 ARG A N 1
ATOM 3104 C CA . ARG A 1 387 ? -20.321 -13.696 -3.521 1.00 78.75 387 ARG A CA 1
ATOM 3105 C C . ARG A 1 387 ? -19.630 -14.863 -2.817 1.00 78.75 387 ARG A C 1
ATOM 3107 O O . ARG A 1 387 ? -18.804 -14.684 -1.933 1.00 78.75 387 ARG A O 1
ATOM 3114 N N . THR A 1 388 ? -19.942 -16.073 -3.281 1.00 82.25 388 THR A N 1
ATOM 3115 C CA . THR A 1 388 ? -19.203 -17.293 -2.931 1.00 82.25 388 THR A CA 1
ATOM 3116 C C . THR A 1 388 ? -17.829 -17.282 -3.629 1.00 82.25 388 THR A C 1
ATOM 3118 O O . THR A 1 388 ? -17.810 -17.045 -4.848 1.00 82.25 388 THR A O 1
ATOM 3121 N N . PRO A 1 389 ? -16.719 -17.540 -2.912 1.00 79.50 389 PRO A N 1
ATOM 3122 C CA . PRO A 1 389 ? -15.366 -17.653 -3.462 1.00 79.50 389 PRO A CA 1
ATOM 3123 C C . PRO A 1 389 ? -15.257 -18.678 -4.597 1.00 79.50 389 PRO A C 1
ATOM 3125 O O . PRO A 1 389 ? -16.072 -19.605 -4.701 1.00 79.50 389 PRO A O 1
ATOM 3128 N N . SER A 1 390 ? -14.274 -18.490 -5.474 1.00 79.31 390 SER A N 1
ATOM 3129 C CA . SER A 1 390 ? -14.017 -19.336 -6.649 1.00 79.31 390 SER A CA 1
ATOM 3130 C C . SER A 1 390 ? -13.711 -20.780 -6.277 1.00 79.31 390 SER A C 1
ATOM 3132 O O . SER A 1 390 ? -14.226 -21.698 -6.909 1.00 79.31 390 SER A O 1
ATOM 3134 N N . GLU A 1 391 ? -12.932 -20.974 -5.224 1.00 77.81 391 GLU A N 1
ATOM 3135 C CA . GLU A 1 391 ? -12.440 -22.257 -4.721 1.00 77.81 391 GLU A CA 1
ATOM 3136 C C . GLU A 1 391 ? -13.619 -23.081 -4.211 1.00 77.81 391 GLU A C 1
ATOM 3138 O O . GLU A 1 391 ? -13.809 -24.238 -4.583 1.00 77.81 391 GLU A O 1
ATOM 3143 N N . MET A 1 392 ? -14.501 -22.433 -3.448 1.00 83.88 392 MET A N 1
ATOM 3144 C CA . MET A 1 392 ? -15.722 -23.053 -2.953 1.00 83.88 392 MET A CA 1
ATOM 3145 C C . MET A 1 392 ? -16.684 -23.405 -4.095 1.00 83.88 392 MET A C 1
ATOM 3147 O O . MET A 1 392 ? -17.282 -24.478 -4.093 1.00 83.88 392 MET A O 1
ATOM 3151 N N . LYS A 1 393 ? -16.816 -22.548 -5.117 1.00 84.38 393 LYS A N 1
ATOM 3152 C CA . LYS A 1 393 ? -17.600 -22.880 -6.321 1.00 84.38 393 LYS A CA 1
ATOM 3153 C C . LYS A 1 393 ? -17.009 -24.066 -7.080 1.00 84.38 393 LYS A C 1
ATOM 3155 O O . LYS A 1 393 ? -17.769 -24.924 -7.515 1.00 84.38 393 LYS A O 1
ATOM 3160 N N . ALA A 1 394 ? -15.688 -24.116 -7.232 1.00 81.38 394 ALA A N 1
ATOM 3161 C CA . ALA A 1 394 ? -14.993 -25.212 -7.898 1.00 81.38 394 ALA A CA 1
ATOM 3162 C C . ALA A 1 394 ? -15.169 -26.530 -7.133 1.00 81.38 394 ALA A C 1
ATOM 3164 O O . ALA A 1 394 ? -15.437 -27.563 -7.742 1.00 81.38 394 ALA A O 1
ATOM 3165 N N . TRP A 1 395 ? -15.112 -26.490 -5.800 1.00 83.44 395 TRP A N 1
ATOM 3166 C CA . TRP A 1 395 ? -15.400 -27.647 -4.956 1.00 83.44 395 TRP A CA 1
ATOM 3167 C C . TRP A 1 395 ? -16.852 -28.124 -5.117 1.00 83.44 395 TRP A C 1
ATOM 3169 O O . TRP A 1 395 ? -17.083 -29.310 -5.362 1.00 83.44 395 TRP A O 1
ATOM 3179 N N . VAL A 1 396 ? -17.827 -27.202 -5.066 1.00 84.19 396 VAL A N 1
ATOM 3180 C CA . VAL A 1 396 ? -19.257 -27.510 -5.271 1.00 84.19 396 VAL A CA 1
ATOM 3181 C C . VAL A 1 396 ? -19.517 -28.087 -6.670 1.00 84.19 396 VAL A C 1
ATOM 3183 O O . VAL A 1 396 ? -20.284 -29.039 -6.808 1.00 84.19 396 VAL A O 1
ATOM 3186 N N . ALA A 1 397 ? -18.869 -27.554 -7.707 1.00 82.00 397 ALA A N 1
ATOM 3187 C CA . ALA A 1 397 ? -18.949 -28.102 -9.059 1.00 82.00 397 ALA A CA 1
ATOM 3188 C C . ALA A 1 397 ? -18.343 -29.512 -9.125 1.00 82.00 397 ALA A C 1
ATOM 3190 O O . ALA A 1 397 ? -18.964 -30.427 -9.652 1.00 82.00 397 ALA A O 1
ATOM 3191 N N . GLY A 1 398 ? -17.184 -29.722 -8.497 1.00 80.19 398 GLY A N 1
ATOM 3192 C CA . GLY A 1 398 ? -16.503 -31.014 -8.493 1.00 80.19 398 GLY A CA 1
ATOM 3193 C C . GLY A 1 398 ? -17.300 -32.137 -7.826 1.00 80.19 398 GLY A C 1
ATOM 3194 O O . GLY A 1 398 ? -17.244 -33.274 -8.291 1.00 80.19 398 GLY A O 1
ATOM 3195 N N . ILE A 1 399 ? -18.051 -31.858 -6.753 1.00 78.44 399 ILE A N 1
ATOM 3196 C CA . ILE A 1 399 ? -18.943 -32.868 -6.151 1.00 78.44 399 ILE A CA 1
ATOM 3197 C C . ILE A 1 399 ? -20.143 -33.168 -7.062 1.00 78.44 399 ILE A C 1
ATOM 3199 O O . ILE A 1 399 ? -20.521 -34.330 -7.201 1.00 78.44 399 ILE A O 1
ATOM 3203 N N . ALA A 1 400 ? -20.687 -32.147 -7.736 1.00 76.12 400 ALA A N 1
ATOM 3204 C CA . ALA A 1 400 ? -21.808 -32.296 -8.657 1.00 76.12 400 ALA A CA 1
ATOM 3205 C C . ALA A 1 400 ? -21.413 -33.118 -9.895 1.00 76.12 400 ALA A C 1
ATOM 3207 O O . ALA A 1 400 ? -22.143 -34.031 -10.275 1.00 76.12 400 ALA A O 1
ATOM 3208 N N . ASP A 1 401 ? -20.227 -32.868 -10.456 1.00 79.44 401 ASP A N 1
ATOM 3209 C CA . ASP A 1 401 ? -19.674 -33.615 -11.594 1.00 79.44 401 ASP A CA 1
ATOM 3210 C C . ASP A 1 401 ? -19.434 -35.095 -11.260 1.00 79.44 401 ASP A C 1
ATOM 3212 O O . ASP A 1 401 ? -19.561 -35.965 -12.123 1.00 79.44 401 ASP A O 1
ATOM 3216 N N . ARG A 1 402 ? -19.125 -35.404 -9.993 1.00 80.00 402 ARG A N 1
ATOM 3217 C CA . ARG A 1 402 ? -18.991 -36.782 -9.490 1.00 80.00 402 ARG A CA 1
ATOM 3218 C C . ARG A 1 402 ? -20.328 -37.444 -9.143 1.00 80.00 402 ARG A C 1
ATOM 3220 O O . ARG A 1 402 ? -20.326 -38.590 -8.706 1.00 80.00 402 ARG A O 1
ATOM 3227 N N . GLY A 1 403 ? -21.454 -36.745 -9.297 1.00 75.69 403 GLY A N 1
ATOM 3228 C CA . GLY A 1 403 ? -22.775 -37.238 -8.901 1.00 75.69 403 GLY A CA 1
ATOM 3229 C C . GLY A 1 403 ? -22.954 -37.392 -7.386 1.00 75.69 403 GLY A C 1
ATOM 3230 O O . GLY A 1 403 ? -23.908 -38.030 -6.948 1.00 75.69 403 GLY A O 1
ATOM 3231 N N . GLN A 1 404 ? -22.057 -36.816 -6.583 1.00 79.38 404 GLN A N 1
ATOM 3232 C CA . GLN A 1 404 ? -22.126 -36.883 -5.128 1.00 79.38 404 GLN A CA 1
ATOM 3233 C C . GLN A 1 404 ? -23.111 -35.834 -4.620 1.00 79.38 404 GLN A C 1
ATOM 3235 O O . GLN A 1 404 ? -23.000 -34.648 -4.946 1.00 79.38 404 GLN A O 1
ATOM 3240 N N . ARG A 1 405 ? -24.068 -36.254 -3.788 1.00 71.56 405 ARG A N 1
ATOM 3241 C CA . ARG A 1 405 ? -25.036 -35.348 -3.168 1.00 71.56 405 ARG A CA 1
ATOM 3242 C C . ARG A 1 405 ? -25.030 -35.538 -1.652 1.00 71.56 405 ARG A C 1
ATOM 3244 O O . ARG A 1 405 ? -25.426 -36.608 -1.195 1.00 71.56 405 ARG A O 1
ATOM 3251 N N . PRO A 1 406 ? -24.609 -34.524 -0.877 1.00 76.06 406 PRO A N 1
ATOM 3252 C CA . PRO A 1 406 ? -24.637 -34.629 0.573 1.00 76.06 406 PRO A CA 1
ATOM 3253 C C . PRO A 1 406 ? -26.076 -34.780 1.065 1.00 76.06 406 PRO A C 1
ATOM 3255 O O . PRO A 1 406 ? -26.969 -34.074 0.587 1.00 76.06 406 PRO A O 1
ATOM 3258 N N . ARG A 1 407 ? -26.288 -35.701 2.012 1.00 69.69 407 ARG A N 1
ATOM 3259 C CA . ARG A 1 407 ? -27.605 -35.957 2.620 1.00 69.69 407 ARG A CA 1
ATOM 3260 C C . ARG A 1 407 ? -28.072 -34.767 3.446 1.00 69.69 407 ARG A C 1
ATOM 3262 O O . ARG A 1 407 ? -29.203 -34.319 3.298 1.00 69.69 407 ARG A O 1
ATOM 3269 N N . GLN A 1 408 ? -27.170 -34.231 4.262 1.00 77.12 408 GLN A N 1
ATOM 3270 C CA . GLN A 1 408 ? -27.396 -33.057 5.090 1.00 77.12 408 GLN A CA 1
ATOM 3271 C C . GLN A 1 408 ? -26.222 -32.093 4.961 1.00 77.12 408 GLN A C 1
ATOM 3273 O O . GLN A 1 408 ? -25.059 -32.497 4.902 1.00 77.12 408 GLN A O 1
ATOM 3278 N N . VAL A 1 409 ? -26.534 -30.799 4.914 1.00 86.00 409 VAL A N 1
ATOM 3279 C CA . VAL A 1 409 ? -25.542 -29.729 4.795 1.00 86.00 409 VAL A CA 1
ATOM 3280 C C . VAL A 1 409 ? -25.850 -28.667 5.832 1.00 86.00 409 VAL A C 1
ATOM 3282 O O . VAL A 1 409 ? -26.946 -28.119 5.803 1.00 86.00 409 VAL A O 1
ATOM 3285 N N . ALA A 1 410 ? -24.896 -28.325 6.694 1.00 87.81 410 ALA A N 1
ATOM 3286 C CA . ALA A 1 410 ? -24.957 -27.126 7.529 1.00 87.81 410 ALA A CA 1
ATOM 3287 C C . ALA A 1 410 ? -23.875 -26.145 7.075 1.00 87.81 410 ALA A C 1
ATOM 3289 O O . ALA A 1 410 ? -22.778 -26.544 6.683 1.00 87.81 410 ALA A O 1
ATOM 3290 N N . VAL A 1 411 ? -24.190 -24.852 7.088 1.00 91.56 411 VAL A N 1
ATOM 3291 C CA . VAL A 1 411 ? -23.314 -23.827 6.514 1.00 91.56 411 VAL A CA 1
ATOM 3292 C C . VAL A 1 411 ? -22.952 -22.802 7.574 1.00 91.56 411 VAL A C 1
ATOM 3294 O O . VAL A 1 411 ? -23.820 -22.264 8.263 1.00 91.56 411 VAL A O 1
ATOM 3297 N N . PHE A 1 412 ? -21.662 -22.511 7.672 1.00 91.88 412 PHE A N 1
ATOM 3298 C CA . PHE A 1 412 ? -21.132 -21.467 8.530 1.00 91.88 412 PHE A CA 1
ATOM 3299 C C . PHE A 1 412 ? -20.205 -20.553 7.744 1.00 91.88 412 PHE A C 1
ATOM 3301 O O . PHE A 1 412 ? -19.622 -20.930 6.723 1.00 91.88 412 PHE A O 1
ATOM 3308 N N . GLY A 1 413 ? -20.037 -19.336 8.233 1.00 88.12 413 GLY A N 1
ATOM 3309 C CA . GLY A 1 413 ? -19.147 -18.407 7.580 1.00 88.12 413 GLY A CA 1
ATOM 3310 C C . GLY A 1 413 ? -18.884 -17.140 8.352 1.00 88.12 413 GLY A C 1
ATOM 3311 O O . GLY A 1 413 ? -19.477 -16.856 9.393 1.00 88.12 413 GLY A O 1
ATOM 3312 N N . THR A 1 414 ? -17.945 -16.386 7.804 1.00 82.75 414 THR A N 1
ATOM 3313 C CA . THR A 1 414 ? -17.584 -15.061 8.289 1.00 82.75 414 THR A CA 1
ATOM 3314 C C . THR A 1 414 ? -17.950 -14.018 7.243 1.00 82.75 414 THR A C 1
ATOM 3316 O O . THR A 1 414 ? -17.820 -14.254 6.035 1.00 82.75 414 THR A O 1
ATOM 3319 N N . GLY A 1 415 ? -18.380 -12.850 7.703 1.00 73.94 415 GLY A N 1
ATOM 3320 C CA . GLY A 1 415 ? -18.775 -11.741 6.843 1.00 73.94 415 GLY A CA 1
ATOM 3321 C C . GLY A 1 415 ? -18.518 -10.392 7.491 1.00 73.94 415 GLY A C 1
ATOM 3322 O O . GLY A 1 415 ? -18.255 -10.299 8.690 1.00 73.94 415 GLY A O 1
ATOM 3323 N N . GLU A 1 416 ? -18.607 -9.335 6.691 1.00 71.38 416 GLU A N 1
ATOM 3324 C CA . GLU A 1 416 ? -18.330 -7.977 7.145 1.00 71.38 416 GLU A CA 1
ATOM 3325 C C . GLU A 1 416 ? -19.551 -7.088 6.940 1.00 71.38 416 GLU A C 1
ATOM 3327 O O . GLU A 1 416 ? -19.935 -6.795 5.816 1.00 71.38 416 GLU A O 1
ATOM 3332 N N . THR A 1 417 ? -20.146 -6.616 8.032 1.00 67.38 417 THR A N 1
ATOM 3333 C CA . THR A 1 417 ? -21.242 -5.631 7.992 1.00 67.38 417 THR A CA 1
ATOM 3334 C C . THR A 1 417 ? -20.736 -4.212 7.686 1.00 67.38 417 THR A C 1
ATOM 3336 O O . THR A 1 417 ? -21.513 -3.358 7.261 1.00 67.38 417 THR A O 1
ATOM 3339 N N . GLN A 1 418 ? -19.434 -3.946 7.888 1.00 54.47 418 GLN A N 1
ATOM 3340 C CA . GLN A 1 418 ? -18.830 -2.608 7.802 1.00 54.47 418 GLN A CA 1
ATOM 3341 C C . GLN A 1 418 ? -18.831 -2.013 6.385 1.00 54.47 418 GLN A C 1
ATOM 3343 O O . GLN A 1 418 ? -18.669 -0.805 6.232 1.00 54.47 418 GLN A O 1
ATOM 3348 N N . TRP A 1 419 ? -19.028 -2.849 5.364 1.00 53.47 419 TRP A N 1
ATOM 3349 C CA . TRP A 1 419 ? -19.101 -2.445 3.958 1.00 53.47 419 TRP A CA 1
ATOM 3350 C C . TRP A 1 419 ? -20.531 -2.453 3.403 1.00 53.47 419 TRP A C 1
ATOM 3352 O O . TRP A 1 419 ? -20.716 -2.201 2.218 1.00 53.47 419 TRP A O 1
ATOM 3362 N N . GLY A 1 420 ? -21.532 -2.724 4.247 1.00 60.56 420 GLY A N 1
ATOM 3363 C CA . GLY A 1 420 ? -22.929 -2.919 3.857 1.00 60.56 420 GLY A CA 1
ATOM 3364 C C . GLY A 1 420 ? -23.441 -4.305 4.255 1.00 60.56 420 GLY A C 1
ATOM 3365 O O . GLY A 1 420 ? -22.672 -5.257 4.388 1.00 60.56 420 GLY A O 1
ATOM 3366 N N . GLN A 1 421 ? -24.754 -4.435 4.455 1.00 72.44 421 GLN A N 1
ATOM 3367 C CA . GLN A 1 421 ? -25.384 -5.713 4.829 1.00 72.44 421 GLN A CA 1
ATOM 3368 C C . GLN A 1 421 ? -25.202 -6.787 3.750 1.00 72.44 421 GLN A C 1
ATOM 3370 O O . GLN A 1 421 ? -25.130 -7.974 4.044 1.00 72.44 421 GLN A O 1
ATOM 3375 N N . GLU A 1 422 ? -25.055 -6.380 2.496 1.00 65.31 422 GLU A N 1
ATOM 3376 C CA . GLU A 1 422 ? -24.808 -7.254 1.357 1.00 65.31 422 GLU A CA 1
ATOM 3377 C C . GLU A 1 422 ? -23.439 -7.964 1.398 1.00 65.31 422 GLU A C 1
ATOM 3379 O O . GLU A 1 422 ? -23.242 -8.951 0.686 1.00 65.31 422 GLU A O 1
ATOM 3384 N N . TYR A 1 423 ? -22.508 -7.509 2.245 1.00 63.28 423 TYR A N 1
ATOM 3385 C CA . TYR A 1 423 ? -21.193 -8.125 2.475 1.00 63.28 423 TYR A CA 1
ATOM 3386 C C . TYR A 1 423 ? -21.171 -9.050 3.702 1.00 63.28 423 TYR A C 1
ATOM 3388 O O . TYR A 1 423 ? -20.194 -9.773 3.933 1.00 63.28 423 TYR A O 1
ATOM 3396 N N . TYR A 1 424 ? -22.259 -9.080 4.469 1.00 79.19 424 TYR A N 1
ATOM 3397 C CA . TYR A 1 424 ? -22.389 -9.942 5.628 1.00 79.19 424 TYR A CA 1
ATOM 3398 C C . TYR A 1 424 ? -22.885 -11.331 5.212 1.00 79.19 424 TYR A C 1
ATOM 3400 O O . TYR A 1 424 ? -24.040 -11.513 4.846 1.00 79.19 424 TYR A O 1
ATOM 3408 N N . CYS A 1 425 ? -21.977 -12.311 5.221 1.00 81.38 425 CYS A N 1
ATOM 3409 C CA . CYS A 1 425 ? -22.267 -13.742 5.067 1.00 81.38 425 CYS A CA 1
ATOM 3410 C C . CYS A 1 425 ? -23.077 -14.132 3.812 1.00 81.38 425 CYS A C 1
ATOM 3412 O O . CYS A 1 425 ? -23.663 -15.212 3.746 1.00 81.38 425 CYS A O 1
ATOM 3414 N N . GLY A 1 426 ? -23.051 -13.321 2.748 1.00 84.44 426 GLY A N 1
ATOM 3415 C CA . GLY A 1 426 ? -23.798 -13.593 1.515 1.00 84.44 426 GLY A CA 1
ATOM 3416 C C . GLY A 1 426 ? -23.478 -14.950 0.870 1.00 84.44 426 GLY A C 1
ATOM 3417 O O . GLY A 1 426 ? -24.360 -15.576 0.275 1.00 84.44 426 GLY A O 1
ATOM 3418 N N . ALA A 1 427 ? -22.249 -15.454 1.031 1.00 85.50 427 ALA A N 1
ATOM 3419 C CA . ALA A 1 427 ? -21.875 -16.794 0.580 1.00 85.50 427 ALA A CA 1
ATOM 3420 C C . ALA A 1 427 ? -22.609 -17.909 1.351 1.00 85.50 427 ALA A C 1
ATOM 3422 O O . ALA A 1 427 ? -23.049 -18.880 0.731 1.00 85.50 427 ALA A O 1
ATOM 3423 N N . VAL A 1 428 ? -22.801 -17.742 2.667 1.00 89.06 428 VAL A N 1
ATOM 3424 C CA . VAL A 1 428 ? -23.515 -18.689 3.542 1.00 89.06 428 VAL A CA 1
ATOM 3425 C C . VAL A 1 428 ? -24.945 -18.865 3.048 1.00 89.06 428 VAL A C 1
ATOM 3427 O O . VAL A 1 428 ? -25.379 -19.980 2.758 1.00 89.06 428 VAL A O 1
ATOM 3430 N N . HIS A 1 429 ? -25.656 -17.758 2.834 1.00 87.50 429 HIS A N 1
ATOM 3431 C CA . HIS A 1 429 ? -27.035 -17.793 2.352 1.00 87.50 429 HIS A CA 1
ATOM 3432 C C . HIS A 1 429 ? -27.183 -18.436 0.968 1.00 87.50 429 HIS A C 1
ATOM 3434 O O . HIS A 1 429 ? -28.166 -19.133 0.705 1.00 87.50 429 HIS A O 1
ATOM 3440 N N . ARG A 1 430 ? -26.219 -18.222 0.062 1.00 88.31 430 ARG A N 1
ATOM 3441 C CA . ARG A 1 430 ? -26.234 -18.850 -1.270 1.00 88.31 430 ARG A CA 1
ATOM 3442 C C . ARG A 1 430 ? -26.047 -20.357 -1.183 1.00 88.31 430 ARG A C 1
ATOM 3444 O O . ARG A 1 430 ? -26.764 -21.082 -1.865 1.00 88.31 430 ARG A O 1
ATOM 3451 N N . LEU A 1 431 ? -25.118 -20.818 -0.348 1.00 87.94 431 LEU A N 1
ATOM 3452 C CA . LEU A 1 431 ? -24.867 -22.243 -0.142 1.00 87.94 431 LEU A CA 1
ATOM 3453 C C . LEU A 1 431 ? -26.068 -22.927 0.519 1.00 87.94 431 LEU A C 1
ATOM 3455 O O . LEU A 1 431 ? -26.491 -23.976 0.045 1.00 87.94 431 LEU A O 1
ATOM 3459 N N . ILE A 1 432 ? -26.684 -22.298 1.525 1.00 85.50 432 ILE A N 1
ATOM 3460 C CA . ILE A 1 432 ? -27.928 -22.791 2.141 1.00 85.50 432 ILE A CA 1
ATOM 3461 C C . ILE A 1 432 ? -29.021 -22.964 1.089 1.00 85.50 432 ILE A C 1
ATOM 3463 O O . ILE A 1 432 ? -29.663 -24.011 1.029 1.00 85.50 432 ILE A O 1
ATOM 3467 N N . ARG A 1 433 ? -29.202 -21.962 0.221 1.00 85.62 433 ARG A N 1
ATOM 3468 C CA . ARG A 1 433 ? -30.200 -22.013 -0.852 1.00 85.62 433 ARG A CA 1
ATOM 3469 C C . ARG A 1 433 ? -29.889 -23.091 -1.888 1.00 85.62 433 ARG A C 1
ATOM 3471 O O . ARG A 1 433 ? -30.810 -23.754 -2.344 1.00 85.62 433 ARG A O 1
ATOM 3478 N N . TYR A 1 434 ? -28.622 -23.244 -2.261 1.00 87.44 434 TYR A N 1
ATOM 3479 C CA . TYR A 1 434 ? -28.186 -24.217 -3.261 1.00 87.44 434 TYR A CA 1
ATOM 3480 C C . TYR A 1 434 ? -28.355 -25.661 -2.772 1.00 87.44 434 TYR A C 1
ATOM 3482 O O . TYR A 1 434 ? -28.856 -26.505 -3.507 1.00 87.44 434 TYR A O 1
ATOM 3490 N N . PHE A 1 435 ? -27.971 -25.938 -1.524 1.00 84.81 435 PHE A N 1
ATOM 3491 C CA . PHE A 1 435 ? -28.052 -27.279 -0.939 1.00 84.81 435 PHE A CA 1
ATOM 3492 C C . PHE A 1 435 ? -29.392 -27.587 -0.266 1.00 84.81 435 PHE A C 1
ATOM 3494 O O . PHE A 1 435 ? -29.581 -28.708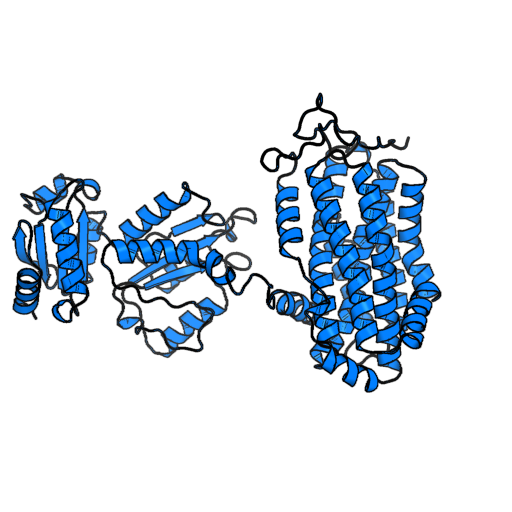 0.193 1.00 84.81 435 PHE A O 1
ATOM 3501 N N . HIS A 1 436 ? -30.320 -26.625 -0.216 1.00 79.50 436 HIS A N 1
ATOM 3502 C CA . HIS A 1 436 ? -31.580 -26.736 0.526 1.00 79.50 436 HIS A CA 1
ATOM 3503 C C . HIS A 1 436 ? -31.366 -27.133 1.997 1.00 79.50 436 HIS A C 1
ATOM 3505 O O . HIS A 1 436 ? -32.050 -28.004 2.526 1.00 79.50 436 HIS A O 1
ATOM 3511 N N . SER A 1 437 ? -30.390 -26.496 2.652 1.00 79.44 437 SER A N 1
ATOM 3512 C CA . SER A 1 437 ? -30.061 -26.771 4.054 1.00 79.44 437 SER A CA 1
ATOM 3513 C C . SER A 1 437 ? -31.225 -26.409 4.984 1.00 79.44 437 SER A C 1
ATOM 3515 O O . SER A 1 437 ? -31.741 -25.292 4.922 1.00 79.44 437 SER A O 1
ATOM 3517 N N . GLY A 1 438 ? -31.606 -27.343 5.862 1.00 72.50 438 GLY A N 1
ATOM 3518 C CA . GLY A 1 438 ? -32.596 -27.130 6.925 1.00 72.50 438 GLY A CA 1
ATOM 3519 C C . GLY A 1 438 ? -32.017 -26.569 8.231 1.00 72.50 438 GLY A C 1
ATOM 3520 O O . GLY A 1 438 ? -32.771 -26.316 9.169 1.00 72.50 438 GLY A O 1
ATOM 3521 N N . TYR A 1 439 ? -30.698 -26.372 8.310 1.00 77.12 439 TYR A N 1
ATOM 3522 C CA . TYR A 1 439 ? -30.019 -25.915 9.524 1.00 77.12 439 TYR A CA 1
ATOM 3523 C C . TYR A 1 439 ? -29.920 -24.386 9.584 1.00 77.12 439 TYR A C 1
ATOM 3525 O O . TYR A 1 439 ? -29.777 -23.734 8.544 1.00 77.12 439 TYR A O 1
ATOM 3533 N N . PRO A 1 440 ? -29.944 -23.786 10.791 1.00 76.69 440 PRO A N 1
ATOM 3534 C CA . PRO A 1 440 ? -29.689 -22.358 10.932 1.00 76.69 440 PRO A CA 1
ATOM 3535 C C . PRO A 1 440 ? -28.259 -22.019 10.469 1.00 76.69 440 PRO A C 1
ATOM 3537 O O . PRO A 1 440 ? -27.341 -22.800 10.732 1.00 76.69 440 PRO A O 1
ATOM 3540 N N . PRO A 1 441 ? -28.024 -20.866 9.816 1.00 86.94 441 PRO A N 1
ATOM 3541 C CA . PRO A 1 441 ? -26.670 -20.427 9.492 1.00 86.94 441 PRO A CA 1
ATOM 3542 C C . PRO A 1 441 ? -25.891 -20.063 10.761 1.00 86.94 441 PRO A C 1
ATOM 3544 O O . PRO A 1 441 ? -26.460 -19.524 11.713 1.00 86.94 441 PRO A O 1
ATOM 3547 N N . LEU A 1 442 ? -24.574 -20.282 10.749 1.00 88.44 442 LEU A N 1
ATOM 3548 C CA . LEU A 1 442 ? -23.665 -19.604 11.678 1.00 88.44 442 LEU A CA 1
ATOM 3549 C C . LEU A 1 442 ? -22.943 -18.480 10.960 1.00 88.44 442 LEU A C 1
ATOM 3551 O O . LEU A 1 442 ? -22.116 -18.715 10.081 1.00 88.44 442 LEU A O 1
ATOM 3555 N N . GLU A 1 443 ? -23.239 -17.264 11.385 1.00 88.69 443 GLU A N 1
ATOM 3556 C CA . GLU A 1 443 ? -22.703 -16.044 10.803 1.00 88.69 443 GLU A CA 1
ATOM 3557 C C . GLU A 1 443 ? -21.891 -15.326 11.866 1.00 88.69 443 GLU A C 1
ATOM 3559 O O . GLU A 1 443 ? -22.405 -14.969 12.928 1.00 88.69 443 GLU A O 1
ATOM 3564 N N . ILE A 1 444 ? -20.600 -15.159 11.600 1.00 82.56 444 ILE A N 1
ATOM 3565 C CA . ILE A 1 444 ? -19.699 -14.437 12.488 1.00 82.56 444 ILE A CA 1
ATOM 3566 C C . ILE A 1 444 ? -19.269 -13.150 11.792 1.00 82.56 444 ILE A C 1
ATOM 3568 O O . ILE A 1 444 ? -18.665 -13.162 10.719 1.00 82.56 444 ILE A O 1
ATOM 3572 N N . GLU A 1 445 ? -19.596 -12.028 12.423 1.00 71.75 445 GLU A N 1
ATOM 3573 C CA . GLU A 1 445 ? -19.117 -10.710 12.027 1.00 71.75 445 GLU A CA 1
ATOM 3574 C C . GLU A 1 445 ? -17.616 -10.613 12.319 1.00 71.75 445 GLU A C 1
ATOM 3576 O O . GLU A 1 445 ? -17.188 -10.748 13.469 1.00 71.75 445 GLU A O 1
ATOM 3581 N N . GLN A 1 446 ? -16.819 -10.397 11.268 1.00 69.31 446 GLN A N 1
ATOM 3582 C CA . GLN A 1 446 ? -15.352 -10.384 11.324 1.00 69.31 446 GLN A CA 1
ATOM 3583 C C . GLN A 1 446 ? -14.759 -11.722 11.830 1.00 69.31 446 GLN A C 1
ATOM 3585 O O . GLN A 1 446 ? -15.294 -12.801 11.573 1.00 69.31 446 GLN A O 1
ATOM 3590 N N . MET A 1 447 ? -13.600 -11.686 12.499 1.00 62.25 447 MET A N 1
ATOM 3591 C CA . MET A 1 447 ? -12.947 -12.875 13.057 1.00 62.25 447 MET A CA 1
ATOM 3592 C C . MET A 1 447 ? -13.506 -13.246 14.448 1.00 62.25 447 MET A C 1
ATOM 3594 O O . MET A 1 447 ? -13.941 -12.372 15.203 1.00 62.25 447 MET A O 1
ATOM 3598 N N . PRO A 1 448 ? -13.453 -14.528 14.870 1.00 56.00 448 PRO A N 1
ATOM 3599 C CA . PRO A 1 448 ? -13.779 -14.917 16.241 1.00 56.00 448 PRO A CA 1
ATOM 3600 C C . PRO A 1 448 ? -12.843 -14.240 17.261 1.00 56.00 448 PRO A C 1
ATOM 3602 O O . PRO A 1 448 ? -11.697 -14.650 17.437 1.00 56.00 448 PRO A O 1
ATOM 3605 N N . HIS A 1 449 ? -13.316 -13.206 17.962 1.00 48.97 449 HIS A N 1
ATOM 3606 C CA . HIS A 1 449 ? -12.542 -12.514 18.995 1.00 48.97 449 HIS A CA 1
ATOM 3607 C C . HIS A 1 449 ? -12.899 -13.031 20.403 1.00 48.97 449 HIS A C 1
ATOM 3609 O O . HIS A 1 449 ? -13.916 -12.665 20.996 1.00 48.97 449 HIS A O 1
ATOM 3615 N N . GLY A 1 450 ? -12.024 -13.869 20.970 1.00 52.03 450 GLY A N 1
ATOM 3616 C CA . GLY A 1 450 ? -12.038 -14.245 22.390 1.00 52.03 450 GLY A CA 1
ATOM 3617 C C . GLY A 1 450 ? -13.279 -15.020 22.869 1.00 52.03 450 GLY A C 1
ATOM 3618 O O . GLY A 1 450 ? -13.967 -15.689 22.100 1.00 52.03 450 GLY A O 1
ATOM 3619 N N . ARG A 1 451 ? -13.583 -14.925 24.176 1.00 50.25 451 ARG A N 1
ATOM 3620 C CA . ARG A 1 451 ? -14.710 -15.631 24.834 1.00 50.25 451 ARG A CA 1
ATOM 3621 C C . ARG A 1 451 ? -16.093 -15.273 24.264 1.00 50.25 451 ARG A C 1
ATOM 3623 O O . ARG A 1 451 ? -17.043 -16.014 24.501 1.00 50.25 451 ARG A O 1
ATOM 3630 N N . ARG A 1 452 ? -16.217 -14.157 23.533 1.00 54.62 452 ARG A N 1
ATOM 3631 C CA . ARG A 1 452 ? -17.495 -13.615 23.044 1.00 54.62 452 ARG A CA 1
ATOM 3632 C C . ARG A 1 452 ? -18.126 -14.480 21.947 1.00 54.62 452 ARG A C 1
ATOM 3634 O O . ARG A 1 452 ? -19.336 -14.671 21.974 1.00 54.62 452 ARG A O 1
ATOM 3641 N N . HIS A 1 453 ? -17.331 -15.031 21.023 1.00 69.50 453 HIS A N 1
ATOM 3642 C CA . HIS A 1 453 ? -17.844 -15.845 19.906 1.00 69.50 453 HIS A CA 1
ATOM 3643 C C . HIS A 1 453 ? -17.789 -17.356 20.186 1.00 69.50 453 HIS A C 1
ATOM 3645 O O . HIS A 1 453 ? -18.630 -18.092 19.681 1.00 69.50 453 HIS A O 1
ATOM 3651 N N . ALA A 1 454 ? -16.898 -17.818 21.073 1.00 70.75 454 ALA A N 1
ATOM 3652 C CA . ALA A 1 454 ? -16.765 -19.236 21.434 1.00 70.75 454 ALA A CA 1
ATOM 3653 C C . ALA A 1 454 ? -18.082 -19.877 21.920 1.00 70.75 454 ALA A C 1
ATOM 3655 O O . ALA A 1 454 ? -18.405 -21.000 21.546 1.00 70.75 454 ALA A O 1
ATOM 3656 N N . ALA A 1 455 ? -18.873 -19.154 22.719 1.00 70.69 455 ALA A N 1
ATOM 3657 C CA . ALA A 1 455 ? -20.153 -19.658 23.213 1.00 70.69 455 ALA A CA 1
ATOM 3658 C C . ALA A 1 455 ? -21.220 -19.760 22.109 1.00 70.69 455 ALA A C 1
ATOM 3660 O O . ALA A 1 455 ? -22.044 -20.667 22.146 1.00 70.69 455 ALA A O 1
ATOM 3661 N N . ALA A 1 456 ? -21.214 -18.845 21.135 1.00 73.19 456 ALA A N 1
ATOM 3662 C CA . ALA A 1 456 ? -22.128 -18.894 19.995 1.00 73.19 456 ALA A CA 1
ATOM 3663 C C . ALA A 1 456 ? -21.763 -20.035 19.036 1.00 73.19 456 ALA A C 1
ATOM 3665 O O . ALA A 1 456 ? -22.649 -20.769 18.616 1.00 73.19 456 ALA A O 1
ATOM 3666 N N . ILE A 1 457 ? -20.465 -20.232 18.776 1.00 82.88 457 ILE A N 1
ATOM 3667 C CA . ILE A 1 457 ? -19.956 -21.337 17.954 1.00 82.88 457 ILE A CA 1
ATOM 3668 C C . ILE A 1 457 ? -20.293 -22.682 18.605 1.00 82.88 457 ILE A C 1
ATOM 3670 O O . ILE A 1 457 ? -20.811 -23.560 17.924 1.00 82.88 457 ILE A O 1
ATOM 3674 N N . ASN A 1 458 ? -20.072 -22.831 19.918 1.00 80.19 458 ASN A N 1
ATOM 3675 C CA . ASN A 1 458 ? -20.448 -24.049 20.643 1.00 80.19 458 ASN A CA 1
ATOM 3676 C C . ASN A 1 458 ? -21.950 -24.311 20.555 1.00 80.19 458 ASN A C 1
ATOM 3678 O O . ASN A 1 458 ? -22.334 -25.379 20.107 1.00 80.19 458 ASN A O 1
ATOM 3682 N N . ARG A 1 459 ? -22.792 -23.324 20.898 1.00 72.50 459 ARG A N 1
ATOM 3683 C CA . ARG A 1 459 ? -24.254 -23.487 20.837 1.00 72.50 459 ARG A CA 1
ATOM 3684 C C . ARG A 1 459 ? -24.747 -23.853 19.445 1.00 72.50 459 ARG A C 1
ATOM 3686 O O . ARG A 1 459 ? -25.643 -24.672 19.328 1.00 72.50 459 ARG A O 1
ATOM 3693 N N . TRP A 1 460 ? -24.196 -23.231 18.406 1.00 84.75 460 TRP A N 1
ATOM 3694 C CA . TRP A 1 460 ? -24.572 -23.562 17.038 1.00 84.75 460 TRP A CA 1
ATOM 3695 C C . TRP A 1 460 ? -24.114 -24.965 16.650 1.00 84.75 460 TRP A C 1
ATOM 3697 O O . TRP A 1 460 ? -24.901 -25.712 16.087 1.00 84.75 460 TRP A O 1
ATOM 3707 N N . THR A 1 461 ? -22.872 -25.327 16.984 1.00 85.25 461 THR A N 1
ATOM 3708 C CA . THR A 1 461 ? -22.328 -26.659 16.688 1.00 85.25 461 THR A CA 1
ATOM 3709 C C . THR A 1 461 ? -23.154 -27.737 17.376 1.00 85.25 461 THR A C 1
ATOM 3711 O O . THR A 1 461 ? -23.538 -28.697 16.725 1.00 85.25 461 THR A O 1
ATOM 3714 N N . ASP A 1 462 ? -23.493 -27.530 18.649 1.00 75.12 462 ASP A N 1
ATOM 3715 C CA . ASP A 1 462 ? -24.373 -28.412 19.418 1.00 75.12 462 ASP A CA 1
ATOM 3716 C C . ASP A 1 462 ? -25.759 -28.488 18.765 1.00 75.12 462 ASP A C 1
ATOM 3718 O O . ASP A 1 462 ? -26.294 -29.567 18.569 1.00 75.12 462 ASP A O 1
ATOM 3722 N N . ALA A 1 463 ? -26.312 -27.361 18.308 1.00 68.88 463 ALA A N 1
ATOM 3723 C CA . ALA A 1 463 ? -27.639 -27.334 17.699 1.00 68.88 463 ALA A CA 1
ATOM 3724 C C . ALA A 1 463 ? -27.764 -28.041 16.343 1.00 68.88 463 ALA A C 1
ATOM 3726 O O . ALA A 1 463 ? -28.879 -28.349 15.925 1.00 68.88 463 ALA A O 1
ATOM 3727 N N . ILE A 1 464 ? -26.656 -28.250 15.631 1.00 75.56 464 ILE A N 1
ATOM 3728 C CA . ILE A 1 464 ? -26.666 -28.958 14.345 1.00 75.56 464 ILE A CA 1
ATOM 3729 C C . ILE A 1 464 ? -26.279 -30.435 14.471 1.00 75.56 464 ILE A C 1
ATOM 3731 O O . ILE A 1 464 ? -26.536 -31.190 13.537 1.00 75.56 464 ILE A O 1
ATOM 3735 N N . ILE A 1 465 ? -25.665 -30.840 15.589 1.00 75.06 465 ILE A N 1
ATOM 3736 C CA . ILE A 1 465 ? -25.306 -32.242 15.868 1.00 75.06 465 ILE A CA 1
ATOM 3737 C C . ILE A 1 465 ? -26.251 -32.912 16.882 1.00 75.06 465 ILE A C 1
ATOM 3739 O O . ILE A 1 465 ? -26.362 -34.137 16.879 1.00 75.06 465 ILE A O 1
ATOM 3743 N N . ASP A 1 466 ? -26.983 -32.129 17.682 1.00 69.44 466 ASP A N 1
ATOM 3744 C CA . ASP A 1 466 ? -27.960 -32.593 18.670 1.00 69.44 466 ASP A CA 1
ATOM 3745 C C . ASP A 1 466 ? -29.397 -32.222 18.247 1.00 69.44 466 ASP A C 1
ATOM 3747 O O . ASP A 1 466 ? -29.643 -31.204 17.596 1.00 69.44 466 ASP A O 1
ATOM 3751 N N . ALA A 1 467 ? -30.392 -33.006 18.673 1.00 63.47 467 ALA A N 1
ATOM 3752 C CA . ALA A 1 467 ? -31.794 -32.602 18.566 1.00 63.47 467 ALA A CA 1
ATOM 3753 C C . ALA A 1 467 ? -32.114 -31.566 19.651 1.00 63.47 467 ALA A C 1
ATOM 3755 O O . ALA A 1 467 ? -32.171 -31.889 20.840 1.00 63.47 467 ALA A O 1
ATOM 3756 N N . THR A 1 468 ? -32.363 -30.319 19.238 1.00 60.50 468 THR A N 1
ATOM 3757 C CA . THR A 1 468 ? -32.637 -29.206 20.168 1.00 60.50 468 THR A CA 1
ATOM 3758 C C . THR A 1 468 ? -34.114 -28.866 20.331 1.00 60.50 468 THR A C 1
ATOM 3760 O O . THR A 1 468 ? -34.470 -28.081 21.207 1.00 60.50 468 THR A O 1
ATOM 3763 N N . THR A 1 469 ? -34.991 -29.487 19.536 1.00 70.94 469 THR A N 1
ATOM 3764 C CA . THR A 1 469 ? -36.453 -29.349 19.636 1.00 70.94 469 THR A CA 1
ATOM 3765 C C . THR A 1 469 ? -37.162 -30.688 19.380 1.00 70.94 469 THR A C 1
ATOM 3767 O O . THR A 1 469 ? -36.608 -31.540 18.677 1.00 70.94 469 THR A O 1
ATOM 3770 N N . PRO A 1 470 ? -38.387 -30.888 19.904 1.00 77.56 470 PRO A N 1
ATOM 3771 C CA . PRO A 1 470 ? -39.229 -32.043 19.578 1.00 77.56 470 PRO A CA 1
ATOM 3772 C C . PRO A 1 470 ? -39.455 -32.234 18.073 1.00 77.56 470 PRO A C 1
ATOM 3774 O O . PRO A 1 470 ? -39.413 -33.358 17.577 1.00 77.56 470 PRO A O 1
ATOM 3777 N N . GLU A 1 471 ? -39.655 -31.144 17.332 1.00 76.00 471 GLU A N 1
ATOM 3778 C CA . GLU A 1 471 ? -39.871 -31.175 15.885 1.00 76.00 471 GLU A CA 1
ATOM 3779 C C . GLU A 1 471 ? -38.616 -31.650 15.146 1.00 76.00 471 GLU A C 1
ATOM 3781 O O . GLU A 1 471 ? -38.705 -32.501 14.262 1.00 76.00 471 GLU A O 1
ATOM 3786 N N . GLN A 1 472 ? -37.434 -31.161 15.541 1.00 72.75 472 GLN A N 1
ATOM 3787 C CA . GLN A 1 472 ? -36.161 -31.634 14.987 1.00 72.75 472 GLN A CA 1
ATOM 3788 C C . GLN A 1 472 ? -35.888 -33.094 15.335 1.00 72.75 472 GLN A C 1
ATOM 3790 O O . GLN A 1 472 ? -35.383 -33.823 14.491 1.00 72.75 472 GLN A O 1
ATOM 3795 N N . PHE A 1 473 ? -36.236 -33.537 16.545 1.00 82.44 473 PHE A N 1
ATOM 3796 C CA . PHE A 1 473 ? -36.124 -34.946 16.915 1.00 82.44 473 PHE A CA 1
ATOM 3797 C C . PHE A 1 473 ? -36.940 -35.832 15.966 1.00 82.44 473 PHE A C 1
ATOM 3799 O O . PHE A 1 473 ? -36.408 -36.797 15.427 1.00 82.44 473 PHE A O 1
ATOM 3806 N N . GLN A 1 474 ? -38.200 -35.474 15.702 1.00 82.69 474 GLN A N 1
ATOM 3807 C CA . GLN A 1 474 ? -39.053 -36.227 14.776 1.00 82.69 474 GLN A CA 1
ATOM 3808 C C . GLN A 1 474 ? -38.523 -36.190 13.339 1.00 82.69 474 GLN A C 1
ATOM 3810 O O . GLN A 1 474 ? -38.513 -37.215 12.661 1.00 82.69 474 GLN A O 1
ATOM 3815 N N . GLN A 1 475 ? -38.036 -35.032 12.887 1.00 75.19 475 GLN A N 1
ATOM 3816 C CA . GLN A 1 475 ? -37.449 -34.888 11.556 1.00 75.19 475 GLN A CA 1
ATOM 3817 C C . GLN A 1 475 ? -36.192 -35.758 11.390 1.00 75.19 475 GLN A C 1
ATOM 3819 O O . GLN A 1 475 ? -36.073 -36.485 10.411 1.00 75.19 475 GLN A O 1
ATOM 3824 N N . LEU A 1 476 ? -35.293 -35.757 12.378 1.00 72.19 476 LEU A N 1
ATOM 3825 C CA . LEU A 1 476 ? -34.065 -36.557 12.358 1.00 72.19 476 LEU A CA 1
ATOM 3826 C C . LEU A 1 476 ? -34.348 -38.063 12.451 1.00 72.19 476 LEU A C 1
ATOM 3828 O O . LEU A 1 476 ? -33.632 -38.856 11.851 1.00 72.19 476 LEU A O 1
ATOM 3832 N N . LEU A 1 477 ? -35.408 -38.479 13.145 1.00 82.81 477 LEU A N 1
ATOM 3833 C CA . LEU A 1 477 ? -35.850 -39.875 13.106 1.00 82.81 477 LEU A CA 1
ATOM 3834 C C . LEU A 1 477 ? -36.419 -40.287 11.741 1.00 82.81 477 LEU A C 1
ATOM 3836 O O . LEU A 1 477 ? -36.276 -41.444 11.357 1.00 82.81 477 LEU A O 1
ATOM 3840 N N . ALA A 1 478 ? -37.061 -39.367 11.018 1.00 76.44 478 ALA A N 1
ATOM 3841 C CA . ALA A 1 478 ? -37.623 -39.633 9.695 1.00 76.44 478 ALA A CA 1
ATOM 3842 C C . ALA A 1 478 ? -36.556 -39.645 8.586 1.00 76.44 478 ALA A C 1
ATOM 3844 O O . ALA A 1 478 ? -36.654 -40.427 7.641 1.00 76.44 478 ALA A O 1
ATOM 3845 N N . ASP A 1 479 ? -35.537 -38.791 8.701 1.00 74.50 479 ASP A N 1
ATOM 3846 C CA . ASP A 1 479 ? -34.495 -38.626 7.681 1.00 74.50 479 ASP A CA 1
ATOM 3847 C C . ASP A 1 479 ? -33.439 -39.742 7.704 1.00 74.50 479 ASP A C 1
ATOM 3849 O O . ASP A 1 479 ? -32.714 -39.939 6.724 1.00 74.50 479 ASP A O 1
ATOM 3853 N N . HIS A 1 480 ? -33.350 -40.485 8.809 1.00 74.62 480 HIS A N 1
ATOM 3854 C CA . HIS A 1 480 ? -32.353 -41.527 9.009 1.00 74.62 480 HIS A CA 1
ATOM 3855 C C . HIS A 1 480 ? -33.027 -42.885 9.253 1.00 74.62 480 HIS A C 1
ATOM 3857 O O . HIS A 1 480 ? -33.744 -43.048 10.239 1.00 74.62 480 HIS A O 1
ATOM 3863 N N . PRO A 1 481 ? -32.748 -43.911 8.425 1.00 80.00 481 PRO A N 1
ATOM 3864 C CA . PRO A 1 481 ? -33.397 -45.218 8.555 1.00 80.00 481 PRO A CA 1
ATOM 3865 C C . PRO A 1 481 ? -33.003 -45.948 9.845 1.00 80.00 481 PRO A C 1
ATOM 3867 O O . PRO A 1 481 ? -33.697 -46.861 10.279 1.00 80.00 481 PRO A O 1
ATOM 3870 N N . ARG A 1 482 ? -31.874 -45.573 10.461 1.00 85.31 482 ARG A N 1
ATOM 3871 C CA . ARG A 1 482 ? -31.329 -46.198 11.669 1.00 85.31 482 ARG A CA 1
ATOM 3872 C C . ARG A 1 482 ? -30.721 -45.143 12.578 1.00 85.31 482 ARG A C 1
ATOM 3874 O O . ARG A 1 482 ? -29.678 -44.577 12.242 1.00 85.31 482 ARG A O 1
ATOM 3881 N N . VAL A 1 483 ? -31.330 -44.920 13.737 1.00 86.25 483 VAL A N 1
ATOM 3882 C CA . VAL A 1 483 ? -30.885 -43.891 14.686 1.00 86.25 483 VAL A CA 1
ATOM 3883 C C . VAL A 1 483 ? -30.708 -44.486 16.071 1.00 86.25 483 VAL A C 1
ATOM 3885 O O . VAL A 1 483 ? -31.637 -45.056 16.635 1.00 86.25 483 VAL A O 1
ATOM 3888 N N . LEU A 1 484 ? -29.521 -44.327 16.647 1.00 90.94 484 LEU A N 1
ATOM 3889 C CA . LEU A 1 484 ? -29.282 -44.544 18.066 1.00 90.94 484 LEU A CA 1
ATOM 3890 C C . LEU A 1 484 ? -29.417 -43.199 18.777 1.00 90.94 484 LEU A C 1
ATOM 3892 O O . LEU A 1 484 ? -28.657 -42.281 18.503 1.00 90.94 484 LEU A O 1
ATOM 3896 N N . VAL A 1 485 ? -30.373 -43.072 19.686 1.00 93.00 485 VAL A N 1
ATOM 3897 C CA . VAL A 1 485 ? -30.632 -41.842 20.432 1.00 93.00 485 VAL A CA 1
ATOM 3898 C C . VAL A 1 485 ? -30.027 -41.934 21.829 1.00 93.00 485 VAL A C 1
ATOM 3900 O O . VAL A 1 485 ? -30.371 -42.849 22.575 1.00 93.00 485 VAL A O 1
ATOM 3903 N N . ASP A 1 486 ? -29.179 -40.976 22.202 1.00 93.31 486 ASP A N 1
ATOM 3904 C CA . ASP A 1 486 ? -28.700 -40.750 23.570 1.00 93.31 486 ASP A CA 1
ATOM 3905 C C . ASP A 1 486 ? -29.518 -39.663 24.267 1.00 93.31 486 ASP A C 1
ATOM 3907 O O . ASP A 1 486 ? -29.334 -38.469 24.028 1.00 93.31 486 ASP A O 1
ATOM 3911 N N . PHE A 1 487 ? -30.412 -40.084 25.161 1.00 94.00 487 PHE A N 1
ATOM 3912 C CA . PHE A 1 487 ? -31.133 -39.190 26.056 1.00 94.00 487 PHE A CA 1
ATOM 3913 C C . PHE A 1 487 ? -30.303 -38.926 27.313 1.00 94.00 487 PHE A C 1
ATOM 3915 O O . PHE A 1 487 ? -30.255 -39.757 28.231 1.00 94.00 487 PHE A O 1
ATOM 3922 N N . HIS A 1 488 ? -29.693 -37.746 27.392 1.00 91.19 488 HIS A N 1
ATOM 3923 C CA . HIS A 1 488 ? -28.780 -37.373 28.473 1.00 91.19 488 HIS A CA 1
ATOM 3924 C C . HIS A 1 488 ? -29.180 -36.069 29.172 1.00 91.19 488 HIS A C 1
ATOM 3926 O O . HIS A 1 488 ? -30.148 -35.402 28.807 1.00 91.19 488 HIS A O 1
ATOM 3932 N N . LYS A 1 489 ? -28.440 -35.729 30.233 1.00 85.75 489 LYS A N 1
ATOM 3933 C CA . LYS A 1 489 ? -28.612 -34.488 30.992 1.00 85.75 489 LYS A CA 1
ATOM 3934 C C . LYS A 1 489 ? -27.295 -33.999 31.587 1.00 85.75 489 LYS A C 1
ATOM 3936 O O . LYS A 1 489 ? -26.346 -34.784 31.717 1.00 85.75 489 LYS A O 1
ATOM 3941 N N . ASP A 1 490 ? -27.254 -32.745 32.012 1.00 79.06 490 ASP A N 1
ATOM 3942 C CA . ASP A 1 490 ? -26.087 -32.166 32.668 1.00 79.06 490 ASP A CA 1
ATOM 3943 C C . ASP A 1 490 ? -25.814 -32.796 34.039 1.00 79.06 490 ASP A C 1
ATOM 3945 O O . ASP A 1 490 ? -26.685 -33.340 34.722 1.00 79.06 490 ASP A O 1
ATOM 3949 N N . GLN A 1 491 ? -24.547 -32.733 34.461 1.00 80.38 491 GLN A N 1
ATOM 3950 C CA . GLN A 1 491 ? -24.091 -33.227 35.769 1.00 80.38 491 GLN A CA 1
ATOM 3951 C C . GLN A 1 491 ? -24.482 -34.693 36.051 1.00 80.38 491 GLN A C 1
ATOM 3953 O O . GLN A 1 491 ? -24.680 -35.096 37.196 1.00 80.38 491 GLN A O 1
ATOM 3958 N N . CYS A 1 492 ? -24.551 -35.514 35.005 1.00 84.81 492 CYS A N 1
ATOM 3959 C CA . CYS A 1 492 ? -24.921 -36.922 35.063 1.00 84.81 492 CYS A CA 1
ATOM 3960 C C . CYS A 1 492 ? -23.669 -37.820 34.946 1.00 84.81 492 CYS A C 1
ATOM 3962 O O . CYS A 1 492 ? -23.120 -37.974 33.852 1.00 84.81 492 CYS A O 1
ATOM 3964 N N . PRO A 1 493 ? -23.176 -38.446 36.038 1.00 81.88 493 PRO A N 1
ATOM 3965 C CA . PRO A 1 493 ? -22.010 -39.333 35.973 1.00 81.88 493 PRO A CA 1
ATOM 3966 C C . PRO A 1 493 ? -22.215 -40.526 35.033 1.00 81.88 493 PRO A C 1
ATOM 3968 O O . PRO A 1 493 ? -21.299 -40.883 34.301 1.00 81.88 493 PRO A O 1
ATOM 3971 N N . GLY A 1 494 ? -23.425 -41.097 35.010 1.00 85.00 494 GLY A N 1
ATOM 3972 C CA . GLY A 1 494 ? -23.784 -42.185 34.097 1.00 85.00 494 GLY A CA 1
ATOM 3973 C C . GLY A 1 494 ? -23.707 -41.780 32.626 1.00 85.00 494 GLY A C 1
ATOM 3974 O O . GLY A 1 494 ? -23.222 -42.560 31.816 1.00 85.00 494 GLY A O 1
ATOM 3975 N N . CYS A 1 495 ? -24.111 -40.551 32.299 1.00 88.56 495 CYS A N 1
ATOM 3976 C CA . CYS A 1 495 ? -24.075 -40.013 30.941 1.00 88.56 495 CYS A CA 1
ATOM 3977 C C . CYS A 1 495 ? -22.624 -39.833 30.471 1.00 88.56 495 CYS A C 1
ATOM 3979 O O . CYS A 1 495 ? -22.268 -40.299 29.398 1.00 88.56 495 CYS A O 1
ATOM 3981 N N . ARG A 1 496 ? -21.740 -39.320 31.343 1.00 82.38 496 ARG A N 1
ATOM 3982 C CA . ARG A 1 496 ? -20.296 -39.224 31.051 1.00 82.38 496 ARG A CA 1
ATOM 3983 C C . ARG A 1 496 ? -19.628 -40.580 30.811 1.00 82.38 496 ARG A C 1
ATOM 3985 O O . ARG A 1 496 ? -18.719 -40.684 29.996 1.00 82.38 496 ARG A O 1
ATOM 3992 N N . MET A 1 497 ? -20.038 -41.621 31.537 1.00 84.06 497 MET A N 1
ATOM 3993 C CA . MET A 1 497 ? -19.530 -42.975 31.285 1.00 84.06 497 MET A CA 1
ATOM 3994 C C . MET A 1 497 ? -20.063 -43.531 29.961 1.00 84.06 497 MET A C 1
ATOM 3996 O O . MET A 1 497 ? -19.324 -44.192 29.229 1.00 84.06 497 MET A O 1
ATOM 4000 N N . LEU A 1 498 ? -21.331 -43.254 29.645 1.00 89.12 498 LEU A N 1
ATOM 4001 C CA . LEU A 1 498 ? -21.950 -43.678 28.394 1.00 89.12 498 LEU A CA 1
ATOM 4002 C C . LEU A 1 498 ? -21.278 -43.017 27.182 1.00 89.12 498 LEU A C 1
ATOM 4004 O O . LEU A 1 498 ? -21.009 -43.717 26.210 1.00 89.12 498 LEU A O 1
ATOM 4008 N N . ASP A 1 499 ? -20.899 -41.739 27.277 1.00 80.81 499 ASP A N 1
ATOM 4009 C CA . ASP A 1 499 ? -20.137 -41.027 26.240 1.00 80.81 499 ASP A CA 1
ATOM 4010 C C . ASP A 1 499 ? -18.874 -41.789 25.820 1.00 80.81 499 ASP A C 1
ATOM 4012 O O . ASP A 1 499 ? -18.626 -41.997 24.634 1.00 80.81 499 ASP A O 1
ATOM 4016 N N . MET A 1 500 ? -18.091 -42.272 26.791 1.00 78.31 500 MET A N 1
ATOM 4017 C CA . MET A 1 500 ? -16.883 -43.058 26.508 1.00 78.31 500 MET A CA 1
ATOM 4018 C C . MET A 1 500 ? -17.200 -44.376 25.792 1.00 78.31 500 MET A C 1
ATOM 4020 O O . MET A 1 500 ? -16.390 -44.875 25.009 1.00 78.31 500 MET A O 1
ATOM 4024 N N . SER A 1 501 ? -18.369 -44.957 26.068 1.00 87.69 501 SER A N 1
ATOM 4025 C CA . SER A 1 501 ? -18.804 -46.195 25.423 1.00 87.69 501 SER A CA 1
ATOM 4026 C C . SER A 1 501 ? -19.245 -45.937 23.986 1.00 87.69 501 SER A C 1
ATOM 4028 O O . SER A 1 501 ? -18.802 -46.648 23.089 1.00 87.69 501 SER A O 1
ATOM 4030 N N . LEU A 1 502 ? -20.013 -44.869 23.753 1.00 83.62 502 LEU A N 1
ATOM 4031 C CA . LEU A 1 502 ? -20.418 -44.420 22.419 1.00 83.62 502 LEU A CA 1
ATOM 4032 C C . LEU A 1 502 ? -19.206 -44.082 21.540 1.00 83.62 502 LEU A C 1
ATOM 4034 O O . LEU A 1 502 ? -19.138 -44.543 20.405 1.00 83.62 502 LEU A O 1
ATOM 4038 N N . GLN A 1 503 ? -18.196 -43.389 22.079 1.00 77.50 503 GLN A N 1
ATOM 4039 C CA . GLN A 1 503 ? -16.936 -43.109 21.370 1.00 77.50 503 GLN A CA 1
ATOM 4040 C C . GLN A 1 503 ? -16.205 -44.388 20.930 1.00 77.50 503 GLN A C 1
ATOM 4042 O O . GLN A 1 503 ? -15.610 -44.450 19.850 1.00 77.50 503 GLN A O 1
ATOM 4047 N N . ARG A 1 504 ? -16.242 -45.436 21.759 1.00 78.25 504 ARG A N 1
ATOM 4048 C CA . ARG A 1 504 ? -15.616 -46.720 21.432 1.00 78.25 504 ARG A CA 1
ATOM 4049 C C . ARG A 1 504 ? -16.376 -47.481 20.345 1.00 78.25 504 ARG A C 1
ATOM 4051 O O . ARG A 1 504 ? -15.735 -48.092 19.501 1.00 78.25 504 ARG A O 1
ATOM 4058 N N . VAL A 1 505 ? -17.704 -47.407 20.338 1.00 80.00 505 VAL A N 1
ATOM 4059 C CA . VAL A 1 505 ? -18.535 -48.020 19.287 1.00 80.00 505 VAL A CA 1
ATOM 4060 C C . VAL A 1 505 ? -18.399 -47.262 17.968 1.00 80.00 505 VAL A C 1
ATOM 4062 O O . VAL A 1 505 ? -18.225 -47.882 16.923 1.00 80.00 505 VAL A O 1
ATOM 4065 N N . ALA A 1 506 ? -18.390 -45.927 18.017 1.00 72.00 506 ALA A N 1
ATOM 4066 C CA . ALA A 1 506 ? -18.224 -45.064 16.846 1.00 72.00 506 ALA A CA 1
ATOM 4067 C C . ALA A 1 506 ? -16.856 -45.228 16.156 1.00 72.00 506 ALA A C 1
ATOM 4069 O O . ALA A 1 506 ? -16.736 -44.983 14.961 1.00 72.00 506 ALA A O 1
ATOM 4070 N N . SER A 1 507 ? -15.822 -45.653 16.892 1.00 71.12 507 SER A N 1
ATOM 4071 C CA . SER A 1 507 ? -14.495 -45.955 16.332 1.00 71.12 507 SER A CA 1
ATOM 4072 C C . SER A 1 507 ? -14.344 -47.392 15.809 1.00 71.12 507 SER A C 1
ATOM 4074 O O . SER A 1 507 ? -13.318 -47.712 15.207 1.00 71.12 507 SER A O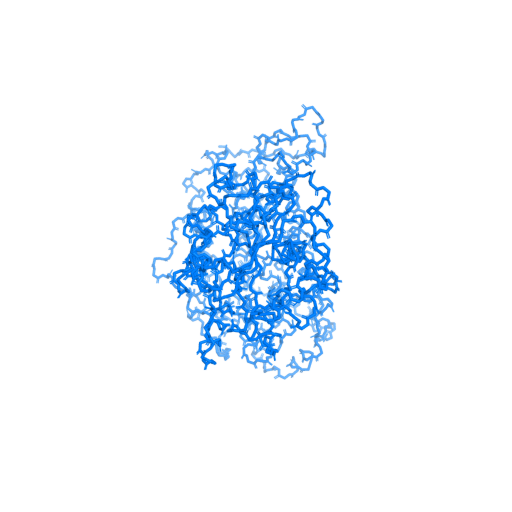 1
ATOM 4076 N N . GLY A 1 508 ? -15.342 -48.256 16.021 1.00 73.12 508 GLY A N 1
ATOM 4077 C CA . GLY A 1 508 ? -15.393 -49.626 15.506 1.00 73.12 508 GLY A CA 1
ATOM 4078 C C . GLY A 1 508 ? -16.254 -49.768 14.245 1.00 73.12 508 GLY A C 1
ATOM 4079 O O . GLY A 1 508 ? -16.925 -48.839 13.807 1.00 73.12 508 GLY A O 1
ATOM 4080 N N . THR A 1 509 ? -16.274 -50.967 13.656 1.00 73.31 509 THR A N 1
ATOM 4081 C CA . THR A 1 509 ? -17.107 -51.274 12.474 1.00 73.31 509 THR A CA 1
ATOM 4082 C C . THR A 1 509 ? -18.581 -51.491 12.815 1.00 73.31 509 THR A C 1
ATOM 4084 O O . THR A 1 509 ? -19.436 -51.356 11.948 1.00 73.31 509 THR A O 1
ATOM 4087 N N . ALA A 1 510 ? -18.894 -51.802 14.074 1.00 66.19 510 ALA A N 1
ATOM 4088 C CA . ALA A 1 510 ? -20.249 -52.097 14.529 1.00 66.19 510 ALA A CA 1
ATOM 4089 C C . ALA A 1 510 ? -21.200 -50.885 14.484 1.00 66.19 510 ALA A C 1
ATOM 4091 O O . ALA A 1 510 ? -22.409 -51.074 14.429 1.00 66.19 510 ALA A O 1
ATOM 4092 N N . GLY A 1 511 ? -20.674 -49.653 14.483 1.00 60.06 511 GLY A N 1
ATOM 4093 C CA . GLY A 1 511 ? -21.470 -48.425 14.363 1.00 60.06 511 GLY A CA 1
ATOM 4094 C C . GLY A 1 511 ? -21.777 -47.989 12.924 1.00 60.06 511 GLY A C 1
ATOM 4095 O O . GLY A 1 511 ? -22.521 -47.029 12.732 1.00 60.06 511 GLY A O 1
ATOM 4096 N N . GLN A 1 512 ? -21.220 -48.654 11.903 1.00 69.94 512 GLN A N 1
ATOM 4097 C CA . GLN A 1 512 ? -21.404 -48.238 10.509 1.00 69.94 512 GLN A CA 1
ATOM 4098 C C . GLN A 1 512 ? -22.879 -48.306 10.086 1.00 69.94 512 GLN A C 1
ATOM 4100 O O . GLN A 1 512 ? -23.561 -49.306 10.298 1.00 69.94 512 GLN A O 1
ATOM 4105 N N . GLY A 1 513 ? -23.371 -47.225 9.475 1.00 71.81 513 GLY A N 1
ATOM 4106 C CA . GLY A 1 513 ? -24.752 -47.126 8.995 1.00 71.81 513 GLY A CA 1
ATOM 4107 C C . GLY A 1 513 ? -25.801 -46.855 10.080 1.00 71.81 513 GLY A C 1
ATOM 4108 O O . GLY A 1 513 ? -26.989 -46.985 9.800 1.00 71.81 513 GLY A O 1
ATOM 4109 N N . THR A 1 514 ? -25.394 -46.493 11.302 1.00 77.19 514 THR A N 1
ATOM 4110 C CA . THR A 1 514 ? -26.304 -46.058 12.375 1.00 77.19 514 THR A CA 1
ATOM 4111 C C . THR A 1 514 ? -25.946 -44.640 12.815 1.00 77.19 514 THR A C 1
ATOM 4113 O O . THR A 1 514 ? -24.832 -44.392 13.269 1.00 77.19 514 THR A O 1
ATOM 4116 N N . THR A 1 515 ? -26.891 -43.709 12.700 1.00 78.38 515 THR A N 1
ATOM 4117 C CA . THR A 1 515 ? -26.694 -42.307 13.090 1.00 78.38 515 THR A CA 1
ATOM 4118 C C . THR A 1 515 ? -26.878 -42.156 14.602 1.00 78.38 515 THR A C 1
ATOM 4120 O O . THR A 1 515 ? -27.869 -42.629 15.150 1.00 78.38 515 THR A O 1
ATOM 4123 N N . LEU A 1 516 ? -25.940 -41.502 15.294 1.00 82.38 516 LEU A N 1
ATOM 4124 C CA . LEU A 1 516 ? -26.093 -41.151 16.710 1.00 82.38 516 LEU A CA 1
ATOM 4125 C C . LEU A 1 516 ? -26.790 -39.793 16.826 1.00 82.38 516 LEU A C 1
ATOM 4127 O O . LEU A 1 516 ? -26.254 -38.790 16.362 1.00 82.38 516 LEU A O 1
ATOM 4131 N N . LEU A 1 517 ? -27.946 -39.764 17.479 1.00 82.25 517 LEU A N 1
ATOM 4132 C CA . LEU A 1 517 ? -28.680 -38.551 17.814 1.00 82.25 517 LEU A CA 1
ATOM 4133 C C . LEU A 1 517 ? -28.565 -38.284 19.312 1.00 82.25 517 LEU A C 1
ATOM 4135 O O . LEU A 1 517 ? -28.948 -39.127 20.118 1.00 82.25 517 LEU A O 1
ATOM 4139 N N . ARG A 1 518 ? -28.090 -37.110 19.715 1.00 84.94 518 ARG A N 1
ATOM 4140 C CA . ARG A 1 518 ? -28.089 -36.725 21.130 1.00 84.94 518 ARG A CA 1
ATOM 4141 C C . ARG A 1 518 ? -29.284 -35.839 21.440 1.00 84.94 518 ARG A C 1
ATOM 4143 O O . ARG A 1 518 ? -29.616 -34.937 20.675 1.00 84.94 518 ARG A O 1
ATOM 4150 N N . VAL A 1 519 ? -29.936 -36.107 22.565 1.00 84.31 519 VAL A N 1
ATOM 4151 C CA . VAL A 1 519 ? -31.100 -35.359 23.040 1.00 84.31 519 VAL A CA 1
ATOM 4152 C C . VAL A 1 519 ? -30.858 -34.991 24.498 1.00 84.31 519 VAL A C 1
ATOM 4154 O O . VAL A 1 519 ? -30.881 -35.849 25.384 1.00 84.31 519 VAL A O 1
ATOM 4157 N N . GLN A 1 520 ? -30.639 -33.705 24.759 1.00 83.81 520 GLN A N 1
ATOM 4158 C CA . GLN A 1 520 ? -30.347 -33.211 26.101 1.00 83.81 520 GLN A CA 1
ATOM 4159 C C . GLN A 1 520 ? -31.607 -32.708 26.810 1.00 83.81 520 GLN A C 1
ATOM 4161 O O . GLN A 1 520 ? -32.267 -31.785 26.333 1.00 83.81 520 GLN A O 1
ATOM 4166 N N . LEU A 1 521 ? -31.894 -33.241 28.000 1.00 81.00 521 LEU A N 1
ATOM 4167 C CA . LEU A 1 521 ? -33.065 -32.873 28.804 1.00 81.00 521 LEU A CA 1
ATOM 4168 C C . LEU A 1 521 ? -33.172 -31.366 29.063 1.00 81.00 521 LEU A C 1
ATOM 4170 O O . LEU A 1 521 ? -34.258 -30.807 28.931 1.00 81.00 521 LEU A O 1
ATOM 4174 N N . GLU A 1 522 ? -32.070 -30.700 29.409 1.00 81.75 522 GLU A N 1
ATOM 4175 C CA . GLU A 1 522 ? -32.061 -29.254 29.664 1.00 81.75 522 GLU A CA 1
ATOM 4176 C C . GLU A 1 522 ? -32.351 -28.412 28.413 1.00 81.75 522 GLU A C 1
ATOM 4178 O O . GLU A 1 522 ? -32.738 -27.251 28.542 1.00 81.75 522 GLU A O 1
ATOM 4183 N N . VAL A 1 523 ? -32.176 -28.984 27.218 1.00 69.81 523 VAL A N 1
ATOM 4184 C CA . VAL A 1 523 ? -32.347 -28.294 25.934 1.00 69.81 523 VAL A CA 1
ATOM 4185 C C . VAL A 1 523 ? -33.763 -28.486 25.394 1.00 69.81 523 VAL A C 1
ATOM 4187 O O . VAL A 1 523 ? -34.447 -27.502 25.128 1.00 69.81 523 VAL A O 1
ATOM 4190 N N . VAL A 1 524 ? -34.236 -29.732 25.276 1.00 75.62 524 VAL A N 1
ATOM 4191 C CA . VAL A 1 524 ? -35.581 -30.028 24.732 1.00 75.62 524 VAL A CA 1
ATOM 4192 C C . VAL A 1 524 ? -36.698 -29.947 25.778 1.00 75.62 524 VAL A C 1
ATOM 4194 O O . VAL A 1 524 ? -37.873 -29.843 25.431 1.00 75.62 524 VAL A O 1
ATOM 4197 N N . GLY A 1 525 ? -36.343 -29.968 27.065 1.00 77.88 525 GLY A N 1
ATOM 4198 C CA . GLY A 1 525 ? -37.261 -29.809 28.188 1.00 77.88 525 GLY A CA 1
ATOM 4199 C C . GLY A 1 525 ? -37.818 -31.118 28.761 1.00 77.88 525 GLY A C 1
ATOM 4200 O O . GLY A 1 525 ? -37.978 -32.138 28.090 1.00 77.88 525 GLY A O 1
ATOM 4201 N N . GLU A 1 526 ? -38.176 -31.077 30.048 1.00 85.38 526 GLU A N 1
ATOM 4202 C CA . GLU A 1 526 ? -38.682 -32.245 30.784 1.00 85.38 526 GLU A CA 1
ATOM 4203 C C . GLU A 1 526 ? -40.016 -32.786 30.257 1.00 85.38 526 GLU A C 1
ATOM 4205 O O . GLU A 1 526 ? -40.275 -33.982 30.381 1.00 85.38 526 GLU A O 1
ATOM 4210 N N . ALA A 1 527 ? -40.886 -31.922 29.722 1.00 86.75 527 ALA A N 1
ATOM 4211 C CA . ALA A 1 527 ? -42.195 -32.330 29.210 1.00 86.75 527 ALA A CA 1
ATOM 4212 C C . ALA A 1 527 ? -42.040 -33.334 28.062 1.00 86.75 527 ALA A C 1
ATOM 4214 O O . ALA A 1 527 ? -42.651 -34.399 28.089 1.00 86.75 527 ALA A O 1
ATOM 4215 N N . PHE A 1 528 ? -41.118 -33.049 27.145 1.00 87.75 528 PHE A N 1
ATOM 4216 C CA . PHE A 1 528 ? -40.799 -33.915 26.022 1.00 87.75 528 PHE A CA 1
ATOM 4217 C C . PHE A 1 528 ? -40.229 -35.270 26.471 1.00 87.75 528 PHE A C 1
ATOM 4219 O O . PHE A 1 528 ? -40.675 -36.324 26.023 1.00 87.75 528 PHE A O 1
ATOM 4226 N N . PHE A 1 529 ? -39.314 -35.278 27.449 1.00 92.31 529 PHE A N 1
ATOM 4227 C CA . PHE A 1 529 ? -38.799 -36.529 28.023 1.00 92.31 529 PHE A CA 1
ATOM 4228 C C . PHE A 1 529 ? -39.905 -37.379 28.665 1.00 92.31 529 PHE A C 1
ATOM 4230 O O . PHE A 1 529 ? -39.901 -38.607 28.543 1.00 92.31 529 PHE A O 1
ATOM 4237 N N . ARG A 1 530 ? -40.867 -36.737 29.340 1.00 89.69 530 ARG A N 1
ATOM 4238 C CA . ARG A 1 530 ? -42.020 -37.426 29.938 1.00 89.69 530 ARG A CA 1
ATOM 4239 C C . ARG A 1 530 ? -42.962 -37.991 28.880 1.00 89.69 530 ARG A C 1
ATOM 4241 O O . ARG A 1 530 ? -43.436 -39.109 29.068 1.00 89.69 530 ARG A O 1
ATOM 4248 N N . GLU A 1 531 ? -43.210 -37.264 27.793 1.00 92.38 531 GLU A N 1
ATOM 4249 C CA . GLU A 1 531 ? -44.027 -37.726 26.660 1.00 92.38 531 GLU A CA 1
ATOM 4250 C C . GLU A 1 531 ? -43.419 -38.961 25.990 1.00 92.38 531 GLU A C 1
ATOM 4252 O O . GLU A 1 531 ? -44.128 -39.926 25.714 1.00 92.38 531 GLU A O 1
ATOM 4257 N N . LEU A 1 532 ? -42.091 -38.995 25.853 1.00 90.75 532 LEU A N 1
ATOM 4258 C CA . LEU A 1 532 ? -41.354 -40.175 25.393 1.00 90.75 532 LEU A CA 1
ATOM 4259 C C . LEU A 1 532 ? -41.292 -41.304 26.439 1.00 90.75 532 LEU A C 1
ATOM 4261 O O . LEU A 1 532 ? -40.718 -42.365 26.185 1.00 90.75 532 LEU A O 1
ATOM 4265 N N . GLY A 1 533 ? -41.846 -41.113 27.639 1.00 92.06 533 GLY A N 1
ATOM 4266 C CA . GLY A 1 533 ? -41.851 -42.107 28.714 1.00 92.06 533 GLY A CA 1
ATOM 4267 C C . GLY A 1 533 ? -40.473 -42.373 29.333 1.00 92.06 533 GLY A C 1
ATOM 4268 O O . GLY A 1 533 ? -40.249 -43.448 29.898 1.00 92.06 533 GLY A O 1
ATOM 4269 N N . LEU A 1 534 ? -39.527 -41.438 29.216 1.00 92.44 534 LEU A N 1
ATOM 4270 C CA . LEU A 1 534 ? -38.176 -41.575 29.760 1.00 92.44 534 LEU A CA 1
ATOM 4271 C C . LEU A 1 534 ? -38.192 -41.348 31.275 1.00 92.44 534 LEU A C 1
ATOM 4273 O O . LEU A 1 534 ? -38.589 -40.294 31.766 1.00 92.44 534 LEU A O 1
ATOM 4277 N N . ARG A 1 535 ? -37.761 -42.362 32.036 1.00 87.06 535 ARG A N 1
ATOM 4278 C CA . ARG A 1 535 ? -37.772 -42.339 33.512 1.00 87.06 535 ARG A CA 1
ATOM 4279 C C . ARG A 1 535 ? -36.408 -42.051 34.138 1.00 87.06 535 ARG A C 1
ATOM 4281 O O . ARG A 1 535 ? -36.345 -41.763 35.329 1.00 87.06 535 ARG A O 1
ATOM 4288 N N . GLN A 1 536 ? -35.328 -42.155 33.364 1.00 89.44 536 GLN A N 1
ATOM 4289 C CA . GLN A 1 536 ? -33.967 -41.912 33.833 1.00 89.44 536 GLN A CA 1
ATOM 4290 C C . GLN A 1 536 ? -33.030 -41.489 32.699 1.00 89.44 536 GLN A C 1
ATOM 4292 O O . GLN A 1 536 ? -33.300 -41.742 31.528 1.00 89.44 536 GLN A O 1
ATOM 4297 N N . THR A 1 537 ? -31.910 -40.878 33.076 1.00 90.38 537 THR A N 1
ATOM 4298 C CA . THR A 1 537 ? -30.802 -40.502 32.190 1.00 90.38 537 THR A CA 1
ATOM 4299 C C . THR A 1 537 ? -29.488 -41.094 32.731 1.00 90.38 537 THR A C 1
ATOM 4301 O O . THR A 1 537 ? -29.275 -41.026 33.948 1.00 90.38 537 THR A O 1
ATOM 4304 N N . PRO A 1 538 ? -28.587 -41.607 31.879 1.00 94.56 538 PRO A N 1
ATOM 4305 C CA . PRO A 1 538 ? -28.767 -41.692 30.436 1.00 94.56 538 PRO A CA 1
ATOM 4306 C C . PRO A 1 538 ? -29.777 -42.788 30.070 1.00 94.56 538 PRO A C 1
ATOM 4308 O O . PRO A 1 538 ? -29.998 -43.713 30.852 1.00 94.56 538 PRO A O 1
ATOM 4311 N N . THR A 1 539 ? -30.396 -42.683 28.903 1.00 96.31 539 THR A N 1
ATOM 4312 C CA . THR A 1 539 ? -31.153 -43.775 28.279 1.00 96.31 539 THR A CA 1
ATOM 4313 C C . THR A 1 539 ? -30.789 -43.800 26.805 1.00 96.31 539 THR A C 1
ATOM 4315 O O . THR A 1 539 ? -30.872 -42.767 26.151 1.00 96.31 539 THR A O 1
ATOM 4318 N N . LEU A 1 540 ? -30.400 -44.966 26.293 1.00 95.75 540 LEU A N 1
ATOM 4319 C CA . LEU A 1 540 ? -30.229 -45.170 24.859 1.00 95.75 540 LEU A CA 1
ATOM 4320 C C . LEU A 1 540 ? -31.506 -45.744 24.253 1.00 95.75 540 LEU A C 1
ATOM 4322 O O . LEU A 1 540 ? -32.113 -46.634 24.848 1.00 95.75 540 LEU A O 1
ATOM 4326 N N . SER A 1 541 ? -31.862 -45.308 23.053 1.00 95.94 541 SER A N 1
ATOM 4327 C CA . SER A 1 541 ? -32.960 -45.893 22.283 1.00 95.94 541 SER A CA 1
ATOM 4328 C C . SER A 1 541 ? -32.548 -46.105 20.836 1.00 95.94 541 SER A C 1
ATOM 4330 O O . SER A 1 541 ? -32.000 -45.203 20.219 1.00 95.94 541 SER A O 1
ATOM 4332 N N . LEU A 1 542 ? -32.817 -47.282 20.281 1.00 94.12 542 LEU A N 1
ATOM 4333 C CA . LEU A 1 542 ? -32.584 -47.588 18.875 1.00 94.12 542 LEU A CA 1
ATOM 4334 C C . LEU A 1 542 ? -33.896 -47.473 18.101 1.00 94.12 542 LEU A C 1
ATOM 4336 O O . LEU A 1 542 ? -34.882 -48.136 18.436 1.00 94.12 542 LEU A O 1
ATOM 4340 N N . PHE A 1 543 ? -33.875 -46.664 17.052 1.00 93.50 543 PHE A N 1
ATOM 4341 C CA . PHE A 1 543 ? -34.977 -46.433 16.133 1.00 93.50 543 PHE A CA 1
ATOM 4342 C C . PHE A 1 543 ? -34.647 -46.989 14.749 1.00 93.50 543 PHE A C 1
ATOM 4344 O O . PHE A 1 543 ? -33.517 -46.842 14.275 1.00 93.50 543 PHE A O 1
ATOM 4351 N N . LEU A 1 544 ? -35.645 -47.596 14.105 1.00 91.38 544 LEU A N 1
ATOM 4352 C CA . LEU A 1 544 ? -35.596 -48.025 12.707 1.00 91.38 544 LEU A CA 1
ATOM 4353 C C . LEU A 1 544 ? -36.792 -47.443 11.962 1.00 91.38 544 LEU A C 1
ATOM 4355 O O . LEU A 1 544 ? -37.928 -47.691 12.372 1.00 91.38 544 LEU A O 1
ATOM 4359 N N . ASP A 1 545 ? -36.532 -46.703 10.887 1.00 88.69 545 ASP A N 1
ATOM 4360 C CA . ASP A 1 545 ? -37.548 -46.038 10.060 1.00 88.69 545 ASP A CA 1
ATOM 4361 C C . ASP A 1 545 ? -38.560 -45.223 10.895 1.00 88.69 545 ASP A C 1
ATOM 4363 O O . ASP A 1 545 ? -39.768 -45.258 10.666 1.00 88.69 545 ASP A O 1
ATOM 4367 N N . GLY A 1 546 ? -38.059 -44.519 11.917 1.00 86.00 546 GLY A N 1
ATOM 4368 C CA . GLY A 1 546 ? -38.857 -43.702 12.837 1.00 86.00 546 GLY A CA 1
ATOM 4369 C C . GLY A 1 546 ? -39.499 -44.446 14.018 1.00 86.00 546 GLY A C 1
ATOM 4370 O O . GLY A 1 546 ? -39.929 -43.797 14.971 1.00 86.00 546 GLY A O 1
ATOM 4371 N N . ASP A 1 547 ? -39.511 -45.783 14.025 1.00 91.94 547 ASP A N 1
ATOM 4372 C CA . ASP A 1 547 ? -40.083 -46.586 15.114 1.00 91.94 547 ASP A CA 1
ATOM 4373 C C . ASP A 1 547 ? -39.029 -46.966 16.164 1.00 91.94 547 ASP A C 1
ATOM 4375 O O . ASP A 1 547 ? -37.990 -47.541 15.833 1.00 91.94 547 ASP A O 1
ATOM 4379 N N . GLU A 1 548 ? -39.320 -46.753 17.451 1.00 94.81 548 GLU A N 1
ATOM 4380 C CA . GLU A 1 548 ? -38.461 -47.232 18.543 1.00 94.81 548 GLU A CA 1
ATOM 4381 C C . GLU A 1 548 ? -38.520 -48.765 18.638 1.00 94.81 548 GLU A C 1
ATOM 4383 O O . GLU A 1 548 ? -39.565 -49.351 18.928 1.00 94.81 548 GLU A O 1
ATOM 4388 N N . ARG A 1 549 ? -37.386 -49.431 18.412 1.00 95.56 549 ARG A N 1
ATOM 4389 C CA . ARG A 1 549 ? -37.273 -50.898 18.466 1.00 95.56 549 ARG A CA 1
ATOM 4390 C C . ARG A 1 549 ? -36.741 -51.396 19.794 1.00 95.56 549 ARG A C 1
ATOM 4392 O O . ARG A 1 549 ? -37.175 -52.437 20.281 1.00 95.56 549 ARG A O 1
ATOM 4399 N N . MET A 1 550 ? -35.806 -50.658 20.381 1.00 95.12 550 MET A N 1
ATOM 4400 C CA . MET A 1 550 ? -35.161 -51.053 21.623 1.00 95.12 550 MET A CA 1
ATOM 4401 C C . MET A 1 550 ? -34.880 -49.835 22.487 1.00 95.12 550 MET A C 1
ATOM 4403 O O . MET A 1 550 ? -34.392 -48.823 21.998 1.00 95.12 550 MET A O 1
ATOM 4407 N N . ARG A 1 551 ? -35.129 -49.964 23.792 1.00 95.62 551 ARG A N 1
ATOM 4408 C CA . ARG A 1 551 ? -34.776 -48.963 24.798 1.00 95.62 551 ARG A CA 1
ATOM 4409 C C . ARG A 1 551 ? -33.899 -49.591 25.870 1.00 95.62 551 ARG A C 1
ATOM 4411 O O . ARG A 1 551 ? -34.256 -50.607 26.461 1.00 95.62 551 ARG A O 1
ATOM 4418 N N . MET A 1 552 ? -32.777 -48.948 26.150 1.00 96.00 552 MET A N 1
ATOM 4419 C CA . MET A 1 552 ? -31.738 -49.384 27.074 1.00 96.00 552 MET A CA 1
ATOM 4420 C C . MET A 1 552 ? -31.523 -48.303 28.141 1.00 96.00 552 MET A C 1
ATOM 4422 O O . MET A 1 552 ? -30.714 -47.387 27.968 1.00 96.00 552 MET A O 1
ATOM 4426 N N . PRO A 1 553 ? -32.281 -48.354 29.247 1.00 95.12 553 PRO A N 1
ATOM 4427 C CA . PRO A 1 553 ? -32.215 -47.326 30.268 1.00 95.12 553 PRO A CA 1
ATOM 4428 C C . PRO A 1 553 ? -30.968 -47.521 31.147 1.00 95.12 553 PRO A C 1
ATOM 4430 O O . PRO A 1 553 ? -30.684 -48.619 31.621 1.00 95.12 553 PRO A O 1
ATOM 4433 N N . GLY A 1 554 ? -30.260 -46.429 31.440 1.00 93.00 554 GLY A N 1
ATOM 4434 C CA . GLY A 1 554 ? -29.008 -46.429 32.202 1.00 93.00 554 GLY A CA 1
ATOM 4435 C C . GLY A 1 554 ? -27.757 -46.592 31.332 1.00 93.00 554 GLY A C 1
ATOM 4436 O O . GLY A 1 554 ? -27.819 -46.618 30.106 1.00 93.00 554 GLY A O 1
ATOM 4437 N N . PHE A 1 555 ? -26.597 -46.685 31.986 1.00 94.06 555 PHE A N 1
ATOM 4438 C CA . PHE A 1 555 ? -25.308 -46.889 31.318 1.00 94.06 555 PHE A CA 1
ATOM 4439 C C . PHE A 1 555 ? -25.268 -48.221 30.551 1.00 94.06 555 PHE A C 1
ATOM 4441 O O . PHE A 1 555 ? -25.662 -49.250 31.097 1.00 94.06 555 PHE A O 1
ATOM 4448 N N . GLN A 1 556 ? -24.722 -48.194 29.333 1.00 96.25 556 GLN A N 1
ATOM 4449 C CA . GLN A 1 556 ? -24.482 -49.364 28.490 1.00 96.25 556 GLN A CA 1
ATOM 4450 C C . GLN A 1 556 ? -22.995 -49.457 28.153 1.00 96.25 556 GLN A C 1
ATOM 4452 O O . GLN A 1 556 ? -22.372 -48.464 27.777 1.00 96.25 556 GLN A O 1
ATOM 4457 N N . SER A 1 557 ? -22.431 -50.657 28.277 1.00 94.75 557 SER A N 1
ATOM 4458 C CA . SER A 1 557 ? -21.070 -50.939 27.815 1.00 94.75 557 SER A CA 1
ATOM 4459 C C . SER A 1 557 ? -21.004 -50.992 26.281 1.00 94.75 557 SER A C 1
ATOM 4461 O O . SER A 1 557 ? -22.020 -51.280 25.645 1.00 94.75 557 SER A O 1
ATOM 4463 N N . PRO A 1 558 ? -19.822 -50.793 25.666 1.00 93.25 558 PRO A N 1
ATOM 4464 C CA . PRO A 1 558 ? -19.659 -50.886 24.215 1.00 93.25 558 PRO A CA 1
ATOM 4465 C C . PRO A 1 558 ? -20.228 -52.184 23.630 1.00 93.25 558 PRO A C 1
ATOM 4467 O O . PRO A 1 558 ? -20.978 -52.137 22.666 1.00 93.25 558 PRO A O 1
ATOM 4470 N N . GLN A 1 559 ? -19.975 -53.331 24.269 1.00 93.69 559 GLN A N 1
ATOM 4471 C CA . GLN A 1 559 ? -20.442 -54.637 23.789 1.00 93.69 559 GLN A CA 1
ATOM 4472 C C . GLN A 1 559 ? -21.971 -54.749 23.767 1.00 93.69 559 GLN A C 1
ATOM 4474 O O . GLN A 1 559 ? -22.525 -55.400 22.887 1.00 93.69 559 GLN A O 1
ATOM 4479 N N . GLN A 1 560 ? -22.659 -54.128 24.731 1.00 94.19 560 GLN A N 1
ATOM 4480 C CA . GLN A 1 560 ? -24.125 -54.116 24.771 1.00 94.19 560 GLN A CA 1
ATOM 4481 C C . GLN A 1 560 ? -24.703 -53.243 23.658 1.00 94.19 560 GLN A C 1
ATOM 4483 O O . GLN A 1 560 ? -25.684 -53.629 23.031 1.00 94.19 560 GLN A O 1
ATOM 4488 N N . ILE A 1 561 ? -24.071 -52.097 23.390 1.00 93.81 561 ILE A N 1
ATOM 4489 C CA . ILE A 1 561 ? -24.475 -51.189 22.313 1.00 93.81 561 ILE A CA 1
ATOM 4490 C C . ILE A 1 561 ? -24.261 -51.864 20.950 1.00 93.81 561 ILE A C 1
ATOM 4492 O O . ILE A 1 561 ? -25.163 -51.863 20.121 1.00 93.81 561 ILE A O 1
ATOM 4496 N N . GLU A 1 562 ? -23.105 -52.494 20.730 1.00 92.62 562 GLU A N 1
ATOM 4497 C CA . GLU A 1 562 ? -22.804 -53.224 19.489 1.00 92.62 562 GLU A CA 1
ATOM 4498 C C . GLU A 1 562 ? -23.778 -54.385 19.257 1.00 92.62 562 GLU A C 1
ATOM 4500 O O . GLU A 1 562 ? -24.281 -54.548 18.148 1.00 92.62 562 GLU A O 1
ATOM 4505 N N . ALA A 1 563 ? -24.090 -55.161 20.302 1.00 92.06 563 ALA A N 1
ATOM 4506 C CA . ALA A 1 563 ? -25.062 -56.248 20.218 1.00 92.06 563 ALA A CA 1
ATOM 4507 C C . ALA A 1 563 ? -26.469 -55.739 19.865 1.00 92.06 563 ALA A C 1
ATOM 4509 O O . ALA A 1 563 ? -27.131 -56.330 19.017 1.00 92.06 563 ALA A O 1
ATOM 4510 N N . ALA A 1 564 ? -26.895 -54.623 20.465 1.00 90.75 564 ALA A N 1
ATOM 4511 C CA . ALA A 1 564 ? -28.176 -53.994 20.161 1.00 90.75 564 ALA A CA 1
ATOM 4512 C C . ALA A 1 564 ? -28.243 -53.499 18.710 1.00 90.75 564 ALA A C 1
ATOM 4514 O O . ALA A 1 564 ? -29.248 -53.702 18.043 1.00 90.75 564 ALA A O 1
ATOM 4515 N N . ILE A 1 565 ? -27.174 -52.886 18.192 1.00 88.31 565 ILE A N 1
ATOM 4516 C CA . ILE A 1 565 ? -27.118 -52.443 16.790 1.00 88.31 565 ILE A CA 1
ATOM 4517 C C . ILE A 1 565 ? -27.141 -53.648 15.834 1.00 88.31 565 ILE A C 1
ATOM 4519 O O . ILE A 1 565 ? -27.794 -53.585 14.789 1.00 88.31 565 ILE A O 1
ATOM 4523 N N . ALA A 1 566 ? -26.453 -54.736 16.193 1.00 87.69 566 ALA A N 1
ATOM 4524 C CA . ALA A 1 566 ? -26.354 -55.952 15.390 1.00 87.69 566 ALA A CA 1
ATOM 4525 C C . ALA A 1 566 ? -27.642 -56.777 15.331 1.00 87.69 566 ALA A C 1
ATOM 4527 O O . ALA A 1 566 ? -27.866 -57.453 14.335 1.00 87.69 566 ALA A O 1
ATOM 4528 N N . GLU A 1 567 ? -28.501 -56.705 16.349 1.00 87.00 567 GLU A N 1
ATOM 4529 C CA . GLU A 1 567 ? -29.819 -57.357 16.331 1.00 87.00 567 GLU A CA 1
ATOM 4530 C C . GLU A 1 567 ? -30.726 -56.824 15.207 1.00 87.00 567 GLU A C 1
ATOM 4532 O O . GLU A 1 567 ? -31.638 -57.518 14.760 1.00 87.00 567 GLU A O 1
ATOM 4537 N N . PHE A 1 568 ? -30.446 -55.611 14.723 1.00 78.12 568 PHE A N 1
ATOM 4538 C CA . PHE A 1 568 ? -31.235 -54.922 13.706 1.00 78.12 568 PHE A CA 1
ATOM 4539 C C . PHE A 1 568 ? -30.417 -54.514 12.465 1.00 78.12 568 PHE A C 1
ATOM 4541 O O . PHE A 1 568 ? -30.844 -53.640 11.708 1.00 78.12 568 PHE A O 1
ATOM 4548 N N . LEU A 1 569 ? -29.227 -55.103 12.274 1.00 68.31 569 LEU A N 1
ATOM 4549 C CA . LEU A 1 569 ? -28.492 -55.178 10.996 1.00 68.31 569 LEU A CA 1
ATOM 4550 C C . LEU A 1 569 ? -29.038 -56.338 10.163 1.00 68.31 569 LEU A C 1
ATOM 4552 O O . LEU A 1 569 ? -29.222 -56.112 8.947 1.00 68.31 569 LEU A O 1
#

Radius of gyration: 31.4 Å; chains: 1; bounding box: 73×92×65 Å